Protein AF-A0A3M1MFP0-F1 (afdb_monomer)

Solvent-accessible surface area (backbone atoms only — not comparable to full-atom values): 31721 Å² total; per-residue (Å²): 135,90,78,58,79,60,69,48,62,57,47,51,53,49,60,39,34,62,72,69,79,32,60,93,75,89,87,76,85,90,77,83,87,74,86,78,64,82,69,81,85,57,96,66,46,50,53,62,48,47,56,68,78,40,72,88,61,47,42,73,69,56,41,53,52,51,51,52,44,45,75,65,43,36,33,45,31,77,51,54,83,51,100,42,18,66,47,34,34,69,74,69,36,51,34,41,33,42,38,25,54,67,69,60,69,45,90,48,41,34,31,18,67,45,41,66,48,60,90,80,46,62,83,76,49,75,60,49,66,61,48,54,49,52,50,51,51,49,36,44,75,66,58,18,29,41,45,36,31,76,90,44,63,42,25,66,63,52,50,59,52,39,74,71,43,98,37,52,53,33,40,38,44,51,39,53,72,87,48,54,61,54,60,51,60,69,42,45,65,58,49,54,52,52,47,35,65,72,31,52,85,82,40,64,70,78,59,40,60,54,25,52,35,40,32,48,19,55,55,71,70,77,74,78,73,68,84,76,76,94,78,74,95,64,87,74,66,94,84,60,81,72,72,65,88,79,38,56,51,44,62,42,45,48,60,52,70,28,59,30,37,42,38,57,28,38,51,85,88,30,59,61,37,44,40,49,51,57,51,53,71,37,81,64,51,67,78,60,33,34,32,36,45,43,62,91,68,92,87,62,67,46,36,48,66,72,58,46,55,53,41,42,77,52,39,35,34,83,34,72,60,82,67,70,67,78,75,73,80,76,78,76,82,76,80,76,76,88,77,81,91,64,80,59,66,74,80,28,38,44,72,63,62,75,85,56,59,78,57,66,93,74,45,64,41,28,36,33,60,27,66,46,64,92,72,96,83,68,101,64,50,70,74,51,54,42,59,40,45,77,69,73,44,80,58,101,40,38,24,62,54,49,37,48,51,29,64,75,67,35,34,48,80,39,48,31,92,90,36,66,90,61,46,44,26,38,68,29,20,46,46,36,64,53,53,45,54,72,65,44,46,76,37,72,97,73,74,38,62,78,43,45,65,17,28,37,35,32,30,42,70,65,42,40,76,67,59,37,42,69,50,48,72,33,56,72,68,51,57,70,74,41,56,80,90,51,44,70,36,45,42,72,68,48,95,90,45,75,65,71,76,46,43,44,29,37,25,74,39,58,48,60,54,79,82,48,61,67,88,40,38,34,36,38,26,57,36,64,69,57,12,53,60,50,32,76,78,48,94,42,37,16,24,16,48,72,90,129

Secondary structure (DSSP, 8-state):
--PPPPHHHHHHHHHHHTTTT-----S-GGG-SSSSSS-TTS---HHHHHHHH-TTSS-HHHHHHHHHHHHTTEEEESS-SSTTHHHHHHHH-S--EEEEHHHHH--PPEEEEEESSTTT-TTT-TTHHHHHHHHHHHHHHTT-EEEEETTSTTHHHHHHHHTTTT--EEEEEEPPTTS-HHHHHHHHHHHHHHHHHHHTTTS-HHHHTT-EEEEPPP---SS------S-------TTS---GGGS-HHHHHHHHH-SEEEEEE--TT-HHHHHHHHHHT-TTSPTT-EEEEE-SSSS--SS-HHHHHHHHHTT-EEEE-----S---------------PPPHHHHEEEPPGGGGS-GGG--EEEEE-----S---TTTHHHHHHHHHTT---TT-HHHHHHHHHHHTEEPPB-TTSGGG--EEEEE-S-HHHHHHT--EEGGGTEESS-S-EEEEEHHHHHHTT-EE-EEE-HHHHHHS-TTTGGGEEE--SS--GGGG-EEEEES-EEGGGS-GGGEEEEESSHHHHHHHHTT-SS-EEE----

Structure (mmCIF, N/CA/C/O backbone):
data_AF-A0A3M1MFP0-F1
#
_entry.id   AF-A0A3M1MFP0-F1
#
loop_
_atom_site.group_PDB
_atom_site.id
_atom_site.type_symbol
_atom_site.label_atom_id
_atom_site.label_alt_id
_atom_site.label_comp_id
_atom_site.label_asym_id
_atom_site.label_entity_id
_atom_site.label_seq_id
_atom_site.pdbx_PDB_ins_code
_atom_site.Cartn_x
_atom_site.Cartn_y
_atom_site.Cartn_z
_atom_site.occupancy
_atom_site.B_iso_or_equiv
_atom_site.auth_seq_id
_atom_site.auth_comp_id
_atom_site.auth_asym_id
_atom_site.auth_atom_id
_atom_site.pdbx_PDB_model_num
ATOM 1 N N . MET A 1 1 ? 22.451 -15.301 -41.196 1.00 30.11 1 MET A N 1
ATOM 2 C CA . MET A 1 1 ? 22.685 -13.939 -41.721 1.00 30.11 1 MET A CA 1
ATOM 3 C C . MET A 1 1 ? 22.754 -12.986 -40.537 1.00 30.11 1 MET A C 1
ATOM 5 O O . MET A 1 1 ? 21.738 -12.764 -39.889 1.00 30.11 1 MET A O 1
ATOM 9 N N . ALA A 1 2 ? 23.963 -12.568 -40.154 1.00 26.09 2 ALA A N 1
ATOM 10 C CA . ALA A 1 2 ? 24.192 -11.684 -39.012 1.00 26.09 2 ALA A CA 1
ATOM 11 C C . ALA A 1 2 ? 24.059 -10.236 -39.498 1.00 26.09 2 ALA A C 1
ATOM 13 O O . ALA A 1 2 ? 24.900 -9.769 -40.262 1.00 26.09 2 ALA A O 1
ATOM 14 N N . ASN A 1 3 ? 22.970 -9.568 -39.122 1.00 36.72 3 ASN A N 1
ATOM 15 C CA . ASN A 1 3 ? 22.674 -8.223 -39.601 1.00 36.72 3 ASN A CA 1
ATOM 16 C C . ASN A 1 3 ? 23.303 -7.182 -38.676 1.00 36.72 3 ASN A C 1
ATOM 18 O O . ASN A 1 3 ? 23.044 -7.156 -37.472 1.00 36.72 3 ASN A O 1
ATOM 22 N N . SER A 1 4 ? 24.122 -6.325 -39.278 1.00 43.41 4 SER A N 1
ATOM 23 C CA . SER A 1 4 ? 24.543 -5.037 -38.745 1.00 43.41 4 SER A CA 1
ATOM 24 C C . SER A 1 4 ? 23.324 -4.181 -38.377 1.00 43.41 4 SER A C 1
ATOM 26 O O . SER A 1 4 ? 22.261 -4.282 -38.992 1.00 43.41 4 SER A O 1
ATOM 28 N N . LEU A 1 5 ? 23.475 -3.325 -37.362 1.00 45.94 5 LEU A N 1
ATOM 29 C CA . LEU A 1 5 ? 22.510 -2.256 -37.095 1.00 45.94 5 LEU A CA 1
ATOM 30 C C . LEU A 1 5 ? 22.279 -1.445 -38.385 1.00 45.94 5 LEU A C 1
ATOM 32 O O . LEU A 1 5 ? 23.252 -1.196 -39.104 1.00 45.94 5 LEU A O 1
ATOM 36 N N . PRO A 1 6 ? 21.042 -1.000 -38.679 1.00 49.50 6 PRO A N 1
ATOM 37 C CA . PRO A 1 6 ? 20.797 -0.106 -39.803 1.00 49.50 6 PRO A CA 1
ATOM 38 C C . PRO A 1 6 ? 21.697 1.125 -39.669 1.00 49.50 6 PRO A C 1
ATOM 40 O O . PRO A 1 6 ? 21.734 1.727 -38.596 1.00 49.50 6 PRO A O 1
ATOM 43 N N . LEU A 1 7 ? 22.401 1.500 -40.745 1.00 44.59 7 LEU A N 1
ATOM 44 C CA . LEU A 1 7 ? 23.267 2.690 -40.828 1.00 44.59 7 LEU A CA 1
ATOM 45 C C . LEU A 1 7 ? 22.599 3.919 -40.177 1.00 44.59 7 LEU A C 1
ATOM 47 O O . LEU A 1 7 ? 23.214 4.630 -39.398 1.00 44.59 7 LEU A O 1
ATOM 51 N N . ALA A 1 8 ? 21.288 4.034 -40.379 1.00 46.28 8 ALA A N 1
ATOM 52 C CA . ALA A 1 8 ? 20.353 4.959 -39.755 1.00 46.28 8 ALA A CA 1
ATOM 53 C C . ALA A 1 8 ? 20.450 5.146 -38.232 1.00 46.28 8 ALA A C 1
ATOM 55 O O . ALA A 1 8 ? 20.384 6.272 -37.758 1.00 46.28 8 ALA A O 1
ATOM 56 N N . ALA A 1 9 ? 20.586 4.067 -37.453 1.00 49.72 9 ALA A N 1
ATOM 57 C CA . ALA A 1 9 ? 20.660 4.150 -35.993 1.00 49.72 9 ALA A CA 1
ATOM 58 C C . ALA A 1 9 ? 21.995 4.763 -35.540 1.00 49.72 9 ALA A C 1
ATOM 60 O O . ALA A 1 9 ? 22.044 5.480 -34.541 1.00 49.72 9 ALA A O 1
ATOM 61 N N . TRP A 1 10 ? 23.060 4.532 -36.317 1.00 52.53 10 TRP A N 1
ATOM 62 C CA . TRP A 1 10 ? 24.333 5.234 -36.169 1.00 52.53 10 TRP A CA 1
ATOM 63 C C . TRP A 1 10 ? 24.225 6.687 -36.643 1.00 52.53 10 TRP A C 1
ATOM 65 O O . TRP A 1 10 ? 24.754 7.573 -35.981 1.00 52.53 10 TRP A O 1
ATOM 75 N N . THR A 1 11 ? 23.464 6.958 -37.709 1.00 43.62 11 THR A N 1
ATOM 76 C CA . THR A 1 11 ? 23.168 8.319 -38.185 1.00 43.62 11 THR A CA 1
ATOM 77 C C . THR A 1 11 ? 22.351 9.134 -37.172 1.00 43.62 11 THR A C 1
ATOM 79 O O . THR A 1 11 ? 22.601 10.317 -37.001 1.00 43.62 11 THR A O 1
ATOM 82 N N . THR A 1 12 ? 21.418 8.530 -36.428 1.00 46.41 12 THR A N 1
ATOM 83 C CA . THR A 1 12 ? 20.671 9.228 -35.360 1.00 46.41 12 THR A CA 1
ATOM 84 C C . THR A 1 12 ? 21.566 9.568 -34.166 1.00 46.41 12 THR A C 1
ATOM 86 O O . THR A 1 12 ? 21.418 10.626 -33.564 1.00 46.41 12 THR A O 1
ATOM 89 N N . LEU A 1 13 ? 22.519 8.692 -33.840 1.00 48.06 13 LEU A N 1
ATOM 90 C CA . LEU A 1 13 ? 23.600 8.959 -32.886 1.00 48.06 13 LEU A CA 1
ATOM 91 C C . LEU A 1 13 ? 24.468 10.141 -33.333 1.00 48.06 13 LEU A C 1
ATOM 93 O O . LEU A 1 13 ? 24.797 11.012 -32.533 1.00 48.06 13 LEU A O 1
ATOM 97 N N . TRP A 1 14 ? 24.799 10.153 -34.623 1.00 42.59 14 TRP A N 1
ATOM 98 C CA . TRP A 1 14 ? 25.598 11.168 -35.299 1.00 42.59 14 TRP A CA 1
ATOM 99 C C . TRP A 1 14 ? 24.901 12.538 -35.299 1.00 42.59 14 TRP A C 1
ATOM 101 O O . TRP A 1 14 ? 25.452 13.506 -34.786 1.00 42.59 14 TRP A O 1
ATOM 111 N N . GLU A 1 15 ? 23.648 12.617 -35.754 1.00 40.19 15 GLU A N 1
ATOM 112 C CA . GLU A 1 15 ? 22.865 13.862 -35.788 1.00 40.19 15 GLU A CA 1
ATOM 113 C C . GLU A 1 15 ? 22.496 14.380 -34.391 1.00 40.19 15 GLU A C 1
ATOM 115 O O . GLU A 1 15 ? 22.492 15.593 -34.161 1.00 40.19 15 GLU A O 1
ATOM 120 N N . ALA A 1 16 ? 22.204 13.482 -33.441 1.00 43.88 16 ALA A N 1
ATOM 121 C CA . ALA A 1 16 ? 21.984 13.866 -32.051 1.00 43.88 16 ALA A CA 1
ATOM 122 C C . ALA A 1 16 ? 23.283 14.378 -31.416 1.00 43.88 16 ALA A C 1
ATOM 124 O O . ALA A 1 16 ? 23.239 15.408 -30.754 1.00 43.88 16 ALA A O 1
ATOM 125 N N . GLY A 1 17 ? 24.428 13.731 -31.669 1.00 42.22 17 GLY A N 1
ATOM 126 C CA . GLY A 1 17 ? 25.763 14.168 -31.242 1.00 42.22 17 GLY A CA 1
ATOM 127 C C . GLY A 1 17 ? 26.091 15.599 -31.675 1.00 42.22 17 GLY A C 1
ATOM 128 O O . GLY A 1 17 ? 26.399 16.437 -30.825 1.00 42.22 17 GLY A O 1
ATOM 129 N N . CYS A 1 18 ? 25.876 15.918 -32.959 1.00 37.31 18 CYS A N 1
ATOM 130 C CA . CYS A 1 18 ? 26.153 17.233 -33.553 1.00 37.31 18 CYS A CA 1
ATOM 131 C C . CYS A 1 18 ? 25.431 18.422 -32.880 1.00 37.31 18 CYS A C 1
ATOM 133 O O . CYS A 1 18 ? 25.864 19.560 -33.037 1.00 37.31 18 CYS A O 1
ATOM 135 N N . ARG A 1 19 ? 24.338 18.210 -32.126 1.00 38.25 19 ARG A N 1
ATOM 136 C CA . ARG A 1 19 ? 23.580 19.289 -31.447 1.00 38.25 19 ARG A CA 1
ATOM 137 C C . ARG A 1 19 ? 23.832 19.395 -29.937 1.00 38.25 19 ARG A C 1
ATOM 139 O O . ARG A 1 19 ? 23.285 20.287 -29.294 1.00 38.25 19 ARG A O 1
ATOM 146 N N . ILE A 1 20 ? 24.630 18.504 -29.340 1.00 40.59 20 ILE A N 1
ATOM 147 C CA . ILE A 1 20 ? 24.861 18.454 -27.878 1.00 40.59 20 ILE A CA 1
ATOM 148 C C . ILE A 1 20 ? 26.042 19.370 -27.467 1.00 40.59 20 ILE A C 1
ATOM 150 O O . ILE A 1 20 ? 26.375 19.458 -26.290 1.00 40.59 20 ILE A O 1
ATOM 154 N N . GLY A 1 21 ? 26.685 20.088 -28.400 1.00 37.69 21 GLY A N 1
ATOM 155 C CA . GLY A 1 21 ? 28.018 20.662 -28.149 1.00 37.69 21 GLY A CA 1
ATOM 156 C C . GLY A 1 21 ? 29.066 19.559 -27.946 1.00 37.69 21 GLY A C 1
ATOM 157 O O . GLY A 1 21 ? 30.093 19.765 -27.309 1.00 37.69 21 GLY A O 1
ATOM 158 N N . TRP A 1 22 ? 28.757 18.354 -28.435 1.00 39.56 22 TRP A N 1
ATOM 159 C CA . TRP A 1 22 ? 29.616 17.185 -28.459 1.00 39.56 22 TRP A CA 1
ATOM 160 C C . TRP A 1 22 ? 30.083 17.022 -29.917 1.00 39.56 22 TRP A C 1
ATOM 162 O O . TRP A 1 22 ? 29.453 16.332 -30.706 1.00 39.56 22 TRP A O 1
ATOM 172 N N . TRP A 1 23 ? 31.202 17.690 -30.214 1.00 51.19 23 TRP A N 1
ATOM 173 C CA . TRP A 1 23 ? 32.099 17.567 -31.380 1.00 51.19 23 TRP A CA 1
ATOM 174 C C . TRP A 1 23 ? 31.689 18.215 -32.705 1.00 51.19 23 TRP A C 1
ATOM 176 O O . TRP A 1 23 ? 30.820 17.744 -33.433 1.00 51.19 23 TRP A O 1
ATOM 186 N N . ASP A 1 24 ? 32.445 19.270 -33.028 1.00 36.84 24 ASP A N 1
ATOM 187 C CA . ASP A 1 24 ? 32.778 19.692 -34.386 1.00 36.84 24 ASP A CA 1
ATOM 188 C C . ASP A 1 24 ? 33.734 18.670 -35.014 1.00 36.84 24 ASP A C 1
ATOM 190 O O . ASP A 1 24 ? 34.745 18.322 -34.411 1.00 36.84 24 ASP A O 1
ATOM 194 N N . VAL A 1 25 ? 33.404 18.200 -36.215 1.00 30.06 25 VAL A N 1
ATOM 195 C CA . VAL A 1 25 ? 34.236 18.239 -37.433 1.00 30.06 25 VAL A CA 1
ATOM 196 C C . VAL A 1 25 ? 33.430 17.519 -38.513 1.00 30.06 25 VAL A C 1
ATOM 198 O O . VAL A 1 25 ? 33.307 16.295 -38.558 1.00 30.06 25 VAL A O 1
ATOM 201 N N . ALA A 1 26 ? 32.845 18.324 -39.396 1.00 31.08 26 ALA A N 1
ATOM 202 C CA . ALA A 1 26 ? 32.438 17.882 -40.714 1.00 31.08 26 ALA A CA 1
ATOM 203 C C . ALA A 1 26 ? 33.666 17.332 -41.464 1.00 31.08 26 ALA A C 1
ATOM 205 O O . ALA A 1 26 ? 34.744 17.904 -41.344 1.00 31.08 26 ALA A O 1
ATOM 206 N N . GLN A 1 27 ? 33.451 16.316 -42.309 1.00 33.31 27 GLN A N 1
ATOM 207 C CA . GLN A 1 27 ? 34.385 15.721 -43.290 1.00 33.31 27 GLN A CA 1
ATOM 208 C C . GLN A 1 27 ? 35.050 14.401 -42.850 1.00 33.31 27 GLN A C 1
ATOM 210 O O . GLN A 1 27 ? 36.155 14.365 -42.323 1.00 33.31 27 GLN A O 1
ATOM 215 N N . GLY A 1 28 ? 34.382 13.277 -43.145 1.00 35.25 28 GLY A N 1
ATOM 216 C CA . GLY A 1 28 ? 35.003 11.945 -43.061 1.00 35.25 28 GLY A CA 1
ATOM 217 C C . GLY A 1 28 ? 34.065 10.728 -43.117 1.00 35.25 28 GLY A C 1
ATOM 218 O O . GLY A 1 28 ? 34.530 9.602 -42.950 1.00 35.25 28 GLY A O 1
ATOM 219 N N . ALA A 1 29 ? 32.758 10.913 -43.332 1.00 31.94 29 ALA A N 1
ATOM 220 C CA . ALA A 1 29 ? 31.735 9.891 -43.072 1.00 31.94 29 ALA A CA 1
ATOM 221 C C . ALA A 1 29 ? 31.536 8.800 -44.155 1.00 31.94 29 ALA A C 1
ATOM 223 O O . ALA A 1 29 ? 30.661 7.954 -43.992 1.00 31.94 29 ALA A O 1
ATOM 224 N N . ASP A 1 30 ? 32.364 8.720 -45.200 1.00 33.25 30 ASP A N 1
ATOM 225 C CA . ASP A 1 30 ? 32.160 7.750 -46.299 1.00 33.25 30 ASP A CA 1
ATOM 226 C C . ASP A 1 30 ? 32.811 6.363 -46.087 1.00 33.25 30 ASP A C 1
ATOM 228 O O . ASP A 1 30 ? 32.878 5.556 -47.013 1.00 33.25 30 ASP A O 1
ATOM 232 N N . ARG A 1 31 ? 33.303 6.025 -44.883 1.00 34.75 31 ARG A N 1
ATOM 233 C CA . ARG A 1 31 ? 34.069 4.769 -44.651 1.00 34.75 31 ARG A CA 1
ATOM 234 C C . ARG A 1 31 ? 33.525 3.808 -43.580 1.00 34.75 31 ARG A C 1
ATOM 236 O O . ARG A 1 31 ? 34.274 2.971 -43.083 1.00 34.75 31 ARG A O 1
ATOM 243 N N . TRP A 1 32 ? 32.247 3.892 -43.207 1.00 54.56 32 TRP A N 1
ATOM 244 C CA . TRP A 1 32 ? 31.742 3.255 -41.974 1.00 54.56 32 TRP A CA 1
ATOM 245 C C . TRP A 1 32 ? 30.509 2.331 -42.117 1.00 54.56 32 TRP A C 1
ATOM 247 O O . TRP A 1 32 ? 29.416 2.702 -41.690 1.00 54.56 32 TRP A O 1
ATOM 257 N N . PRO A 1 33 ? 30.649 1.085 -42.624 1.00 38.41 33 PRO A N 1
ATOM 258 C CA . PRO A 1 33 ? 29.665 0.047 -42.252 1.00 38.41 33 PRO A CA 1
ATOM 259 C C . PRO A 1 33 ? 30.207 -1.347 -41.854 1.00 38.41 33 PRO A C 1
ATOM 261 O O . PRO A 1 33 ? 29.412 -2.270 -41.696 1.00 38.41 33 PRO A O 1
ATOM 264 N N . GLY A 1 34 ? 31.519 -1.553 -41.662 1.00 40.19 34 GLY A N 1
ATOM 265 C CA . GLY A 1 34 ? 32.078 -2.918 -41.526 1.00 40.19 34 GLY A CA 1
ATOM 266 C C . GLY A 1 34 ? 32.440 -3.429 -40.118 1.00 40.19 34 GLY A C 1
ATOM 267 O O . GLY A 1 34 ? 32.300 -4.618 -39.839 1.00 40.19 34 GLY A O 1
ATOM 268 N N . ALA A 1 35 ? 32.931 -2.577 -39.213 1.00 41.34 35 ALA A N 1
ATOM 269 C CA . ALA A 1 35 ? 33.803 -3.061 -38.129 1.00 41.34 35 ALA A CA 1
ATOM 270 C C . ALA A 1 35 ? 33.108 -3.485 -36.815 1.00 41.34 35 ALA A C 1
ATOM 272 O O . ALA A 1 35 ? 33.694 -4.222 -36.025 1.00 41.34 35 ALA A O 1
ATOM 273 N N . ILE A 1 36 ? 31.866 -3.060 -36.556 1.00 45.00 36 ILE A N 1
ATOM 274 C CA . ILE A 1 36 ? 31.224 -3.253 -35.235 1.00 45.00 36 ILE A CA 1
ATOM 275 C C . ILE A 1 36 ? 30.327 -4.511 -35.191 1.00 45.00 36 ILE A C 1
ATOM 277 O O . ILE A 1 36 ? 30.054 -5.044 -34.116 1.00 45.00 36 ILE A O 1
ATOM 281 N N . GLY A 1 37 ? 29.921 -5.051 -36.346 1.00 40.50 37 GLY A N 1
ATOM 282 C CA . GLY A 1 37 ? 28.902 -6.108 -36.434 1.00 40.50 37 GLY A CA 1
ATOM 283 C C . GLY A 1 37 ? 29.356 -7.548 -36.152 1.00 40.50 37 GLY A C 1
ATOM 284 O O . GLY A 1 37 ? 28.508 -8.383 -35.857 1.00 40.50 37 GLY A O 1
ATOM 285 N N . GLN A 1 38 ? 30.655 -7.878 -36.224 1.00 39.59 38 GLN A N 1
ATOM 286 C CA . GLN A 1 38 ? 31.099 -9.289 -36.264 1.00 39.59 38 GLN A CA 1
ATOM 287 C C . GLN A 1 38 ? 31.794 -9.829 -34.998 1.00 39.59 38 GLN A C 1
ATOM 289 O O . GLN A 1 38 ? 32.107 -11.014 -34.937 1.00 39.59 38 GLN A O 1
ATOM 294 N N . ARG A 1 39 ? 31.997 -9.024 -33.945 1.00 38.38 39 ARG A N 1
ATOM 295 C CA . ARG A 1 39 ? 32.593 -9.488 -32.668 1.00 38.38 39 ARG A CA 1
ATOM 296 C C . ARG A 1 39 ? 31.753 -9.079 -31.451 1.00 38.38 39 ARG A C 1
ATOM 298 O O . ARG A 1 39 ? 32.204 -8.363 -30.558 1.00 38.38 39 ARG A O 1
ATOM 305 N N . ALA A 1 40 ? 30.501 -9.528 -31.410 1.00 42.41 40 ALA A N 1
ATOM 306 C CA . ALA A 1 40 ? 29.620 -9.371 -30.244 1.00 42.41 40 ALA A CA 1
ATOM 307 C C . ALA A 1 40 ? 29.848 -10.438 -29.144 1.00 42.41 40 ALA A C 1
ATOM 309 O O . ALA A 1 40 ? 29.145 -10.431 -28.143 1.00 42.41 40 ALA A O 1
ATOM 310 N N . GLY A 1 41 ? 30.840 -11.329 -29.297 1.00 42.47 41 GLY A N 1
ATOM 311 C CA . GLY A 1 41 ? 31.148 -12.396 -28.330 1.00 42.47 41 GLY A CA 1
ATOM 312 C C . GLY A 1 41 ? 32.033 -11.995 -27.141 1.00 42.47 41 GLY A C 1
ATOM 313 O O . GLY A 1 41 ? 32.200 -12.786 -26.221 1.00 42.47 41 GLY A O 1
ATOM 314 N N . SER A 1 42 ? 32.607 -10.787 -27.121 1.00 44.91 42 SER A N 1
ATOM 315 C CA . SER A 1 42 ? 33.403 -10.294 -25.987 1.00 44.91 42 SER A CA 1
ATOM 316 C C . SER A 1 42 ? 32.579 -9.298 -25.169 1.00 44.91 42 SER A C 1
ATOM 318 O O . SER A 1 42 ? 32.266 -8.214 -25.669 1.00 44.91 42 SER A O 1
ATOM 320 N N . GLY A 1 43 ? 32.225 -9.671 -23.938 1.00 54.50 43 GLY A N 1
ATOM 321 C CA . GLY A 1 43 ? 31.277 -9.002 -23.031 1.00 54.50 43 GLY A CA 1
ATOM 322 C C . GLY A 1 43 ? 31.628 -7.598 -22.514 1.00 54.50 43 GLY A C 1
ATOM 323 O O . GLY A 1 43 ? 31.410 -7.323 -21.340 1.00 54.50 43 GLY A O 1
ATOM 324 N N . GLY A 1 44 ? 32.151 -6.708 -23.358 1.00 59.16 44 GLY A N 1
ATOM 325 C CA . GLY A 1 44 ? 32.148 -5.261 -23.116 1.00 59.16 44 GLY A CA 1
ATOM 326 C C . GLY A 1 44 ? 31.024 -4.614 -23.923 1.00 59.16 44 GLY A C 1
ATOM 327 O O . GLY A 1 44 ? 30.966 -4.825 -25.144 1.00 59.16 44 GLY A O 1
ATOM 328 N N . GLY A 1 45 ? 30.121 -3.877 -23.277 1.00 67.88 45 GLY A N 1
ATOM 329 C CA . GLY A 1 45 ? 29.005 -3.225 -23.958 1.00 67.88 45 GLY A CA 1
ATOM 330 C C . GLY A 1 45 ? 29.385 -1.890 -24.602 1.00 67.88 45 GLY A C 1
ATOM 331 O O . GLY A 1 45 ? 30.564 -1.541 -24.747 1.00 67.88 45 GLY A O 1
ATOM 332 N N . ILE A 1 46 ? 28.370 -1.202 -25.130 1.00 78.94 46 ILE A N 1
ATOM 333 C CA . ILE A 1 46 ? 28.540 -0.099 -26.081 1.00 78.94 46 ILE A CA 1
ATOM 334 C C . ILE A 1 46 ? 29.288 1.076 -25.456 1.00 78.94 46 ILE A C 1
ATOM 336 O O . ILE A 1 46 ? 30.141 1.652 -26.127 1.00 78.94 46 ILE A O 1
ATOM 340 N N . LEU A 1 47 ? 29.039 1.415 -24.189 1.00 77.44 47 LEU A N 1
ATOM 341 C CA . LEU A 1 47 ? 29.683 2.576 -23.568 1.00 77.44 47 LEU A CA 1
ATOM 342 C C . LEU A 1 47 ? 31.193 2.378 -23.432 1.00 77.44 47 LEU A C 1
ATOM 344 O O . LEU A 1 47 ? 31.971 3.274 -23.753 1.00 77.44 47 LEU A O 1
ATOM 348 N N . GLN A 1 48 ? 31.623 1.179 -23.036 1.00 75.81 48 GLN A N 1
ATOM 349 C CA . GLN A 1 48 ? 33.047 0.852 -22.947 1.00 75.81 48 GLN A CA 1
ATOM 350 C C . GLN A 1 48 ? 33.728 0.875 -24.316 1.00 75.81 48 GLN A C 1
ATOM 352 O O . GLN A 1 48 ? 34.878 1.297 -24.429 1.00 75.81 48 GLN A O 1
ATOM 357 N N . ARG A 1 49 ? 33.029 0.429 -25.367 1.00 78.19 49 ARG A N 1
ATOM 358 C CA . ARG A 1 49 ? 33.552 0.486 -26.737 1.00 78.19 49 ARG A CA 1
ATOM 359 C C . ARG A 1 49 ? 33.629 1.919 -27.245 1.00 78.19 49 ARG A C 1
ATOM 361 O O . ARG A 1 49 ? 34.643 2.264 -27.834 1.00 78.19 49 ARG A O 1
ATOM 368 N N . LEU A 1 50 ? 32.618 2.747 -26.983 1.00 69.19 50 LEU A N 1
ATOM 369 C CA . LEU A 1 50 ? 32.627 4.164 -27.354 1.00 69.19 50 LEU A CA 1
ATOM 370 C C . LEU A 1 50 ? 33.785 4.910 -26.678 1.00 69.19 50 LEU A C 1
ATOM 372 O O . LEU A 1 50 ? 34.541 5.585 -27.368 1.00 69.19 50 LEU A O 1
ATOM 376 N N . LEU A 1 51 ? 33.999 4.702 -25.371 1.00 70.75 51 LEU A N 1
ATOM 377 C CA . LEU A 1 51 ? 35.122 5.302 -24.636 1.00 70.75 51 LEU A CA 1
ATOM 378 C C . LEU A 1 51 ? 36.497 4.876 -25.176 1.00 70.75 51 LEU A C 1
ATOM 380 O O . LEU A 1 51 ? 37.431 5.674 -25.170 1.00 70.75 51 LEU A O 1
ATOM 384 N N . ARG A 1 52 ? 36.640 3.621 -25.626 1.00 73.25 52 ARG A N 1
ATOM 385 C CA . ARG A 1 52 ? 37.913 3.092 -26.148 1.00 73.25 52 ARG A CA 1
ATOM 386 C C . ARG A 1 52 ? 38.185 3.485 -27.592 1.00 73.25 52 ARG A C 1
ATOM 388 O O . ARG A 1 52 ? 39.331 3.736 -27.940 1.00 73.25 52 ARG A O 1
ATOM 395 N N . LEU A 1 53 ? 37.160 3.447 -28.437 1.00 59.53 53 LEU A N 1
ATOM 396 C CA . LEU A 1 53 ? 37.309 3.667 -29.873 1.00 59.53 53 LEU A CA 1
ATOM 397 C C . LEU A 1 53 ? 37.392 5.155 -30.213 1.00 59.53 53 LEU A C 1
ATOM 399 O O . LEU A 1 53 ? 37.981 5.495 -31.233 1.00 59.53 53 LEU A O 1
ATOM 403 N N . PHE A 1 54 ? 36.837 6.026 -29.363 1.00 59.25 54 PHE A N 1
ATOM 404 C CA . PHE A 1 54 ? 36.721 7.452 -29.655 1.00 59.25 54 PHE A CA 1
ATOM 405 C C . PHE A 1 54 ? 37.026 8.335 -28.429 1.00 59.25 54 PHE A C 1
ATOM 407 O O . PHE A 1 54 ? 36.157 9.091 -27.980 1.00 59.25 54 PHE A O 1
ATOM 414 N N . PRO A 1 55 ? 38.253 8.260 -27.873 1.00 58.53 55 PRO A N 1
ATOM 415 C CA . PRO A 1 55 ? 38.638 8.982 -26.653 1.00 58.53 55 PRO A CA 1
ATOM 416 C C . PRO A 1 55 ? 38.503 10.510 -26.777 1.00 58.53 55 PRO A C 1
ATOM 418 O O . PRO A 1 55 ? 38.270 11.181 -25.767 1.00 58.53 55 PRO A O 1
ATOM 421 N N . ASP A 1 56 ? 38.569 11.017 -28.010 1.00 59.25 56 ASP A N 1
ATOM 422 C CA . ASP A 1 56 ? 38.487 12.430 -28.377 1.00 59.25 56 ASP A CA 1
ATOM 423 C C . ASP A 1 56 ? 37.119 12.777 -28.993 1.00 59.25 56 ASP A C 1
ATOM 425 O O . ASP A 1 56 ? 37.039 13.601 -29.886 1.00 59.25 56 ASP A O 1
ATOM 429 N N . THR A 1 57 ? 36.028 12.103 -28.603 1.00 53.44 57 THR A N 1
ATOM 430 C CA . THR A 1 57 ? 34.660 12.403 -29.106 1.00 53.44 57 THR A CA 1
ATOM 431 C C . THR A 1 57 ? 33.622 12.631 -28.007 1.00 53.44 57 THR A C 1
ATOM 433 O O . THR A 1 57 ? 32.424 12.735 -28.270 1.00 53.44 57 THR A O 1
ATOM 436 N N . CYS A 1 58 ? 34.061 12.847 -26.763 1.00 61.88 58 CYS A N 1
ATOM 437 C CA . CYS A 1 58 ? 33.210 13.366 -25.688 1.00 61.88 58 CYS A CA 1
ATOM 438 C C . CYS A 1 58 ? 33.807 14.652 -25.107 1.00 61.88 58 CYS A C 1
ATOM 440 O O . CYS A 1 58 ? 35.011 14.718 -24.878 1.00 61.88 58 CYS A O 1
ATOM 442 N N . THR A 1 59 ? 32.980 15.673 -24.839 1.00 77.25 59 THR A N 1
ATOM 443 C CA . THR A 1 59 ? 33.448 16.816 -24.029 1.00 77.25 59 THR A CA 1
ATOM 444 C C . THR A 1 59 ? 34.033 16.288 -22.712 1.00 77.25 59 THR A C 1
ATOM 446 O O . THR A 1 59 ? 33.557 15.256 -22.230 1.00 77.25 59 THR A O 1
ATOM 449 N N . PRO A 1 60 ? 35.016 16.958 -22.082 1.00 79.38 60 PRO A N 1
ATOM 450 C CA . PRO A 1 60 ? 35.608 16.461 -20.837 1.00 79.38 60 PRO A CA 1
ATOM 451 C C . PRO A 1 60 ? 34.561 16.121 -19.762 1.00 79.38 60 PRO A C 1
ATOM 453 O O . PRO A 1 60 ? 34.626 15.065 -19.139 1.00 79.38 60 PRO A O 1
ATOM 456 N N . SER A 1 61 ? 33.530 16.962 -19.615 1.00 75.06 61 SER A N 1
ATOM 457 C CA . SER A 1 61 ? 32.405 16.720 -18.699 1.00 75.06 61 SER A CA 1
ATOM 458 C C . SER A 1 61 ? 31.564 15.499 -19.103 1.00 75.06 61 SER A C 1
ATOM 460 O O . SER A 1 61 ? 31.272 14.639 -18.272 1.00 75.06 61 SER A O 1
ATOM 462 N N . GLY A 1 62 ? 31.230 15.369 -20.391 1.00 75.25 62 GLY A N 1
ATOM 463 C CA . GLY A 1 62 ? 30.487 14.223 -20.915 1.00 75.25 62 GLY A CA 1
ATOM 464 C C . GLY A 1 62 ? 31.233 12.899 -20.765 1.00 75.25 62 GLY A C 1
ATOM 465 O O . GLY A 1 62 ? 30.640 11.882 -20.406 1.00 75.25 62 GLY A O 1
ATOM 466 N N . ARG A 1 63 ? 32.553 12.919 -20.969 1.00 79.00 63 ARG A N 1
ATOM 467 C CA . ARG A 1 63 ? 33.426 11.762 -20.764 1.00 79.00 63 ARG A CA 1
ATOM 468 C C . ARG A 1 63 ? 33.407 11.307 -19.310 1.00 79.00 63 ARG A C 1
ATOM 470 O O . ARG A 1 63 ? 33.151 10.133 -19.067 1.00 79.00 63 ARG A O 1
ATOM 477 N N . ILE A 1 64 ? 33.577 12.232 -18.362 1.00 81.44 64 ILE A N 1
ATOM 478 C CA . ILE A 1 64 ? 33.503 11.935 -16.924 1.00 81.44 64 ILE A CA 1
ATOM 479 C C . ILE A 1 64 ? 32.149 11.309 -16.570 1.00 81.44 64 ILE A C 1
ATOM 481 O O . ILE A 1 64 ? 32.100 10.324 -15.838 1.00 81.44 64 ILE A O 1
ATOM 485 N N . GLN A 1 65 ? 31.044 11.830 -17.109 1.00 78.56 65 GLN A N 1
ATOM 486 C CA . GLN A 1 65 ? 29.710 11.271 -16.865 1.00 78.56 65 GLN A CA 1
ATOM 487 C C . GLN A 1 65 ? 29.569 9.842 -17.408 1.00 78.56 65 GLN A C 1
ATOM 489 O O . GLN A 1 65 ? 29.073 8.964 -16.703 1.00 78.56 65 GLN A O 1
ATOM 494 N N . VAL A 1 66 ? 30.023 9.579 -18.636 1.00 80.19 66 VAL A N 1
ATOM 495 C CA . VAL A 1 66 ? 29.981 8.230 -19.223 1.00 80.19 66 VAL A CA 1
ATOM 496 C C . VAL A 1 66 ? 30.884 7.267 -18.450 1.00 80.19 66 VAL A C 1
ATOM 498 O O . VAL A 1 66 ? 30.459 6.157 -18.131 1.00 80.19 66 VAL A O 1
ATOM 501 N N . GLU A 1 67 ? 32.094 7.693 -18.086 1.00 83.31 67 GLU A N 1
ATOM 502 C CA . GLU A 1 67 ? 33.013 6.921 -17.247 1.00 83.31 67 GLU A CA 1
ATOM 503 C C . GLU A 1 67 ? 32.387 6.606 -15.881 1.00 83.31 67 GLU A C 1
ATOM 505 O O . GLU A 1 67 ? 32.477 5.469 -15.426 1.00 83.31 67 GLU A O 1
ATOM 510 N N . GLN A 1 68 ? 31.668 7.547 -15.261 1.00 84.19 68 GLN A N 1
ATOM 511 C CA . GLN A 1 68 ? 30.932 7.316 -14.012 1.00 84.19 68 GLN A CA 1
ATOM 512 C C . GLN A 1 68 ? 29.790 6.304 -14.170 1.00 84.19 68 GLN A C 1
ATOM 514 O O . GLN A 1 68 ? 29.593 5.468 -13.284 1.00 84.19 68 GLN A O 1
ATOM 519 N N . ILE A 1 69 ? 29.036 6.356 -15.273 1.00 85.56 69 ILE A N 1
ATOM 520 C CA . ILE A 1 69 ? 27.966 5.391 -15.577 1.00 85.56 69 ILE A CA 1
ATOM 521 C C . ILE A 1 69 ? 28.562 3.985 -15.721 1.00 85.56 69 ILE A C 1
ATOM 523 O O . ILE A 1 69 ? 28.112 3.053 -15.050 1.00 85.56 69 ILE A O 1
ATOM 527 N N . VAL A 1 70 ? 29.622 3.851 -16.521 1.00 88.06 70 VAL A N 1
ATOM 528 C CA . VAL A 1 70 ? 30.332 2.583 -16.747 1.00 88.06 70 VAL A CA 1
ATOM 529 C C . VAL A 1 70 ? 30.961 2.053 -15.460 1.00 88.06 70 VAL A C 1
ATOM 531 O O . VAL A 1 70 ? 30.807 0.876 -15.140 1.00 88.06 70 VAL A O 1
ATOM 534 N N . ALA A 1 71 ? 31.630 2.912 -14.688 1.00 87.62 71 ALA A N 1
ATOM 535 C CA . ALA A 1 71 ? 32.220 2.555 -13.398 1.00 87.62 71 ALA A CA 1
ATOM 536 C C . ALA A 1 71 ? 31.160 2.119 -12.375 1.00 87.62 71 ALA A C 1
ATOM 538 O O . ALA A 1 71 ? 31.450 1.330 -11.480 1.00 87.62 71 ALA A O 1
ATOM 539 N N . SER A 1 72 ? 29.918 2.584 -12.534 1.00 86.81 72 SER A N 1
ATOM 540 C CA . SER A 1 72 ? 28.770 2.147 -11.734 1.00 86.81 72 SER A CA 1
ATOM 541 C C . SER A 1 72 ? 28.158 0.826 -12.221 1.00 86.81 72 SER A C 1
ATOM 543 O O . SER A 1 72 ? 27.088 0.463 -11.743 1.00 86.81 72 SER A O 1
ATOM 545 N N . GLY A 1 73 ? 28.791 0.133 -13.176 1.00 90.81 73 GLY A N 1
ATOM 546 C CA . GLY A 1 73 ? 28.365 -1.174 -13.684 1.00 90.81 73 GLY A CA 1
ATOM 547 C C . GLY A 1 73 ? 27.263 -1.130 -14.744 1.00 90.81 73 GLY A C 1
ATOM 548 O O . GLY A 1 73 ? 26.729 -2.180 -15.100 1.00 90.81 73 GLY A O 1
ATOM 549 N N . TYR A 1 74 ? 26.909 0.053 -15.253 1.00 92.50 74 TYR A N 1
ATOM 550 C CA . TYR A 1 74 ? 25.909 0.204 -16.310 1.00 92.50 74 TYR A CA 1
ATOM 551 C C . TYR A 1 74 ? 26.518 0.132 -17.701 1.00 92.50 74 TYR A C 1
ATOM 553 O O . TYR A 1 74 ? 27.616 0.628 -17.947 1.00 92.50 74 TYR A O 1
ATOM 561 N N . ASP A 1 75 ? 25.743 -0.411 -18.634 1.00 91.19 75 ASP A N 1
ATOM 562 C CA . ASP A 1 75 ? 26.073 -0.375 -20.049 1.00 91.19 75 ASP A CA 1
ATOM 563 C C . ASP A 1 75 ? 24.841 -0.106 -20.915 1.00 91.19 75 ASP A C 1
ATOM 565 O O . ASP A 1 75 ? 23.698 -0.249 -20.469 1.00 91.19 75 ASP A O 1
ATOM 569 N N . LEU A 1 76 ? 25.089 0.298 -22.159 1.00 91.31 76 LEU A N 1
ATOM 570 C CA . LEU A 1 76 ? 24.062 0.498 -23.170 1.00 91.31 76 LEU A CA 1
ATOM 571 C C . LEU A 1 76 ? 23.965 -0.716 -24.086 1.00 91.31 76 LEU A C 1
ATOM 573 O O . LEU A 1 76 ? 24.964 -1.204 -24.622 1.00 91.31 76 LEU A O 1
ATOM 577 N N . TYR A 1 77 ? 22.729 -1.137 -24.321 1.00 90.56 77 TYR A N 1
ATOM 578 C CA . TYR A 1 77 ? 22.395 -2.224 -25.224 1.00 90.56 77 TYR A CA 1
ATOM 579 C C . TYR A 1 77 ? 21.437 -1.724 -26.314 1.00 90.56 77 TYR A C 1
ATOM 581 O O . TYR A 1 77 ? 20.485 -1.005 -26.002 1.00 90.56 77 TYR A O 1
ATOM 589 N N . PRO A 1 78 ? 21.654 -2.091 -27.591 1.00 89.62 78 PRO A N 1
ATOM 590 C CA . PRO A 1 78 ? 20.774 -1.710 -28.698 1.00 89.62 78 PRO A CA 1
ATOM 591 C C . PRO A 1 78 ? 19.553 -2.643 -28.817 1.00 89.62 78 PRO A C 1
ATOM 593 O O . PRO A 1 78 ? 18.612 -2.373 -29.558 1.00 89.62 78 PRO A O 1
ATOM 596 N N . GLU A 1 79 ? 19.593 -3.756 -28.091 1.00 91.06 79 GLU A N 1
ATOM 597 C CA . GLU A 1 79 ? 18.554 -4.764 -27.959 1.00 91.06 79 GLU A CA 1
ATOM 598 C C . GLU A 1 79 ? 18.522 -5.182 -26.488 1.00 91.06 79 GLU A C 1
ATOM 600 O O . GLU A 1 79 ? 19.569 -5.244 -25.842 1.00 91.06 79 GLU A O 1
ATOM 605 N N . PHE A 1 80 ? 17.337 -5.437 -25.934 1.00 93.31 80 PHE A N 1
ATOM 606 C CA . PHE A 1 80 ? 17.252 -5.860 -24.541 1.00 93.31 80 PHE A CA 1
ATOM 607 C C . PHE A 1 80 ? 17.909 -7.243 -24.386 1.00 93.31 80 PHE A C 1
ATOM 609 O O . PHE A 1 80 ? 17.564 -8.143 -25.154 1.00 93.31 80 PHE A O 1
ATOM 616 N N . PRO A 1 81 ? 18.837 -7.438 -23.430 1.00 90.50 81 PRO A N 1
ATOM 617 C CA . PRO A 1 81 ? 19.658 -8.647 -23.331 1.00 90.50 81 PRO A CA 1
ATOM 618 C C . PRO A 1 81 ? 18.883 -9.828 -22.718 1.00 90.50 81 PRO A C 1
ATOM 620 O O . PRO A 1 81 ? 19.231 -10.353 -21.665 1.00 90.50 81 PRO A O 1
ATOM 623 N N . ARG A 1 82 ? 17.807 -10.248 -23.388 1.00 89.25 82 ARG A N 1
ATOM 624 C CA . ARG A 1 82 ? 16.988 -11.430 -23.085 1.00 89.25 82 ARG A CA 1
ATOM 625 C C . ARG A 1 82 ? 16.728 -12.220 -24.375 1.00 89.25 82 ARG A C 1
ATOM 627 O O . ARG A 1 82 ? 16.796 -11.637 -25.458 1.00 89.25 82 ARG A O 1
ATOM 634 N N . PRO A 1 83 ? 16.363 -13.515 -24.299 1.00 89.75 83 PRO A N 1
ATOM 635 C CA . PRO A 1 83 ? 16.137 -14.348 -25.489 1.00 89.75 83 PRO A CA 1
ATOM 636 C C . PRO A 1 83 ? 15.098 -13.790 -26.478 1.00 89.75 83 PRO A C 1
ATOM 638 O O . PRO A 1 83 ? 15.201 -14.013 -27.681 1.00 89.75 83 PRO A O 1
ATOM 641 N N . TRP A 1 84 ? 14.119 -13.025 -25.991 1.00 91.19 84 TRP A N 1
ATOM 642 C CA . TRP A 1 84 ? 13.088 -12.359 -26.798 1.00 91.19 84 TRP A CA 1
ATOM 643 C C . TRP A 1 84 ? 13.357 -10.856 -27.000 1.00 91.19 84 TRP A C 1
ATOM 645 O O . TRP A 1 84 ? 12.425 -10.084 -27.237 1.00 91.19 84 TRP A O 1
ATOM 655 N N . GLY A 1 85 ? 14.620 -10.416 -26.948 1.00 91.50 85 GLY A N 1
ATOM 656 C CA . GLY A 1 85 ? 15.025 -9.028 -27.212 1.00 91.50 85 GLY A CA 1
ATOM 657 C C . GLY A 1 85 ? 14.434 -8.466 -28.512 1.00 91.50 85 GLY A C 1
ATOM 658 O O . GLY A 1 85 ? 13.875 -7.371 -28.524 1.00 91.50 85 GLY A O 1
ATOM 659 N N . ARG A 1 86 ? 14.407 -9.270 -29.582 1.00 91.38 86 ARG A N 1
ATOM 660 C CA . ARG A 1 86 ? 13.791 -8.898 -30.867 1.00 91.38 86 ARG A CA 1
ATOM 661 C C . ARG A 1 86 ? 12.294 -8.642 -30.761 1.00 91.38 86 ARG A C 1
ATOM 663 O O . ARG A 1 86 ? 11.794 -7.714 -31.392 1.00 91.38 86 ARG A O 1
ATOM 670 N N . ALA A 1 87 ? 11.582 -9.446 -29.973 1.00 93.00 87 ALA A N 1
ATOM 671 C CA . ALA A 1 87 ? 10.156 -9.261 -29.712 1.00 93.00 87 ALA A CA 1
ATOM 672 C C . ALA A 1 87 ? 9.915 -7.930 -28.990 1.00 93.00 87 ALA A C 1
ATOM 674 O O . ALA A 1 87 ? 9.039 -7.152 -29.367 1.00 93.00 87 ALA A O 1
ATOM 675 N N . ILE A 1 88 ? 10.768 -7.621 -28.008 1.00 95.31 88 ILE A N 1
ATOM 676 C CA . ILE A 1 88 ? 10.753 -6.344 -27.289 1.00 95.31 88 ILE A CA 1
ATOM 677 C C . ILE A 1 88 ? 10.994 -5.183 -28.253 1.00 95.31 88 ILE A C 1
ATOM 679 O O . ILE A 1 88 ? 10.222 -4.227 -28.238 1.00 95.31 88 ILE A O 1
ATOM 683 N N . SER A 1 89 ? 11.996 -5.264 -29.132 1.00 93.19 89 SER A N 1
ATOM 684 C CA . SER A 1 89 ? 12.259 -4.230 -30.141 1.00 93.19 89 SER A CA 1
ATOM 685 C C . SER A 1 89 ? 11.115 -4.092 -31.146 1.00 93.19 89 SER A C 1
ATOM 687 O O . SER A 1 89 ? 10.793 -2.978 -31.557 1.00 93.19 89 SER A O 1
ATOM 689 N N . ARG A 1 90 ? 10.441 -5.188 -31.521 1.00 93.00 90 ARG A N 1
ATOM 690 C CA . ARG A 1 90 ? 9.232 -5.111 -32.351 1.00 93.00 90 ARG A CA 1
ATOM 691 C C . ARG A 1 90 ? 8.104 -4.392 -31.630 1.00 93.00 90 ARG A C 1
ATOM 693 O O . ARG A 1 90 ? 7.423 -3.616 -32.288 1.00 93.00 90 ARG A O 1
ATOM 700 N N . LEU A 1 91 ? 7.908 -4.605 -30.328 1.00 93.38 91 LEU A N 1
ATOM 701 C CA . LEU A 1 91 ? 6.861 -3.934 -29.549 1.00 93.38 91 LEU A CA 1
ATOM 702 C C . LEU A 1 91 ? 7.173 -2.464 -29.256 1.00 93.38 91 LEU A C 1
ATOM 704 O O . LEU A 1 91 ? 6.322 -1.603 -29.474 1.00 93.38 91 LEU A O 1
ATOM 708 N N . LEU A 1 92 ? 8.377 -2.177 -28.762 1.00 93.75 92 LEU A N 1
ATOM 709 C CA . LEU A 1 92 ? 8.776 -0.850 -28.288 1.00 93.75 92 LEU A CA 1
ATOM 710 C C . LEU A 1 92 ? 9.344 0.049 -29.389 1.00 93.75 92 LEU A C 1
ATOM 712 O O . LEU A 1 92 ? 9.469 1.257 -29.171 1.00 93.75 92 LEU A O 1
ATOM 716 N N . GLY A 1 93 ? 9.677 -0.517 -30.548 1.00 91.94 93 GLY A N 1
ATOM 717 C CA . GLY A 1 93 ? 10.556 0.109 -31.529 1.00 91.94 93 GLY A CA 1
ATOM 718 C C . GLY A 1 93 ? 12.031 -0.105 -31.178 1.00 91.94 93 GLY A C 1
ATOM 719 O O . GLY A 1 93 ? 12.376 -0.599 -30.102 1.00 91.94 93 GLY A O 1
ATOM 720 N N . ILE A 1 94 ? 12.915 0.281 -32.098 1.00 91.19 94 ILE A N 1
ATOM 721 C CA . ILE A 1 94 ? 14.361 0.262 -31.855 1.00 91.19 94 ILE A CA 1
ATOM 722 C C . ILE A 1 94 ? 14.666 1.307 -30.782 1.00 91.19 94 ILE A C 1
ATOM 724 O O . ILE A 1 94 ? 14.329 2.481 -30.933 1.00 91.19 94 ILE A O 1
ATOM 728 N N . ARG A 1 95 ? 15.266 0.868 -29.679 1.00 93.31 95 ARG A N 1
ATOM 729 C CA . ARG A 1 95 ? 15.578 1.696 -28.513 1.00 93.31 95 ARG A CA 1
ATOM 730 C C . ARG A 1 95 ? 16.892 1.248 -27.910 1.00 93.31 95 ARG A C 1
ATOM 732 O O . ARG A 1 95 ? 17.342 0.130 -28.143 1.00 93.31 95 ARG A O 1
ATOM 739 N N . TRP A 1 96 ? 17.472 2.118 -27.107 1.00 93.00 96 TRP A N 1
ATOM 740 C CA . TRP A 1 96 ? 18.584 1.767 -26.249 1.00 93.00 96 TRP A CA 1
ATOM 741 C C . TRP A 1 96 ? 18.115 1.474 -24.840 1.00 93.00 96 TRP A C 1
ATOM 743 O O . TRP A 1 96 ? 17.201 2.118 -24.320 1.00 93.00 96 TRP A O 1
ATOM 753 N N . PHE A 1 97 ? 18.794 0.516 -24.227 1.00 94.69 97 PHE A N 1
ATOM 754 C CA . PHE A 1 97 ? 18.547 0.062 -22.873 1.00 94.69 97 PHE A CA 1
ATOM 755 C C . PHE A 1 97 ? 19.805 0.322 -22.056 1.00 94.69 97 PHE A C 1
ATOM 757 O O . PHE A 1 97 ? 20.857 -0.240 -22.350 1.00 94.69 97 PHE A O 1
ATOM 764 N N . LEU A 1 98 ? 19.699 1.181 -21.046 1.00 95.00 98 LEU A N 1
ATOM 765 C CA . LEU A 1 98 ? 20.722 1.334 -20.023 1.00 95.00 98 LEU A CA 1
ATOM 766 C C . LEU A 1 98 ? 20.428 0.323 -18.917 1.00 95.00 98 LEU A C 1
ATOM 768 O O . LEU A 1 98 ? 19.428 0.455 -18.205 1.00 95.00 98 LEU A O 1
ATOM 772 N N . VAL A 1 99 ? 21.287 -0.686 -18.801 1.00 94.19 99 VAL A N 1
ATOM 773 C CA . VAL A 1 99 ? 21.081 -1.844 -17.923 1.00 94.19 99 VAL A CA 1
ATOM 774 C C . VAL A 1 99 ? 22.339 -2.080 -17.097 1.00 94.19 99 VAL A C 1
ATOM 776 O O . VAL A 1 99 ? 23.452 -1.992 -17.618 1.00 94.19 99 VAL A O 1
ATOM 779 N N . HIS A 1 100 ? 22.177 -2.378 -15.810 1.00 93.62 100 HIS A N 1
ATOM 780 C CA . HIS A 1 100 ? 23.297 -2.783 -14.963 1.00 93.62 100 HIS A CA 1
ATOM 781 C C . HIS A 1 100 ? 23.753 -4.206 -15.329 1.00 93.62 100 HIS A C 1
ATOM 783 O O . HIS A 1 100 ? 22.914 -5.076 -15.559 1.00 93.62 100 HIS A O 1
ATOM 789 N N . ALA A 1 101 ? 25.060 -4.475 -15.344 1.00 88.94 101 ALA A N 1
ATOM 790 C CA . ALA A 1 101 ? 25.617 -5.776 -15.735 1.00 88.94 101 ALA A CA 1
ATOM 791 C C . ALA A 1 101 ? 25.060 -6.952 -14.910 1.00 88.94 101 ALA A C 1
ATOM 793 O O . ALA A 1 101 ? 24.863 -8.044 -15.432 1.00 88.94 101 ALA A O 1
ATOM 794 N N . ASP A 1 102 ? 24.747 -6.733 -13.634 1.00 86.75 102 ASP A N 1
ATOM 795 C CA . ASP A 1 102 ? 24.126 -7.772 -12.801 1.00 86.75 102 ASP A CA 1
ATOM 796 C C . ASP A 1 102 ? 22.719 -8.148 -13.288 1.00 86.75 102 ASP A C 1
ATOM 798 O O . ASP A 1 102 ? 22.359 -9.316 -13.238 1.00 86.75 102 ASP A O 1
ATOM 802 N N . GLN A 1 103 ? 21.936 -7.206 -13.827 1.00 85.69 103 GLN A N 1
ATOM 803 C CA . GLN A 1 103 ? 20.604 -7.513 -14.367 1.00 85.69 103 GLN A CA 1
ATOM 804 C C . GLN A 1 103 ? 20.673 -8.314 -15.675 1.00 85.69 103 GLN A C 1
ATOM 806 O O . GLN A 1 103 ? 19.705 -8.975 -16.039 1.00 85.69 103 GLN A O 1
ATOM 811 N N . THR A 1 104 ? 21.794 -8.242 -16.402 1.00 80.88 104 THR A N 1
ATOM 812 C CA . THR A 1 104 ? 21.988 -8.989 -17.656 1.00 80.88 104 THR A CA 1
ATOM 813 C C . THR A 1 104 ? 22.598 -10.367 -17.428 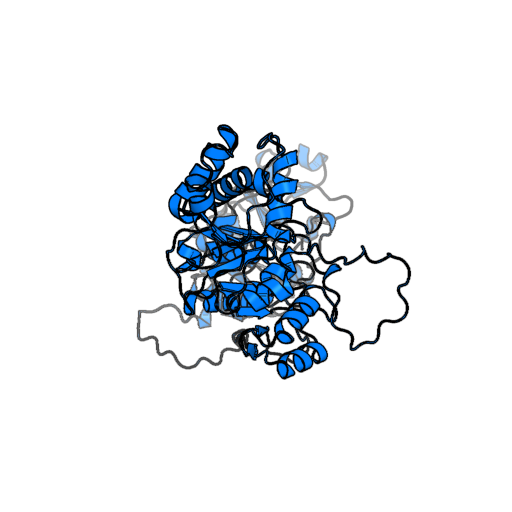1.00 80.88 104 THR A C 1
ATOM 815 O O . THR A 1 104 ? 22.445 -11.249 -18.268 1.00 80.88 104 THR A O 1
ATOM 818 N N . ARG A 1 105 ? 23.283 -10.558 -16.294 1.00 77.25 105 ARG A N 1
ATOM 819 C CA . ARG A 1 105 ? 23.910 -11.826 -15.894 1.00 77.25 105 ARG A CA 1
ATOM 820 C C . ARG A 1 105 ? 22.984 -12.742 -15.107 1.00 77.25 105 ARG A C 1
ATOM 822 O O . ARG A 1 105 ? 23.284 -13.924 -14.991 1.00 77.25 105 ARG A O 1
ATOM 829 N N . THR A 1 106 ? 21.913 -12.215 -14.519 1.00 76.75 106 THR A N 1
ATOM 830 C CA . THR A 1 106 ? 20.996 -13.025 -13.722 1.00 76.75 106 THR A CA 1
ATOM 831 C C . THR A 1 106 ? 20.003 -13.763 -14.614 1.00 76.75 106 THR A C 1
ATOM 833 O O . THR A 1 106 ? 19.262 -13.163 -15.395 1.00 76.75 106 THR A O 1
ATOM 836 N N . ASP A 1 107 ? 19.906 -15.077 -14.417 1.00 84.94 107 ASP A N 1
ATOM 837 C CA . ASP A 1 107 ? 18.804 -15.896 -14.945 1.00 84.94 107 ASP A CA 1
ATOM 838 C C . ASP A 1 107 ? 17.475 -15.624 -14.212 1.00 84.94 107 ASP A C 1
ATOM 840 O O . ASP A 1 107 ? 16.436 -16.197 -14.539 1.00 84.94 107 ASP A O 1
ATOM 844 N N . ALA A 1 108 ? 17.496 -14.733 -13.213 1.00 89.56 108 ALA A N 1
ATOM 845 C CA . ALA A 1 108 ? 16.325 -14.315 -12.463 1.00 89.56 108 ALA A CA 1
ATOM 846 C C . ALA A 1 108 ? 15.295 -13.648 -13.394 1.00 89.56 108 ALA A C 1
ATOM 848 O O . ALA A 1 108 ? 15.631 -12.669 -14.077 1.00 89.56 108 ALA A O 1
ATOM 849 N N . PRO A 1 109 ? 14.035 -14.122 -13.409 1.00 94.06 109 PRO A N 1
ATOM 850 C CA . PRO A 1 109 ? 12.998 -13.531 -14.239 1.00 94.06 109 PRO A CA 1
ATOM 851 C C . PRO A 1 109 ? 12.610 -12.147 -13.710 1.00 94.06 109 PRO A C 1
ATOM 853 O O . PRO A 1 109 ? 12.390 -11.962 -12.515 1.00 94.06 109 PRO A O 1
ATOM 856 N N . LEU A 1 110 ? 12.460 -11.171 -14.599 1.00 95.50 110 LEU A N 1
ATOM 857 C CA . LEU A 1 110 ? 11.795 -9.909 -14.307 1.00 95.50 110 LEU A CA 1
ATOM 858 C C . LEU A 1 110 ? 10.285 -10.123 -14.358 1.00 95.50 110 LEU A C 1
ATOM 860 O O . LEU A 1 110 ? 9.713 -10.438 -15.401 1.00 95.50 110 LEU A O 1
ATOM 864 N N . VAL A 1 111 ? 9.620 -9.927 -13.230 1.00 96.50 111 VAL A N 1
ATOM 865 C CA . VAL A 1 111 ? 8.173 -10.062 -13.111 1.00 96.50 111 VAL A CA 1
ATOM 866 C C . VAL A 1 111 ? 7.554 -8.683 -12.960 1.00 96.50 111 VAL A C 1
ATOM 868 O O . VAL A 1 111 ? 7.912 -7.929 -12.058 1.00 96.50 111 VAL A O 1
ATOM 871 N N . ALA A 1 112 ? 6.604 -8.341 -13.823 1.00 97.06 112 ALA A N 1
ATOM 872 C CA . ALA A 1 112 ? 5.826 -7.114 -13.696 1.00 97.06 112 ALA A CA 1
ATOM 873 C C . ALA A 1 112 ? 4.410 -7.426 -13.216 1.00 97.06 112 ALA A C 1
ATOM 875 O O . ALA A 1 112 ? 3.776 -8.365 -13.696 1.00 97.06 112 ALA A O 1
ATOM 876 N N . VAL A 1 113 ? 3.879 -6.587 -12.326 1.00 95.94 113 VAL A N 1
ATOM 877 C CA . VAL A 1 113 ? 2.461 -6.613 -11.949 1.00 95.94 113 VAL A CA 1
ATOM 878 C C . VAL A 1 113 ? 1.777 -5.408 -12.579 1.00 95.94 113 VAL A C 1
ATOM 880 O O . VAL A 1 113 ? 2.191 -4.270 -12.355 1.00 95.94 113 VAL A O 1
ATOM 883 N N . VAL A 1 114 ? 0.726 -5.637 -13.369 1.00 96.25 114 VAL A N 1
ATOM 884 C CA . VAL A 1 114 ? 0.012 -4.569 -14.083 1.00 96.25 114 VAL A CA 1
ATOM 885 C C . VAL A 1 114 ? -1.463 -4.506 -13.713 1.00 96.25 114 VAL A C 1
ATOM 887 O O . VAL A 1 114 ? -2.143 -5.509 -13.483 1.00 96.25 114 VAL A O 1
ATOM 890 N N . SER A 1 115 ? -1.975 -3.277 -13.660 1.00 94.50 115 SER A N 1
ATOM 891 C CA . SER A 1 115 ? -3.388 -3.005 -13.446 1.00 94.50 115 SER A CA 1
ATOM 892 C C . SER A 1 115 ? -3.794 -1.671 -14.049 1.00 94.50 115 SER A C 1
ATOM 894 O O . SER A 1 115 ? -3.075 -0.675 -13.997 1.00 94.50 115 SER A O 1
ATOM 896 N N . SER A 1 116 ? -5.002 -1.647 -14.592 1.00 90.62 116 SER A N 1
ATOM 897 C CA . SER A 1 116 ? -5.633 -0.448 -15.147 1.00 90.62 116 SER A CA 1
ATOM 898 C C . SER A 1 116 ? -6.453 0.351 -14.129 1.00 90.62 116 SER A C 1
ATOM 900 O O . SER A 1 116 ? -6.926 1.434 -14.471 1.00 90.62 116 SER A O 1
ATOM 902 N N . ASN A 1 117 ? -6.681 -0.174 -12.918 1.00 81.06 117 ASN A N 1
ATOM 903 C CA . ASN A 1 117 ? -7.707 0.377 -12.021 1.00 81.06 117 ASN A CA 1
ATOM 904 C C . ASN A 1 117 ? -7.374 0.361 -10.522 1.00 81.06 117 ASN A C 1
ATOM 906 O O . ASN A 1 117 ? -8.069 0.998 -9.729 1.00 81.06 117 ASN A O 1
ATOM 910 N N . LEU A 1 118 ? -6.320 -0.349 -10.122 1.00 74.50 118 LEU A N 1
ATOM 911 C CA . LEU A 1 118 ? -5.891 -0.392 -8.728 1.00 74.50 118 LEU A CA 1
ATOM 912 C C . LEU A 1 118 ? -5.577 1.024 -8.201 1.00 74.50 118 LEU A C 1
ATOM 914 O O . LEU A 1 118 ? -4.906 1.800 -8.856 1.00 74.50 118 LEU A O 1
ATOM 918 N N . GLY A 1 119 ? -6.104 1.411 -7.041 1.00 55.44 119 GLY A N 1
ATOM 919 C CA . GLY A 1 119 ? -5.842 2.739 -6.459 1.00 55.44 119 GLY A CA 1
ATOM 920 C C . GLY A 1 119 ? -6.749 3.886 -6.927 1.00 55.44 119 GLY A C 1
ATOM 921 O O . GLY A 1 119 ? -6.735 4.937 -6.297 1.00 55.44 119 GLY A O 1
ATOM 922 N N . ARG A 1 120 ? -7.570 3.711 -7.976 1.00 59.62 120 ARG A N 1
ATOM 923 C CA . ARG A 1 120 ? -8.585 4.715 -8.379 1.00 59.62 120 ARG A CA 1
ATOM 924 C C . ARG A 1 120 ? -10.008 4.340 -7.985 1.00 59.62 120 ARG A C 1
ATOM 926 O O . ARG A 1 120 ? -10.834 5.224 -7.799 1.00 59.62 120 ARG A O 1
ATOM 933 N N . ASP A 1 121 ? -10.290 3.047 -7.874 1.00 58.28 121 ASP A N 1
ATOM 934 C CA . ASP A 1 121 ? -11.623 2.534 -7.568 1.00 58.28 121 ASP A CA 1
ATOM 935 C C . ASP A 1 121 ? -11.512 1.318 -6.639 1.00 58.28 121 ASP A C 1
ATOM 937 O O . ASP A 1 121 ? -11.643 0.163 -7.051 1.00 58.28 121 ASP A O 1
ATOM 941 N N . HIS A 1 122 ? -11.194 1.583 -5.366 1.00 60.00 122 HIS A N 1
ATOM 942 C CA . HIS A 1 122 ? -11.039 0.546 -4.340 1.00 60.00 122 HIS A CA 1
ATOM 943 C C . HIS A 1 122 ? -12.307 -0.307 -4.149 1.00 60.00 122 HIS A C 1
ATOM 945 O O . HIS A 1 122 ? -12.207 -1.416 -3.629 1.00 60.00 122 HIS A O 1
ATOM 951 N N . GLY A 1 123 ? -13.476 0.177 -4.590 1.00 58.84 123 GLY A N 1
ATOM 952 C CA . GLY A 1 123 ? -14.744 -0.541 -4.488 1.00 58.84 123 GLY A CA 1
ATOM 953 C C . GLY A 1 123 ? -14.875 -1.719 -5.456 1.00 58.84 123 GLY A C 1
ATOM 954 O O . GLY A 1 123 ? -15.560 -2.683 -5.134 1.00 58.84 123 GLY A O 1
ATOM 955 N N . ARG A 1 124 ? -14.204 -1.691 -6.618 1.00 65.81 124 ARG A N 1
ATOM 956 C CA . ARG A 1 124 ? -14.350 -2.750 -7.640 1.00 65.81 124 ARG A CA 1
ATOM 957 C C . ARG A 1 124 ? -13.503 -3.994 -7.399 1.00 65.81 124 ARG A C 1
ATOM 959 O O . ARG A 1 124 ? -13.836 -5.053 -7.921 1.00 65.81 124 ARG A O 1
ATOM 966 N N . LEU A 1 125 ? -12.406 -3.863 -6.655 1.00 72.50 125 LEU A N 1
ATOM 967 C CA . LEU A 1 125 ? -11.516 -4.978 -6.335 1.00 72.50 125 LEU A CA 1
ATOM 968 C C . LEU A 1 125 ? -11.050 -4.888 -4.876 1.00 72.50 125 LEU A C 1
ATOM 970 O O . LEU A 1 125 ? -9.868 -4.656 -4.637 1.00 72.50 125 LEU A O 1
ATOM 974 N N . PRO A 1 126 ? -11.943 -5.029 -3.882 1.00 72.75 126 PRO A N 1
ATOM 975 C CA . PRO A 1 126 ? -11.593 -4.863 -2.466 1.00 72.75 126 PRO A CA 1
ATOM 976 C C . PRO A 1 126 ? -10.457 -5.794 -2.005 1.00 72.75 126 PRO A C 1
ATOM 978 O O . PRO A 1 126 ? -9.700 -5.451 -1.101 1.00 72.75 126 PRO A O 1
ATOM 981 N N . GLN A 1 127 ? -10.288 -6.943 -2.661 1.00 76.75 127 GLN A N 1
ATOM 982 C CA . GLN A 1 127 ? -9.237 -7.923 -2.395 1.00 76.75 127 GLN A CA 1
ATOM 983 C C . GLN A 1 127 ? -7.879 -7.605 -3.043 1.00 76.75 127 GLN A C 1
ATOM 985 O O . GLN A 1 127 ? -6.945 -8.394 -2.905 1.00 76.75 127 GLN A O 1
ATOM 990 N N . TRP A 1 128 ? -7.735 -6.475 -3.741 1.00 81.56 128 TRP A N 1
ATOM 991 C CA . TRP A 1 128 ? -6.502 -6.122 -4.449 1.00 81.56 128 TRP A CA 1
ATOM 992 C C . TRP A 1 128 ? -5.214 -6.202 -3.606 1.00 81.56 128 TRP A C 1
ATOM 994 O O . TRP A 1 128 ? -4.201 -6.600 -4.185 1.00 81.56 128 TRP A O 1
ATOM 1004 N N . PRO A 1 129 ? -5.196 -5.899 -2.285 1.00 82.25 129 PRO A N 1
ATOM 1005 C CA . PRO A 1 129 ? -3.973 -6.019 -1.494 1.00 82.25 129 PRO A CA 1
ATOM 1006 C C . PRO A 1 129 ? -3.517 -7.472 -1.360 1.00 82.25 129 PRO A C 1
ATOM 1008 O O . PRO A 1 129 ? -2.334 -7.748 -1.512 1.00 82.25 129 PRO A O 1
ATOM 1011 N N . VAL A 1 130 ? -4.456 -8.402 -1.149 1.00 81.38 130 VAL A N 1
ATOM 1012 C CA . VAL A 1 130 ? -4.175 -9.847 -1.057 1.00 81.38 130 VAL A CA 1
ATOM 1013 C C . VAL A 1 130 ? -3.650 -10.368 -2.391 1.00 81.38 130 VAL A C 1
ATOM 1015 O O . VAL A 1 130 ? -2.728 -11.178 -2.432 1.00 81.38 130 VAL A O 1
ATOM 1018 N N . VAL A 1 131 ? -4.212 -9.877 -3.497 1.00 86.44 131 VAL A N 1
ATOM 1019 C CA . VAL A 1 131 ? -3.747 -10.245 -4.837 1.00 86.44 131 VAL A CA 1
ATOM 1020 C C . VAL A 1 131 ? -2.334 -9.729 -5.076 1.00 86.44 131 VAL A C 1
ATOM 1022 O O . VAL A 1 131 ? -1.471 -10.497 -5.481 1.00 86.44 131 VAL A O 1
ATOM 1025 N N . LEU A 1 132 ? -2.064 -8.454 -4.783 1.00 89.19 132 LEU A N 1
ATOM 1026 C CA . LEU A 1 132 ? -0.727 -7.885 -4.945 1.00 89.19 132 LEU A CA 1
ATOM 1027 C C . LEU A 1 132 ? 0.288 -8.577 -4.023 1.00 89.19 132 LEU A C 1
ATOM 1029 O O . LEU A 1 132 ? 1.412 -8.830 -4.435 1.00 89.19 132 LEU A O 1
ATOM 1033 N N . GLU A 1 133 ? -0.109 -8.955 -2.808 1.00 86.38 133 GLU A N 1
ATOM 1034 C CA . GLU A 1 133 ? 0.746 -9.703 -1.881 1.00 86.38 133 GLU A CA 1
ATOM 1035 C C . GLU A 1 133 ? 1.079 -11.084 -2.440 1.00 86.38 133 GLU A C 1
ATOM 1037 O O . GLU A 1 133 ? 2.242 -11.484 -2.458 1.00 86.38 133 GLU A O 1
ATOM 1042 N N . SER A 1 134 ? 0.075 -11.794 -2.957 1.00 87.62 134 SER A N 1
ATOM 1043 C CA . SER A 1 134 ? 0.288 -13.074 -3.624 1.00 87.62 134 SER A CA 1
ATOM 1044 C C . SER A 1 134 ? 1.197 -12.934 -4.843 1.00 87.62 134 SER A C 1
ATOM 1046 O O . SER A 1 134 ? 2.021 -13.817 -5.063 1.00 87.62 134 SER A O 1
ATOM 1048 N N . ALA A 1 135 ? 1.079 -11.843 -5.611 1.00 91.12 135 ALA A N 1
ATOM 1049 C CA . ALA A 1 135 ? 1.976 -11.564 -6.729 1.00 91.12 135 ALA A CA 1
ATOM 1050 C C . ALA A 1 135 ? 3.421 -11.427 -6.240 1.00 91.12 135 ALA A C 1
ATOM 1052 O O . ALA A 1 135 ? 4.302 -12.091 -6.770 1.00 91.12 135 ALA A O 1
ATOM 1053 N N . LEU A 1 136 ? 3.671 -10.622 -5.205 1.00 89.50 136 LEU A N 1
ATOM 1054 C CA . LEU A 1 136 ? 5.026 -10.412 -4.685 1.00 89.50 136 LEU A CA 1
ATOM 1055 C C . LEU A 1 136 ? 5.626 -11.669 -4.062 1.00 89.50 136 LEU A C 1
ATOM 1057 O O . LEU A 1 136 ? 6.797 -11.960 -4.288 1.00 89.50 136 LEU A O 1
ATOM 1061 N N . ARG A 1 137 ? 4.824 -12.452 -3.333 1.00 85.62 137 ARG A N 1
ATOM 1062 C CA . ARG A 1 137 ? 5.252 -13.767 -2.839 1.00 85.62 137 ARG A CA 1
ATOM 1063 C C . ARG A 1 137 ? 5.630 -14.690 -3.987 1.00 85.62 137 ARG A C 1
ATOM 1065 O O . ARG A 1 137 ? 6.626 -15.394 -3.873 1.00 85.62 137 ARG A O 1
ATOM 1072 N N . GLN A 1 138 ? 4.870 -14.661 -5.082 1.00 87.00 138 GLN A N 1
ATOM 1073 C CA . GLN A 1 138 ? 5.198 -15.426 -6.277 1.00 87.00 138 GLN A CA 1
ATOM 1074 C C . GLN A 1 138 ? 6.528 -14.957 -6.885 1.00 87.00 138 GLN A C 1
ATOM 1076 O O . GLN A 1 138 ? 7.408 -15.794 -7.071 1.00 87.00 138 GLN A O 1
ATOM 1081 N N . VAL A 1 139 ? 6.724 -13.644 -7.090 1.00 90.50 139 VAL A N 1
ATOM 1082 C CA . VAL A 1 139 ? 8.004 -13.082 -7.575 1.00 90.50 139 VAL A CA 1
ATOM 1083 C C . VAL A 1 139 ? 9.170 -13.555 -6.709 1.00 90.50 139 VAL A C 1
ATOM 1085 O O . VAL A 1 139 ? 10.157 -14.071 -7.225 1.00 90.50 139 VAL A O 1
ATOM 1088 N N . HIS A 1 140 ? 9.031 -13.437 -5.388 1.00 87.38 140 HIS A N 1
ATOM 1089 C CA . HIS A 1 140 ? 10.057 -13.850 -4.439 1.00 87.38 140 HIS A CA 1
ATOM 1090 C C . HIS A 1 140 ? 10.324 -15.363 -4.483 1.00 87.38 140 HIS A C 1
ATOM 1092 O O . HIS A 1 140 ? 11.478 -15.778 -4.534 1.00 87.38 140 HIS A O 1
ATOM 1098 N N . SER A 1 141 ? 9.276 -16.195 -4.514 1.00 84.38 141 SER A N 1
ATOM 1099 C CA . SER A 1 141 ? 9.412 -17.661 -4.558 1.00 84.38 141 SER A CA 1
ATOM 1100 C C . SER A 1 141 ? 10.087 -18.172 -5.830 1.00 84.38 141 SER A C 1
ATOM 1102 O O . SER A 1 141 ? 10.714 -19.226 -5.817 1.00 84.38 141 SER A O 1
ATOM 1104 N N . GLU A 1 142 ? 9.979 -17.412 -6.919 1.00 86.50 142 GLU A N 1
ATOM 1105 C CA . GLU A 1 142 ? 10.605 -17.714 -8.206 1.00 86.50 142 GLU A CA 1
ATOM 1106 C C . GLU A 1 142 ? 12.039 -17.167 -8.300 1.00 86.50 142 GLU A C 1
ATOM 1108 O O . GLU A 1 142 ? 12.682 -17.317 -9.337 1.00 86.50 142 GLU A O 1
ATOM 1113 N N . GLY A 1 143 ? 12.542 -16.508 -7.246 1.00 88.62 143 GLY A N 1
ATOM 1114 C CA . GLY A 1 143 ? 13.834 -15.819 -7.269 1.00 88.62 143 GLY A CA 1
ATOM 1115 C C . GLY A 1 143 ? 13.879 -14.669 -8.280 1.00 88.62 143 GLY A C 1
ATOM 1116 O O . GLY A 1 143 ? 14.957 -14.298 -8.740 1.00 88.62 143 GLY A O 1
ATOM 1117 N N . GLY A 1 144 ? 12.716 -14.139 -8.668 1.00 89.69 144 GLY A N 1
ATOM 1118 C CA . GLY A 1 144 ? 12.584 -13.095 -9.673 1.00 89.69 144 GLY A CA 1
ATOM 1119 C C . GLY A 1 144 ? 12.820 -11.687 -9.132 1.00 89.69 144 GLY A C 1
ATOM 1120 O O . GLY A 1 144 ? 12.759 -11.428 -7.929 1.00 89.69 144 GLY A O 1
ATOM 1121 N N . GLY A 1 145 ? 13.056 -10.754 -10.053 1.00 93.50 145 GLY A N 1
ATOM 1122 C CA . GLY A 1 145 ? 13.080 -9.320 -9.783 1.00 93.50 145 GLY A CA 1
ATOM 1123 C C . GLY A 1 145 ? 11.742 -8.667 -10.126 1.00 93.50 145 GLY A C 1
ATOM 1124 O O . GLY A 1 145 ? 11.208 -8.869 -11.212 1.00 93.50 145 GLY A O 1
ATOM 1125 N N . LEU A 1 146 ? 11.193 -7.850 -9.235 1.00 95.94 146 LEU A N 1
ATOM 1126 C CA . LEU A 1 146 ? 9.980 -7.079 -9.475 1.00 95.94 146 LEU A CA 1
ATOM 1127 C C . LEU A 1 146 ? 10.277 -5.863 -10.363 1.00 95.94 146 LEU A C 1
ATOM 1129 O O . LEU A 1 146 ? 10.970 -4.941 -9.944 1.00 95.94 146 LEU A O 1
ATOM 1133 N N . LEU A 1 147 ? 9.715 -5.814 -11.568 1.00 97.25 147 LEU A N 1
ATOM 1134 C CA . LEU A 1 147 ? 9.839 -4.675 -12.479 1.00 97.25 147 LEU A CA 1
ATOM 1135 C C . LEU A 1 147 ? 8.759 -3.620 -12.185 1.00 97.25 147 LEU A C 1
ATOM 1137 O O . LEU A 1 147 ? 7.570 -3.861 -12.402 1.00 97.25 147 LEU A O 1
ATOM 1141 N N . LEU A 1 148 ? 9.167 -2.424 -11.752 1.00 96.31 148 LEU A N 1
ATOM 1142 C CA . LEU A 1 148 ? 8.272 -1.314 -11.409 1.00 96.31 148 LEU A CA 1
ATOM 1143 C C . LEU A 1 148 ? 8.541 -0.083 -12.270 1.00 96.31 148 LEU A C 1
ATOM 1145 O O . LEU A 1 148 ? 9.613 0.503 -12.198 1.00 96.31 148 LEU A O 1
ATOM 1149 N N . ALA A 1 149 ? 7.549 0.388 -13.026 1.00 95.88 149 ALA A N 1
ATOM 1150 C CA . ALA A 1 149 ? 7.678 1.636 -13.781 1.00 95.88 149 ALA A CA 1
ATOM 1151 C C . ALA A 1 149 ? 6.982 2.800 -13.084 1.00 95.88 149 ALA A C 1
ATOM 1153 O O . ALA A 1 149 ? 5.775 2.752 -12.824 1.00 95.88 149 ALA A O 1
ATOM 1154 N N . LYS A 1 150 ? 7.728 3.876 -12.821 1.00 91.00 150 LYS A N 1
ATOM 1155 C CA . LYS A 1 150 ? 7.192 5.079 -12.172 1.00 91.00 150 LYS A CA 1
ATOM 1156 C C . LYS A 1 150 ? 6.039 5.676 -12.983 1.00 91.00 150 LYS A C 1
ATOM 1158 O O . LYS A 1 150 ? 6.097 5.775 -14.208 1.00 91.00 150 LYS A O 1
ATOM 1163 N N . GLY A 1 151 ? 4.973 6.079 -12.291 1.00 89.44 151 GLY A N 1
ATOM 1164 C CA . GLY A 1 151 ? 3.773 6.648 -12.916 1.00 89.44 151 GLY A CA 1
ATOM 1165 C C . GLY A 1 151 ? 2.810 5.617 -13.517 1.00 89.44 151 GLY A C 1
ATOM 1166 O O . GLY A 1 151 ? 1.814 6.008 -14.137 1.00 89.44 151 GLY A O 1
ATOM 1167 N N . THR A 1 152 ? 3.081 4.320 -13.346 1.00 92.56 152 THR A N 1
ATOM 1168 C CA . THR A 1 152 ? 2.064 3.276 -13.518 1.00 92.56 152 THR A CA 1
ATOM 1169 C C . THR A 1 152 ? 1.185 3.185 -12.275 1.00 92.56 152 THR A C 1
ATOM 1171 O O . THR A 1 152 ? 1.589 3.530 -11.166 1.00 92.56 152 THR A O 1
ATOM 1174 N N . THR A 1 153 ? -0.032 2.688 -12.467 1.00 89.75 153 THR A N 1
ATOM 1175 C CA . THR A 1 153 ? -1.054 2.523 -11.428 1.00 89.75 153 THR A CA 1
ATOM 1176 C C . THR A 1 153 ? -0.579 1.716 -10.211 1.00 89.75 153 THR A C 1
ATOM 1178 O O . THR A 1 153 ? -1.036 1.954 -9.098 1.00 89.75 153 THR A O 1
ATOM 1181 N N . LEU A 1 154 ? 0.324 0.754 -10.422 1.00 90.44 154 LEU A N 1
ATOM 1182 C CA . LEU A 1 154 ? 0.806 -0.157 -9.384 1.00 90.44 154 LEU A CA 1
ATOM 1183 C C . LEU A 1 154 ? 2.161 0.221 -8.791 1.00 90.44 154 LEU A C 1
ATOM 1185 O O . LEU A 1 154 ? 2.568 -0.432 -7.838 1.00 90.44 154 LEU A O 1
ATOM 1189 N N . HIS A 1 155 ? 2.841 1.250 -9.305 1.00 91.94 155 HIS A N 1
ATOM 1190 C CA . HIS A 1 155 ? 4.196 1.585 -8.864 1.00 91.94 155 HIS A CA 1
ATOM 1191 C C . HIS A 1 155 ? 4.281 1.799 -7.354 1.00 91.94 155 HIS A C 1
ATOM 1193 O O . HIS A 1 155 ? 4.968 1.051 -6.673 1.00 91.94 155 HIS A O 1
ATOM 1199 N N . ASP A 1 156 ? 3.564 2.792 -6.830 1.00 86.75 156 ASP A N 1
ATOM 1200 C CA . ASP A 1 156 ? 3.659 3.173 -5.421 1.00 86.75 156 ASP A CA 1
ATOM 1201 C C . ASP A 1 156 ? 3.191 2.062 -4.464 1.00 86.75 156 ASP A C 1
ATOM 1203 O O . ASP A 1 156 ? 3.926 1.777 -3.517 1.00 86.75 156 ASP A O 1
ATOM 1207 N N . PRO A 1 157 ? 2.041 1.380 -4.683 1.00 86.12 157 PRO A N 1
ATOM 1208 C CA . PRO A 1 157 ? 1.649 0.285 -3.802 1.00 86.12 157 PRO A CA 1
ATOM 1209 C C . PRO A 1 157 ? 2.599 -0.909 -3.905 1.00 86.12 157 PRO A C 1
ATOM 1211 O O . PRO A 1 157 ? 3.018 -1.411 -2.874 1.00 86.12 157 PRO A O 1
ATOM 1214 N N . ALA A 1 158 ? 2.991 -1.353 -5.102 1.00 89.62 158 ALA A N 1
ATOM 1215 C CA . ALA A 1 158 ? 3.904 -2.489 -5.233 1.00 89.62 158 ALA A CA 1
ATOM 1216 C C . ALA A 1 158 ? 5.304 -2.171 -4.687 1.00 89.62 158 ALA A C 1
ATOM 1218 O O . ALA A 1 158 ? 5.911 -3.032 -4.061 1.00 89.62 158 ALA A O 1
ATOM 1219 N N . TRP A 1 159 ? 5.789 -0.937 -4.862 1.00 88.81 159 TRP A N 1
ATOM 1220 C CA . TRP A 1 159 ? 7.062 -0.482 -4.302 1.00 88.81 159 TRP A CA 1
ATOM 1221 C C . TRP A 1 159 ? 7.029 -0.457 -2.781 1.00 88.81 159 TRP A C 1
ATOM 1223 O O . TRP A 1 159 ? 7.907 -1.037 -2.151 1.00 88.81 159 TRP A O 1
ATOM 1233 N N . ALA A 1 160 ? 6.002 0.160 -2.188 1.00 83.06 160 ALA A N 1
ATOM 1234 C CA . ALA A 1 160 ? 5.827 0.132 -0.741 1.00 83.06 160 ALA A CA 1
ATOM 1235 C C . ALA A 1 160 ? 5.812 -1.314 -0.245 1.00 83.06 160 ALA A C 1
ATOM 1237 O O . ALA A 1 160 ? 6.497 -1.646 0.709 1.00 83.06 160 ALA A O 1
ATOM 1238 N N . MET A 1 161 ? 5.111 -2.198 -0.949 1.00 80.69 161 MET A N 1
ATOM 1239 C CA . MET A 1 161 ? 5.009 -3.589 -0.553 1.00 80.69 161 MET A CA 1
ATOM 1240 C C . MET A 1 161 ? 6.324 -4.375 -0.660 1.00 80.69 161 MET A C 1
ATOM 1242 O O . MET A 1 161 ? 6.658 -5.164 0.226 1.00 80.69 161 MET A O 1
ATOM 1246 N N . ALA A 1 162 ? 7.092 -4.127 -1.718 1.00 84.06 162 ALA A N 1
ATOM 1247 C CA . ALA A 1 162 ? 8.402 -4.725 -1.944 1.00 84.06 162 ALA A CA 1
ATOM 1248 C C . ALA A 1 162 ? 9.483 -4.208 -0.983 1.00 84.06 162 ALA A C 1
ATOM 1250 O O . ALA A 1 162 ? 10.542 -4.812 -0.891 1.00 84.06 162 ALA A O 1
ATOM 1251 N N . GLN A 1 163 ? 9.242 -3.126 -0.234 1.00 80.69 163 GLN A N 1
ATOM 1252 C CA . GLN A 1 163 ? 10.167 -2.730 0.834 1.00 80.69 163 GLN A CA 1
ATOM 1253 C C . GLN A 1 163 ? 10.095 -3.655 2.052 1.00 80.69 163 GLN A C 1
ATOM 1255 O O . GLN A 1 163 ? 11.018 -3.680 2.861 1.00 80.69 163 GLN A O 1
ATOM 1260 N N . PHE A 1 164 ? 9.002 -4.403 2.191 1.00 71.38 164 PHE A N 1
ATOM 1261 C CA . PHE A 1 164 ? 8.724 -5.211 3.376 1.00 71.38 164 PHE A CA 1
ATOM 1262 C C . PHE A 1 164 ? 8.953 -6.702 3.164 1.00 71.38 164 PHE A C 1
ATOM 1264 O O . PHE A 1 164 ? 9.224 -7.431 4.114 1.00 71.38 164 PHE A O 1
ATOM 1271 N N . ALA A 1 165 ? 8.883 -7.154 1.916 1.00 71.50 165 ALA A N 1
ATOM 1272 C CA . ALA A 1 165 ? 9.385 -8.455 1.507 1.00 71.50 165 ALA A CA 1
ATOM 1273 C C . ALA A 1 165 ? 10.690 -8.225 0.739 1.00 71.50 165 ALA A C 1
ATOM 1275 O O . ALA A 1 165 ? 10.646 -7.426 -0.188 1.00 71.50 165 ALA A O 1
ATOM 1276 N N . PRO A 1 166 ? 11.814 -8.900 1.047 1.00 73.81 166 PRO A N 1
ATOM 1277 C CA . PRO A 1 166 ? 13.098 -8.717 0.361 1.00 73.81 166 PRO A CA 1
ATOM 1278 C C . PRO A 1 166 ? 13.032 -9.232 -1.089 1.00 73.81 166 PRO A C 1
ATOM 1280 O O . PRO A 1 166 ? 13.586 -10.270 -1.443 1.00 73.81 166 PRO A O 1
ATOM 1283 N N . THR A 1 167 ? 12.285 -8.526 -1.931 1.00 84.06 167 THR A N 1
ATOM 1284 C CA . THR A 1 167 ? 12.069 -8.833 -3.339 1.00 84.06 167 THR A CA 1
ATOM 1285 C C . THR A 1 167 ? 12.952 -7.877 -4.128 1.00 84.06 167 THR A C 1
ATOM 1287 O O . THR A 1 167 ? 12.714 -6.664 -4.073 1.00 84.06 167 THR A O 1
ATOM 1290 N N . PRO A 1 168 ? 13.976 -8.376 -4.846 1.00 90.31 168 PRO A N 1
ATOM 1291 C CA . PRO A 1 168 ? 14.790 -7.536 -5.713 1.00 90.31 168 PRO A CA 1
ATOM 1292 C C . PRO A 1 168 ? 13.872 -6.727 -6.623 1.00 90.31 168 PRO A C 1
ATOM 1294 O O . PRO A 1 168 ? 12.964 -7.286 -7.228 1.00 90.31 168 PRO A O 1
ATOM 1297 N N . THR A 1 169 ? 14.050 -5.413 -6.683 1.00 92.94 169 THR A N 1
ATOM 1298 C CA . THR A 1 169 ? 13.169 -4.539 -7.462 1.00 92.94 169 THR A CA 1
ATOM 1299 C C . THR A 1 169 ? 13.985 -3.828 -8.522 1.00 92.94 169 THR A C 1
ATOM 1301 O O . THR A 1 169 ? 15.029 -3.274 -8.211 1.00 92.94 169 THR A O 1
ATOM 1304 N N . VAL A 1 170 ? 13.500 -3.813 -9.761 1.00 95.12 170 VAL A N 1
ATOM 1305 C CA . VAL A 1 170 ? 14.077 -3.063 -10.878 1.00 95.12 170 VAL A CA 1
ATOM 1306 C C . VAL A 1 170 ? 13.129 -1.925 -11.244 1.00 95.12 170 VAL A C 1
ATOM 1308 O O . VAL A 1 170 ? 11.996 -2.142 -11.671 1.00 95.12 170 VAL A O 1
ATOM 1311 N N . HIS A 1 171 ? 13.592 -0.693 -11.087 1.00 95.44 171 HIS A N 1
ATOM 1312 C CA . HIS A 1 171 ? 12.865 0.519 -11.421 1.00 95.44 171 HIS A CA 1
ATOM 1313 C C . HIS A 1 171 ? 13.059 0.871 -12.888 1.00 95.44 171 HIS A C 1
ATOM 1315 O O . HIS A 1 171 ? 14.153 1.214 -13.333 1.00 95.44 171 HIS A O 1
ATOM 1321 N N . LEU A 1 172 ? 11.962 0.828 -13.630 1.00 96.75 172 LEU A N 1
ATOM 1322 C CA . LEU A 1 172 ? 11.907 1.173 -15.033 1.00 96.75 172 LEU A CA 1
ATOM 1323 C C . LEU A 1 172 ? 11.639 2.671 -15.227 1.00 96.75 172 LEU A C 1
ATOM 1325 O O . LEU A 1 172 ? 10.597 3.199 -14.823 1.00 96.75 172 LEU A O 1
ATOM 1329 N N . TYR A 1 173 ? 12.551 3.328 -15.938 1.00 96.06 173 TYR A N 1
ATOM 1330 C CA . TYR A 1 173 ? 12.360 4.648 -16.518 1.00 96.06 173 TYR A CA 1
ATOM 1331 C C . TYR A 1 173 ? 12.275 4.553 -18.042 1.00 96.06 173 TYR A C 1
ATOM 1333 O O . TYR A 1 173 ? 13.267 4.300 -18.720 1.00 96.06 173 TYR A O 1
ATOM 1341 N N . ALA A 1 174 ? 11.089 4.780 -18.596 1.00 95.31 174 ALA A N 1
ATOM 1342 C CA . ALA A 1 174 ? 10.895 4.847 -20.040 1.00 95.31 174 ALA A CA 1
ATOM 1343 C C . ALA A 1 174 ? 10.755 6.310 -20.465 1.00 95.31 174 ALA A C 1
ATOM 1345 O O . ALA A 1 174 ? 9.829 6.989 -20.014 1.00 95.31 174 ALA A O 1
ATOM 1346 N N . ALA A 1 175 ? 11.650 6.778 -21.335 1.00 93.00 175 ALA A N 1
ATOM 1347 C CA . ALA A 1 175 ? 11.547 8.115 -21.900 1.00 93.00 175 ALA A CA 1
ATOM 1348 C C . ALA A 1 175 ? 10.265 8.279 -22.732 1.00 93.00 175 ALA A C 1
ATOM 1350 O O . ALA A 1 175 ? 9.749 7.316 -23.324 1.00 93.00 175 ALA A O 1
ATOM 1351 N N . ASP A 1 176 ? 9.761 9.511 -22.791 1.00 88.06 176 ASP A N 1
ATOM 1352 C CA . ASP A 1 176 ? 8.637 9.838 -23.661 1.00 88.06 176 ASP A CA 1
ATOM 1353 C C . ASP A 1 176 ? 9.028 9.592 -25.126 1.00 88.06 176 ASP A C 1
ATOM 1355 O O . ASP A 1 176 ? 10.174 9.795 -25.527 1.00 88.06 176 ASP A O 1
ATOM 1359 N N . ALA A 1 177 ? 8.072 9.133 -25.932 1.00 83.25 177 ALA A N 1
ATOM 1360 C CA . ALA A 1 177 ? 8.279 8.943 -27.360 1.00 83.25 177 ALA A CA 1
ATOM 1361 C C . ALA A 1 177 ? 8.595 10.264 -28.081 1.00 83.25 177 ALA A C 1
ATOM 1363 O O . ALA A 1 177 ? 9.258 10.238 -29.112 1.00 83.25 177 ALA A O 1
ATOM 1364 N N . ALA A 1 178 ? 8.151 11.399 -27.529 1.00 81.75 178 ALA A N 1
ATOM 1365 C CA . ALA A 1 178 ? 8.431 12.730 -28.063 1.00 81.75 178 ALA A CA 1
ATOM 1366 C C . ALA A 1 178 ? 9.820 13.283 -27.686 1.00 81.75 178 ALA A C 1
ATOM 1368 O O . ALA A 1 178 ? 10.249 14.288 -28.251 1.00 81.75 178 ALA A O 1
ATOM 1369 N N . SER A 1 179 ? 10.519 12.678 -26.721 1.00 85.44 179 SER A N 1
ATOM 1370 C CA . SER A 1 179 ? 11.833 13.162 -26.291 1.00 85.44 179 SER A CA 1
ATOM 1371 C C . SER A 1 179 ? 12.910 12.844 -27.331 1.00 85.44 179 SER A C 1
ATOM 1373 O O . SER A 1 179 ? 12.878 11.799 -27.977 1.00 85.44 179 SER A O 1
ATOM 1375 N N . GLN A 1 180 ? 13.910 13.717 -27.463 1.00 86.75 180 GLN A N 1
ATOM 1376 C CA . GLN A 1 180 ? 15.083 13.426 -28.285 1.00 86.75 180 GLN A CA 1
ATOM 1377 C C . GLN A 1 180 ? 16.055 12.520 -27.523 1.00 86.75 180 GLN A C 1
ATOM 1379 O O . GLN A 1 180 ? 16.200 12.623 -26.302 1.00 86.75 180 GLN A O 1
ATOM 1384 N N . ILE A 1 181 ? 16.770 11.648 -28.240 1.00 84.25 181 ILE A N 1
ATOM 1385 C CA . ILE A 1 181 ? 17.761 10.754 -27.621 1.00 84.25 181 ILE A CA 1
ATOM 1386 C C . ILE A 1 181 ? 18.879 11.533 -26.911 1.00 84.25 181 ILE A C 1
ATOM 1388 O O . ILE A 1 181 ? 19.321 11.122 -25.841 1.00 84.25 181 ILE A O 1
ATOM 1392 N N . GLY A 1 182 ? 19.275 12.694 -27.448 1.00 79.75 182 GLY A N 1
ATOM 1393 C CA . GLY A 1 182 ? 20.268 13.574 -26.826 1.00 79.75 182 GLY A CA 1
ATOM 1394 C C . GLY A 1 182 ? 19.816 14.133 -25.473 1.00 79.75 182 GLY A C 1
ATOM 1395 O O . GLY A 1 182 ? 20.601 14.152 -24.528 1.00 79.75 182 GLY A O 1
ATOM 1396 N N . ASP A 1 183 ? 18.542 14.521 -25.340 1.00 83.75 183 ASP A N 1
ATOM 1397 C CA . ASP A 1 183 ? 17.976 14.961 -24.055 1.00 83.75 183 ASP A CA 1
ATOM 1398 C C . ASP A 1 183 ? 17.947 13.827 -23.039 1.00 83.75 183 ASP A C 1
ATOM 1400 O O . ASP A 1 183 ? 18.308 14.019 -21.879 1.00 83.75 183 ASP A O 1
ATOM 1404 N N . TRP A 1 184 ? 17.553 12.634 -23.483 1.00 86.94 184 TRP A N 1
ATOM 1405 C CA . TRP A 1 184 ? 17.532 11.456 -22.628 1.00 86.94 184 TRP A CA 1
ATOM 1406 C C . TRP A 1 184 ? 18.928 11.118 -22.091 1.00 86.94 184 TRP A C 1
ATOM 1408 O O . TRP A 1 184 ? 19.069 10.916 -20.887 1.00 86.94 184 TRP A O 1
ATOM 1418 N N . LEU A 1 185 ? 19.961 11.134 -22.944 1.00 84.12 185 LEU A N 1
ATOM 1419 C CA . LEU A 1 185 ? 21.350 10.907 -22.528 1.00 84.12 185 LEU A CA 1
ATOM 1420 C C . LEU A 1 185 ? 21.818 11.947 -21.501 1.00 84.12 185 LEU A C 1
ATOM 1422 O O . LEU A 1 185 ? 22.408 11.573 -20.488 1.00 84.12 185 LEU A O 1
ATOM 1426 N N . ARG A 1 186 ? 21.499 13.232 -21.712 1.00 81.06 186 ARG A N 1
ATOM 1427 C CA . ARG A 1 186 ? 21.822 14.315 -20.763 1.00 81.06 186 ARG A CA 1
ATOM 1428 C C . ARG A 1 186 ? 21.156 14.138 -19.397 1.00 81.06 186 ARG A C 1
ATOM 1430 O O . ARG A 1 186 ? 21.716 14.567 -18.397 1.00 81.06 186 ARG A O 1
ATOM 1437 N N . GLN A 1 187 ? 19.988 13.502 -19.344 1.00 87.75 187 GLN A N 1
ATOM 1438 C CA . GLN A 1 187 ? 19.252 13.261 -18.100 1.00 87.75 187 GLN A CA 1
ATOM 1439 C C . GLN A 1 187 ? 19.753 12.039 -17.316 1.00 87.75 187 GLN A C 1
ATOM 1441 O O . GLN A 1 187 ? 19.408 11.901 -16.142 1.00 87.75 187 GLN A O 1
ATOM 1446 N N . LEU A 1 188 ? 20.544 11.140 -17.918 1.00 87.62 188 LEU A N 1
ATOM 1447 C CA . LEU A 1 188 ? 20.962 9.893 -17.263 1.00 87.62 188 LEU A CA 1
ATOM 1448 C C . LEU A 1 188 ? 21.750 10.101 -15.956 1.00 87.62 188 LEU A C 1
ATOM 1450 O O . LEU A 1 188 ? 21.428 9.407 -14.986 1.00 87.62 188 LEU A O 1
ATOM 1454 N N . PRO A 1 189 ? 22.730 11.025 -15.863 1.00 86.75 189 PRO A N 1
ATOM 1455 C CA . PRO A 1 189 ? 23.452 11.262 -14.612 1.00 86.75 189 PRO A CA 1
ATOM 1456 C C . PRO A 1 189 ? 22.527 11.724 -13.481 1.00 86.75 189 PRO A C 1
ATOM 1458 O O . PRO A 1 189 ? 22.565 11.167 -12.381 1.00 86.75 189 PRO A O 1
ATOM 1461 N N . ASP A 1 190 ? 21.642 12.682 -13.768 1.00 88.12 190 ASP A N 1
ATOM 1462 C CA . ASP A 1 190 ? 20.668 13.197 -12.802 1.00 88.12 190 ASP A CA 1
ATOM 1463 C C . ASP A 1 190 ? 19.692 12.112 -12.368 1.00 88.12 190 ASP A C 1
ATOM 1465 O O . ASP A 1 190 ? 19.362 11.990 -11.190 1.00 88.12 190 ASP A O 1
ATOM 1469 N N . LEU A 1 191 ? 19.254 11.283 -13.309 1.00 89.25 191 LEU A N 1
ATOM 1470 C CA . LEU A 1 191 ? 18.349 10.182 -13.046 1.00 89.25 191 LEU A CA 1
ATOM 1471 C C . LEU A 1 191 ? 18.994 9.117 -12.151 1.00 89.25 191 LEU A C 1
ATOM 1473 O O . LEU A 1 191 ? 18.370 8.673 -11.186 1.00 89.25 191 LEU A O 1
ATOM 1477 N N . LEU A 1 192 ? 20.251 8.747 -12.409 1.00 88.81 192 LEU A N 1
ATOM 1478 C CA . LEU A 1 192 ? 21.020 7.846 -11.546 1.00 88.81 192 LEU A CA 1
ATOM 1479 C C . LEU A 1 192 ? 21.224 8.447 -10.152 1.00 88.81 192 LEU A C 1
ATOM 1481 O O . LEU A 1 192 ? 21.092 7.744 -9.148 1.00 88.81 192 LEU A O 1
ATOM 1485 N N . HIS A 1 193 ? 21.504 9.748 -10.072 1.00 87.69 193 HIS A N 1
ATOM 1486 C CA . HIS A 1 193 ? 21.646 10.457 -8.805 1.00 87.69 193 HIS A CA 1
ATOM 1487 C C . HIS A 1 193 ? 20.326 10.496 -8.015 1.00 87.69 193 HIS A C 1
ATOM 1489 O O . HIS A 1 193 ? 20.300 10.175 -6.825 1.00 87.69 193 HIS A O 1
ATOM 1495 N N . GLN A 1 194 ? 19.210 10.823 -8.669 1.00 88.25 194 GLN A N 1
ATOM 1496 C CA . GLN A 1 194 ? 17.875 10.803 -8.068 1.00 88.25 194 GLN A CA 1
ATOM 1497 C C . GLN A 1 194 ? 17.495 9.399 -7.596 1.00 88.25 194 GLN A C 1
ATOM 1499 O O . GLN A 1 194 ? 16.971 9.248 -6.493 1.00 88.25 194 GLN A O 1
ATOM 1504 N N . HIS A 1 195 ? 17.793 8.371 -8.395 1.00 88.12 195 HIS A N 1
ATOM 1505 C CA . HIS A 1 195 ? 17.562 6.981 -8.022 1.00 88.12 195 HIS A CA 1
ATOM 1506 C C . HIS A 1 195 ? 18.349 6.614 -6.756 1.00 88.12 195 HIS A C 1
ATOM 1508 O O . HIS A 1 195 ? 17.751 6.175 -5.777 1.00 88.12 195 HIS A O 1
ATOM 1514 N N . ARG A 1 196 ? 19.652 6.924 -6.696 1.00 86.06 196 ARG A N 1
ATOM 1515 C CA . ARG A 1 196 ? 20.475 6.728 -5.485 1.00 86.06 196 ARG A CA 1
ATOM 1516 C C . ARG A 1 196 ? 19.860 7.383 -4.253 1.00 86.06 196 ARG A C 1
ATOM 1518 O O . ARG A 1 196 ? 19.746 6.738 -3.216 1.00 86.06 196 ARG A O 1
ATOM 1525 N N . ARG A 1 197 ? 19.425 8.641 -4.373 1.00 85.12 197 ARG A N 1
ATOM 1526 C CA . ARG A 1 197 ? 18.813 9.388 -3.264 1.00 85.12 197 ARG A CA 1
ATOM 1527 C C . ARG A 1 197 ? 17.487 8.797 -2.792 1.00 85.12 197 ARG A C 1
ATOM 1529 O O . ARG A 1 197 ? 17.192 8.876 -1.605 1.00 85.12 197 ARG A O 1
ATOM 1536 N N . MET A 1 198 ? 16.684 8.224 -3.690 1.00 80.44 198 MET A N 1
ATOM 1537 C CA . MET A 1 198 ? 15.422 7.578 -3.310 1.00 80.44 198 MET A CA 1
ATOM 1538 C C . MET A 1 198 ? 15.644 6.296 -2.495 1.00 80.44 198 MET A C 1
ATOM 1540 O O . MET A 1 198 ? 14.806 5.968 -1.659 1.00 80.44 198 MET A O 1
ATOM 1544 N N . HIS A 1 199 ? 16.761 5.595 -2.705 1.00 77.75 199 HIS A N 1
ATOM 1545 C CA . HIS A 1 199 ? 17.026 4.292 -2.086 1.00 77.75 199 HIS A CA 1
ATOM 1546 C C . HIS A 1 199 ? 18.062 4.327 -0.949 1.00 77.75 199 HIS A C 1
ATOM 1548 O O . HIS A 1 199 ? 18.127 3.379 -0.168 1.00 77.75 199 HIS A O 1
ATOM 1554 N N . SER A 1 200 ? 18.818 5.419 -0.786 1.00 73.62 200 SER A N 1
ATOM 1555 C CA . SER A 1 200 ? 19.873 5.545 0.235 1.00 73.62 200 SER A CA 1
ATOM 1556 C C . SER A 1 200 ? 19.376 5.538 1.683 1.00 73.62 200 SER A C 1
ATOM 1558 O O . SER A 1 200 ? 20.184 5.412 2.593 1.00 73.62 200 SER A O 1
ATOM 1560 N N . VAL A 1 201 ? 18.073 5.716 1.916 1.00 67.56 201 VAL A N 1
ATOM 1561 C CA . VAL A 1 201 ? 17.499 5.716 3.274 1.00 67.56 201 VAL A CA 1
ATOM 1562 C C . VAL A 1 201 ? 17.338 4.291 3.815 1.00 67.56 201 VAL A C 1
ATOM 1564 O O . VAL A 1 201 ? 17.430 4.093 5.020 1.00 67.56 201 VAL A O 1
ATOM 1567 N N . ASN A 1 202 ? 17.152 3.299 2.935 1.00 58.25 202 ASN A N 1
ATOM 1568 C CA . ASN A 1 202 ? 16.738 1.952 3.338 1.00 58.25 202 ASN A CA 1
ATOM 1569 C C . ASN A 1 202 ? 17.657 0.818 2.827 1.00 58.25 202 ASN A C 1
ATOM 1571 O O . ASN A 1 202 ? 17.526 -0.302 3.308 1.00 58.25 202 ASN A O 1
ATOM 1575 N N . TRP A 1 203 ? 18.576 1.073 1.882 1.00 56.91 203 TRP A N 1
ATOM 1576 C CA . TRP A 1 203 ? 19.496 0.060 1.331 1.00 56.91 203 TRP A CA 1
ATOM 1577 C C . TRP A 1 203 ? 20.963 0.507 1.387 1.00 56.91 203 TRP A C 1
ATOM 1579 O O . TRP A 1 203 ? 21.238 1.703 1.244 1.00 56.91 203 TRP A O 1
ATOM 1589 N N . PRO A 1 204 ? 21.924 -0.435 1.506 1.00 63.78 204 PRO A N 1
ATOM 1590 C CA . PRO A 1 204 ? 23.334 -0.147 1.276 1.00 63.78 204 PRO A CA 1
ATOM 1591 C C . PRO A 1 204 ? 23.519 0.524 -0.090 1.00 63.78 204 PRO A C 1
ATOM 1593 O O . PRO A 1 204 ? 22.978 0.077 -1.105 1.00 63.78 204 PRO A O 1
ATOM 1596 N N . THR A 1 205 ? 24.309 1.596 -0.133 1.00 61.62 205 THR A N 1
ATOM 1597 C CA . THR A 1 205 ? 24.442 2.499 -1.289 1.00 61.62 205 THR A CA 1
ATOM 1598 C C . THR A 1 205 ? 24.803 1.783 -2.597 1.00 61.62 205 THR A C 1
ATOM 1600 O O . THR A 1 205 ? 24.437 2.255 -3.671 1.00 61.62 205 THR A O 1
ATOM 1603 N N . ALA A 1 206 ? 25.496 0.643 -2.509 1.00 66.06 206 ALA A N 1
ATOM 1604 C CA . ALA A 1 206 ? 25.950 -0.149 -3.651 1.00 66.06 206 ALA A CA 1
ATOM 1605 C C . ALA A 1 206 ? 24.878 -1.073 -4.266 1.00 66.06 206 ALA A C 1
ATOM 1607 O O . ALA A 1 206 ? 25.031 -1.472 -5.419 1.00 66.06 206 ALA A O 1
ATOM 1608 N N . GLU A 1 207 ? 23.815 -1.432 -3.535 1.00 69.50 207 GLU A N 1
ATOM 1609 C CA . GLU A 1 207 ? 22.689 -2.227 -4.064 1.00 69.50 207 GLU A CA 1
ATOM 1610 C C . GLU A 1 207 ? 21.624 -1.330 -4.692 1.00 69.50 207 GLU A C 1
ATOM 1612 O O . GLU A 1 207 ? 21.097 -1.634 -5.760 1.00 69.50 207 GLU A O 1
ATOM 1617 N N . ALA A 1 208 ? 21.382 -0.169 -4.076 1.00 70.12 208 ALA A N 1
ATOM 1618 C CA . ALA A 1 208 ? 20.487 0.866 -4.584 1.00 70.12 208 ALA A CA 1
ATOM 1619 C C . ALA A 1 208 ? 20.798 1.255 -6.037 1.00 70.12 208 ALA A C 1
ATOM 1621 O O . ALA A 1 208 ? 19.899 1.539 -6.822 1.00 70.12 208 ALA A O 1
ATOM 1622 N N . THR A 1 209 ? 22.075 1.251 -6.420 1.00 71.94 209 THR A N 1
ATOM 1623 C CA . THR A 1 209 ? 22.497 1.583 -7.779 1.00 71.94 209 THR A CA 1
ATOM 1624 C C . THR A 1 209 ? 22.310 0.473 -8.781 1.00 71.94 209 THR A C 1
ATOM 1626 O O . THR A 1 209 ? 22.496 0.766 -9.945 1.00 71.94 209 THR A O 1
ATOM 1629 N N . ARG A 1 210 ? 21.992 -0.767 -8.413 1.00 87.06 210 ARG A N 1
ATOM 1630 C CA . ARG A 1 210 ? 21.923 -1.893 -9.368 1.00 87.06 210 ARG A CA 1
ATOM 1631 C C . ARG A 1 210 ? 20.534 -2.101 -9.946 1.00 87.06 210 ARG A C 1
ATOM 1633 O O . ARG A 1 210 ? 20.352 -2.939 -10.820 1.00 87.06 210 ARG A O 1
ATOM 1640 N N . ASN A 1 211 ? 19.572 -1.330 -9.460 1.00 90.88 211 ASN A N 1
ATOM 1641 C CA . ASN A 1 211 ? 18.146 -1.580 -9.588 1.00 90.88 211 ASN A CA 1
ATOM 1642 C C . ASN A 1 211 ? 17.454 -0.608 -10.546 1.00 90.88 211 ASN A C 1
ATOM 1644 O O . ASN A 1 211 ? 16.235 -0.497 -10.517 1.00 90.88 211 ASN A O 1
ATOM 1648 N N . LEU A 1 212 ? 18.192 0.094 -11.406 1.00 94.56 212 LEU A N 1
ATOM 1649 C CA . LEU A 1 212 ? 17.607 0.944 -12.438 1.00 94.56 212 LEU A CA 1
ATOM 1650 C C . LEU A 1 212 ? 17.651 0.243 -13.798 1.00 94.56 212 LEU A C 1
ATOM 1652 O O . LEU A 1 212 ? 18.644 -0.383 -14.159 1.00 94.56 212 LEU A O 1
ATOM 1656 N N . LEU A 1 213 ? 16.584 0.410 -14.571 1.00 96.19 213 LEU A N 1
ATOM 1657 C CA . LEU A 1 213 ? 16.517 0.116 -15.995 1.00 96.19 213 LEU A CA 1
ATOM 1658 C C . LEU A 1 213 ? 15.988 1.360 -16.708 1.00 96.19 213 LEU A C 1
ATOM 1660 O O . LEU A 1 213 ? 14.862 1.782 -16.447 1.00 96.19 213 LEU A O 1
ATOM 1664 N N . ALA A 1 214 ? 16.771 1.956 -17.606 1.00 96.00 214 ALA A N 1
ATOM 1665 C CA . ALA A 1 214 ? 16.318 3.110 -18.383 1.00 96.00 214 ALA A CA 1
ATOM 1666 C C . ALA A 1 214 ? 16.225 2.777 -19.874 1.00 96.00 214 ALA A C 1
ATOM 1668 O O . ALA A 1 214 ? 17.098 2.111 -20.425 1.00 96.00 214 ALA A O 1
ATOM 1669 N N . ILE A 1 215 ? 15.175 3.264 -20.532 1.00 95.94 215 ILE A N 1
ATOM 1670 C CA . ILE A 1 215 ? 14.952 3.073 -21.966 1.00 95.94 215 ILE A CA 1
ATOM 1671 C C . ILE A 1 215 ? 14.900 4.427 -22.658 1.00 95.94 215 ILE A C 1
ATOM 1673 O O . ILE A 1 215 ? 14.166 5.323 -22.225 1.00 95.94 215 ILE A O 1
ATOM 1677 N N . SER A 1 216 ? 15.636 4.541 -23.760 1.00 94.69 216 SER A N 1
ATOM 1678 C CA . SER A 1 216 ? 15.617 5.719 -24.619 1.00 94.69 216 SER A CA 1
ATOM 1679 C C . SER A 1 216 ? 14.257 5.919 -25.298 1.00 94.69 216 SER A C 1
ATOM 1681 O O . SER A 1 216 ? 13.441 4.990 -25.377 1.00 94.69 216 SER A O 1
ATOM 1683 N N . PRO A 1 217 ? 14.010 7.105 -25.875 1.00 92.88 217 PRO A N 1
ATOM 1684 C CA . PRO A 1 217 ? 12.966 7.293 -26.880 1.00 92.88 217 PRO A CA 1
ATOM 1685 C C . PRO A 1 217 ? 13.163 6.338 -28.074 1.00 92.88 217 PRO A C 1
ATOM 1687 O O . PRO A 1 217 ? 14.266 5.796 -28.236 1.00 92.88 217 PRO A O 1
ATOM 1690 N N . PRO A 1 218 ? 12.132 6.106 -28.912 1.00 90.56 218 PRO A N 1
ATOM 1691 C CA . PRO A 1 218 ? 12.305 5.394 -30.173 1.00 90.56 218 PRO A CA 1
ATOM 1692 C C . PRO A 1 218 ? 13.395 6.060 -31.011 1.00 90.56 218 PRO A C 1
ATOM 1694 O O . PRO A 1 218 ? 13.354 7.264 -31.254 1.00 90.56 218 PRO A O 1
ATOM 1697 N N . ILE A 1 219 ? 14.350 5.270 -31.481 1.00 88.81 219 ILE A N 1
ATOM 1698 C CA . ILE A 1 219 ? 15.305 5.708 -32.493 1.00 88.81 219 ILE A CA 1
ATOM 1699 C C . ILE A 1 219 ? 14.530 5.677 -33.798 1.00 88.81 219 ILE A C 1
ATOM 1701 O O . ILE A 1 219 ? 14.098 4.604 -34.229 1.00 88.81 219 ILE A O 1
ATOM 1705 N N . ALA A 1 220 ? 14.259 6.859 -34.356 1.00 72.88 220 ALA A N 1
ATOM 1706 C CA . ALA A 1 220 ? 13.486 6.994 -35.578 1.00 72.88 220 ALA A CA 1
ATOM 1707 C C . ALA A 1 220 ? 14.027 6.013 -36.623 1.00 72.88 220 ALA A C 1
ATOM 1709 O O . ALA A 1 220 ? 15.196 6.054 -37.004 1.00 72.88 220 ALA A O 1
ATOM 1710 N N . SER A 1 221 ? 13.168 5.097 -37.065 1.00 56.28 221 SER A N 1
ATOM 1711 C CA . SER A 1 221 ? 13.440 4.344 -38.274 1.00 56.28 221 SER A CA 1
ATOM 1712 C C . SER A 1 221 ? 13.489 5.379 -39.392 1.00 56.28 221 SER A C 1
ATOM 1714 O O . SER A 1 221 ? 12.467 5.971 -39.727 1.00 56.28 221 SER A O 1
ATOM 1716 N N . THR A 1 222 ? 14.666 5.632 -39.956 1.00 44.50 222 THR A N 1
ATOM 1717 C CA . THR A 1 222 ? 14.839 6.528 -41.114 1.00 44.50 222 THR A CA 1
ATOM 1718 C C . THR A 1 222 ? 14.070 6.061 -42.356 1.00 44.50 222 THR A C 1
ATOM 1720 O O . THR A 1 222 ? 14.101 6.725 -43.387 1.00 44.50 222 THR A O 1
ATOM 1723 N N . ALA A 1 223 ? 13.343 4.944 -42.288 1.00 42.44 223 ALA A N 1
ATOM 1724 C CA . ALA A 1 223 ? 12.476 4.484 -43.355 1.00 42.44 223 ALA A CA 1
ATOM 1725 C C . ALA A 1 223 ? 11.121 5.212 -43.310 1.00 42.44 223 ALA A C 1
ATOM 1727 O O . ALA A 1 223 ? 10.122 4.631 -42.903 1.00 42.44 223 ALA A O 1
ATOM 1728 N N . GLY A 1 224 ? 11.097 6.487 -43.715 1.00 45.81 224 GLY A N 1
ATOM 1729 C CA . GLY A 1 224 ? 9.979 7.131 -44.429 1.00 45.81 224 GLY A CA 1
ATOM 1730 C C . GLY A 1 224 ? 8.548 7.036 -43.873 1.00 45.81 224 GLY A C 1
ATOM 1731 O O . GLY A 1 224 ? 7.607 7.327 -44.609 1.00 45.81 224 GLY A O 1
ATOM 1732 N N . ALA A 1 225 ? 8.334 6.640 -42.618 1.00 46.09 225 ALA A N 1
ATOM 1733 C CA . ALA A 1 225 ? 7.004 6.586 -42.027 1.00 46.09 225 ALA A CA 1
ATOM 1734 C C . ALA A 1 225 ? 6.556 8.016 -41.713 1.00 46.09 225 ALA A C 1
ATOM 1736 O O . ALA A 1 225 ? 6.872 8.572 -40.662 1.00 46.09 225 ALA A O 1
ATOM 1737 N N . HIS A 1 226 ? 5.868 8.626 -42.680 1.00 43.91 226 HIS A N 1
ATOM 1738 C CA . HIS A 1 226 ? 5.264 9.944 -42.553 1.00 43.91 226 HIS A CA 1
ATOM 1739 C C . HIS A 1 226 ? 4.524 10.080 -41.212 1.00 43.91 226 HIS A C 1
ATOM 1741 O O . HIS A 1 226 ? 3.804 9.154 -40.823 1.00 43.91 226 HIS A O 1
ATOM 1747 N N . PRO A 1 227 ? 4.641 11.227 -40.515 1.00 45.78 227 PRO A N 1
ATOM 1748 C CA . PRO A 1 227 ? 3.804 11.506 -39.358 1.00 45.78 227 PRO A CA 1
ATOM 1749 C C . PRO A 1 227 ? 2.341 11.409 -39.797 1.00 45.78 227 PRO A C 1
ATOM 1751 O O . PRO A 1 227 ? 1.868 12.205 -40.607 1.00 45.78 227 PRO A O 1
ATOM 1754 N N . HIS A 1 228 ? 1.652 10.369 -39.322 1.00 47.78 228 HIS A N 1
ATOM 1755 C CA . HIS A 1 228 ? 0.270 10.094 -39.682 1.00 47.78 228 HIS A CA 1
ATOM 1756 C C . HIS A 1 228 ? -0.588 11.331 -39.409 1.00 47.78 228 HIS A C 1
ATOM 1758 O O . HIS A 1 228 ? -0.716 11.784 -38.270 1.00 47.78 228 HIS A O 1
ATOM 1764 N N . ALA A 1 229 ? -1.175 11.856 -40.484 1.00 42.53 229 ALA A N 1
ATOM 1765 C CA . ALA A 1 229 ? -2.143 12.935 -40.460 1.00 42.53 229 ALA A CA 1
ATOM 1766 C C . ALA A 1 229 ? -3.243 12.636 -39.429 1.00 42.53 229 ALA A C 1
ATOM 1768 O O . ALA A 1 229 ? -3.931 11.617 -39.491 1.00 42.53 229 ALA A O 1
ATOM 1769 N N . THR A 1 230 ? -3.434 13.556 -38.491 1.00 47.75 230 THR A N 1
ATOM 1770 C CA . THR A 1 230 ? -4.389 13.503 -37.374 1.00 47.75 230 THR A CA 1
ATOM 1771 C C . THR A 1 230 ? -5.864 13.639 -37.797 1.00 47.75 230 THR A C 1
ATOM 1773 O O . THR A 1 230 ? -6.722 13.943 -36.971 1.00 47.75 230 THR A O 1
ATOM 1776 N N . GLY A 1 231 ? -6.209 13.382 -39.062 1.00 48.22 231 GLY A N 1
ATOM 1777 C CA . GLY A 1 231 ? -7.501 13.747 -39.651 1.00 48.22 231 GLY A CA 1
ATOM 1778 C C . GLY A 1 231 ? -8.263 12.599 -40.312 1.00 48.22 231 GLY A C 1
ATOM 1779 O O . GLY A 1 231 ? -8.366 12.581 -41.529 1.00 48.22 231 GLY A O 1
ATOM 1780 N N . ASN A 1 232 ? -8.798 11.650 -39.530 1.00 48.09 232 ASN A N 1
ATOM 1781 C CA . ASN A 1 232 ? -10.127 11.023 -39.718 1.00 48.09 232 ASN A CA 1
ATOM 1782 C C . ASN A 1 232 ? -10.267 9.756 -38.855 1.00 48.09 232 ASN A C 1
ATOM 1784 O O . ASN A 1 232 ? -9.888 8.656 -39.256 1.00 48.09 232 ASN A O 1
ATOM 1788 N N . ARG A 1 233 ? -10.914 9.876 -37.688 1.00 54.97 233 ARG A N 1
ATOM 1789 C CA . ARG A 1 233 ? -11.439 8.727 -36.925 1.00 54.97 233 ARG A CA 1
ATOM 1790 C C . ARG A 1 233 ? -12.701 8.166 -37.608 1.00 54.97 233 ARG A C 1
ATOM 1792 O O . ARG A 1 233 ? -13.789 8.213 -37.042 1.00 54.97 233 ARG A O 1
ATOM 1799 N N . ARG A 1 234 ? -12.596 7.648 -38.836 1.00 52.84 234 ARG A N 1
ATOM 1800 C CA . ARG A 1 234 ? -13.659 6.796 -39.407 1.00 52.84 234 ARG A CA 1
ATOM 1801 C C . ARG A 1 234 ? -13.570 5.397 -38.787 1.00 52.84 234 ARG A C 1
ATOM 1803 O O . ARG A 1 234 ? -12.474 4.921 -38.511 1.00 52.84 234 ARG A O 1
ATOM 1810 N N . ARG A 1 235 ? -14.740 4.794 -38.527 1.00 53.09 235 ARG A N 1
ATOM 1811 C CA . ARG A 1 235 ? -14.976 3.479 -37.888 1.00 53.09 235 ARG A CA 1
ATOM 1812 C C . ARG A 1 235 ? -13.840 2.477 -38.163 1.00 53.09 235 ARG A C 1
ATOM 1814 O O . ARG A 1 235 ? -13.801 1.872 -39.229 1.00 53.09 235 ARG A O 1
ATOM 1821 N N . ARG A 1 236 ? -12.925 2.300 -37.200 1.00 52.91 236 ARG A N 1
ATOM 1822 C CA . ARG A 1 236 ? -11.929 1.219 -37.236 1.00 52.91 236 ARG A CA 1
ATOM 1823 C C . ARG A 1 236 ? -12.648 -0.113 -37.036 1.00 52.91 236 ARG A C 1
ATOM 1825 O O . ARG A 1 236 ? -13.508 -0.227 -36.162 1.00 52.91 236 ARG A O 1
ATOM 1832 N N . ASN A 1 237 ? -12.295 -1.088 -37.866 1.00 61.75 237 ASN A N 1
ATOM 1833 C CA . ASN A 1 237 ? -12.791 -2.451 -37.765 1.00 61.75 237 ASN A CA 1
ATOM 1834 C C . ASN A 1 237 ? -12.333 -3.056 -36.426 1.00 61.75 237 ASN A C 1
ATOM 1836 O O . ASN A 1 237 ? -11.202 -2.812 -36.006 1.00 61.75 237 ASN A O 1
ATOM 1840 N N . LYS A 1 238 ? -13.201 -3.810 -35.742 1.00 59.81 238 LYS A N 1
ATOM 1841 C CA . LYS A 1 238 ? -12.949 -4.305 -34.373 1.00 59.81 238 LYS A CA 1
ATOM 1842 C C . LYS A 1 238 ? -11.737 -5.250 -34.283 1.00 59.81 238 LYS A C 1
ATOM 1844 O O . LYS A 1 238 ? -11.179 -5.396 -33.201 1.00 59.81 238 LYS A O 1
ATOM 1849 N N . ASP A 1 239 ? -11.299 -5.789 -35.420 1.00 64.19 239 ASP A N 1
ATOM 1850 C CA . ASP A 1 239 ? -10.231 -6.789 -35.521 1.00 64.19 239 ASP A CA 1
ATOM 1851 C C . ASP A 1 239 ? -8.862 -6.211 -35.934 1.00 64.19 239 ASP A C 1
ATOM 1853 O O . ASP A 1 239 ? -7.900 -6.956 -36.107 1.00 64.19 239 ASP A O 1
ATOM 1857 N N . SER A 1 240 ? -8.726 -4.889 -36.116 1.00 71.06 240 SER A N 1
ATOM 1858 C CA . SER A 1 240 ? -7.420 -4.298 -36.445 1.00 71.06 240 SER A CA 1
ATOM 1859 C C . SER A 1 240 ? -6.485 -4.305 -35.231 1.00 71.06 240 SER A C 1
ATOM 1861 O O . SER A 1 240 ? -6.891 -3.867 -34.152 1.00 71.06 240 SER A O 1
ATOM 1863 N N . VAL A 1 241 ? -5.228 -4.722 -35.433 1.00 69.06 241 VAL A N 1
ATOM 1864 C CA . VAL A 1 241 ? -4.156 -4.710 -34.420 1.00 69.06 241 VAL A CA 1
ATOM 1865 C C . VAL A 1 241 ? -4.141 -3.369 -33.661 1.00 69.06 241 VAL A C 1
ATOM 1867 O O . VAL A 1 241 ? -4.189 -2.313 -34.303 1.00 69.06 241 VAL A O 1
ATOM 1870 N N . PRO A 1 242 ? -4.082 -3.370 -32.312 1.00 72.88 242 PRO A N 1
ATOM 1871 C CA . PRO A 1 242 ? -4.125 -2.147 -31.522 1.00 72.88 242 PRO A CA 1
ATOM 1872 C C . PRO A 1 242 ? -3.015 -1.174 -31.918 1.00 72.88 242 PRO A C 1
ATOM 1874 O O . PRO A 1 242 ? -1.841 -1.530 -31.975 1.00 72.88 242 PRO A O 1
ATOM 1877 N N . ASP A 1 243 ? -3.384 0.086 -32.132 1.00 82.12 243 ASP A N 1
ATOM 1878 C CA . ASP A 1 243 ? -2.418 1.134 -32.454 1.00 82.12 243 ASP A CA 1
ATOM 1879 C C . ASP A 1 243 ? -1.483 1.379 -31.262 1.00 82.12 243 ASP A C 1
ATOM 1881 O O . ASP A 1 243 ? -1.935 1.579 -30.131 1.00 82.12 243 ASP A O 1
ATOM 1885 N N . ARG A 1 244 ? -0.174 1.332 -31.492 1.00 86.62 244 ARG A N 1
ATOM 1886 C CA . ARG A 1 244 ? 0.828 1.486 -30.430 1.00 86.62 244 ARG A CA 1
ATOM 1887 C C . ARG A 1 244 ? 0.924 2.927 -29.942 1.00 86.62 244 ARG A C 1
ATOM 1889 O O . ARG A 1 244 ? 1.271 3.137 -28.784 1.00 86.62 244 ARG A O 1
ATOM 1896 N N . ALA A 1 245 ? 0.582 3.898 -30.792 1.00 84.81 245 ALA A N 1
ATOM 1897 C CA . ALA A 1 245 ? 0.789 5.320 -30.525 1.00 84.81 245 ALA A CA 1
ATOM 1898 C C . ALA A 1 245 ? -0.003 5.845 -29.310 1.00 84.81 245 ALA A C 1
ATOM 1900 O O . ALA A 1 245 ? 0.410 6.811 -28.675 1.00 84.81 245 ALA A O 1
ATOM 1901 N N . ASP A 1 246 ? -1.110 5.191 -28.942 1.00 88.62 246 ASP A N 1
ATOM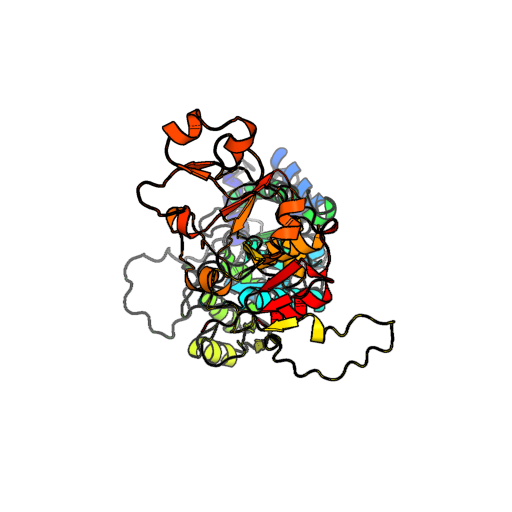 1902 C CA . ASP A 1 246 ? -1.959 5.619 -27.820 1.00 88.62 246 ASP A CA 1
ATOM 1903 C C . ASP A 1 246 ? -1.539 5.045 -26.453 1.00 88.62 246 ASP A C 1
ATOM 1905 O O . ASP A 1 246 ? -2.132 5.391 -25.418 1.00 88.62 246 ASP A O 1
ATOM 1909 N N . ILE A 1 247 ? -0.595 4.099 -26.430 1.00 93.69 247 ILE A N 1
ATOM 1910 C CA . ILE A 1 247 ? -0.165 3.422 -25.206 1.00 93.69 247 ILE A CA 1
ATOM 1911 C C . ILE A 1 247 ? 1.051 4.176 -24.654 1.00 93.69 247 ILE A C 1
ATOM 1913 O O . ILE A 1 247 ? 2.060 4.276 -25.349 1.00 93.69 247 ILE A O 1
ATOM 1917 N N . PRO A 1 248 ? 1.005 4.694 -23.411 1.00 94.56 248 PRO A N 1
ATOM 1918 C CA . PRO A 1 248 ? 2.156 5.353 -22.808 1.00 94.56 248 PRO A CA 1
ATOM 1919 C C . PRO A 1 248 ? 3.393 4.451 -22.850 1.00 94.56 248 PRO A C 1
ATOM 1921 O O . PRO A 1 248 ? 3.307 3.289 -22.445 1.00 94.56 248 PRO A O 1
ATOM 1924 N N . SER A 1 249 ? 4.547 4.997 -23.257 1.00 93.56 249 SER A N 1
ATOM 1925 C CA . SER A 1 249 ? 5.811 4.246 -23.372 1.00 93.56 249 SER A CA 1
ATOM 1926 C C . SER A 1 249 ? 6.123 3.421 -22.123 1.00 93.56 249 SER A C 1
ATOM 1928 O O . SER A 1 249 ? 6.587 2.294 -22.241 1.00 93.56 249 SER A O 1
ATOM 1930 N N . ARG A 1 250 ? 5.815 3.945 -20.928 1.00 95.69 250 ARG A N 1
ATOM 1931 C CA . ARG A 1 250 ? 6.011 3.235 -19.656 1.00 95.69 250 ARG A CA 1
ATOM 1932 C C . ARG A 1 250 ? 5.142 1.986 -19.505 1.00 95.69 250 ARG A C 1
ATOM 1934 O O . ARG A 1 250 ? 5.664 0.958 -19.103 1.00 95.69 250 ARG A O 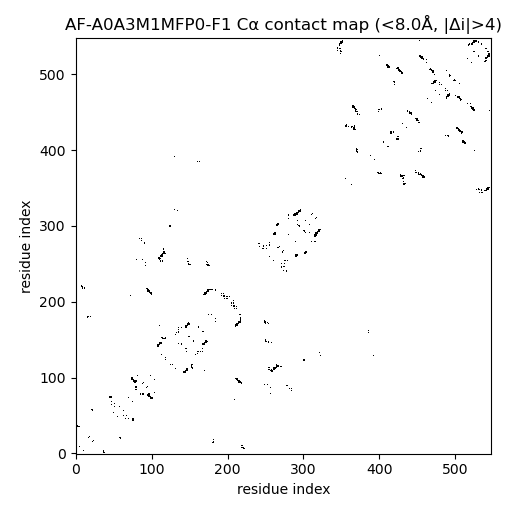1
ATOM 1941 N N . ASP A 1 251 ? 3.858 2.054 -19.858 1.00 96.12 251 ASP A N 1
ATOM 1942 C CA . ASP A 1 251 ? 2.930 0.924 -19.726 1.00 96.12 251 ASP A CA 1
ATOM 1943 C C . ASP A 1 251 ? 3.334 -0.182 -20.708 1.00 96.12 251 ASP A C 1
ATOM 1945 O O . ASP A 1 251 ? 3.417 -1.355 -20.342 1.00 96.12 251 ASP A O 1
ATOM 1949 N N . LEU A 1 252 ? 3.645 0.212 -21.948 1.00 96.56 252 LEU A N 1
ATOM 1950 C CA . LEU A 1 252 ? 4.096 -0.710 -22.983 1.00 96.56 252 LEU A CA 1
ATOM 1951 C C . LEU A 1 252 ? 5.444 -1.346 -22.619 1.00 96.56 252 LEU A C 1
ATOM 1953 O O . LEU A 1 252 ? 5.611 -2.549 -22.783 1.00 96.56 252 LEU A O 1
ATOM 1957 N N . ALA A 1 253 ? 6.385 -0.565 -22.084 1.00 96.94 253 ALA A N 1
ATOM 1958 C CA . ALA A 1 253 ? 7.688 -1.058 -21.656 1.00 96.94 253 ALA A CA 1
ATOM 1959 C C . ALA A 1 253 ? 7.599 -2.005 -20.452 1.00 96.94 253 ALA A C 1
ATOM 1961 O O . ALA A 1 253 ? 8.247 -3.047 -20.474 1.00 96.94 253 ALA A O 1
ATOM 1962 N N . THR A 1 254 ? 6.763 -1.710 -19.448 1.00 97.38 254 THR A N 1
ATOM 1963 C CA . THR A 1 254 ? 6.500 -2.635 -18.331 1.00 97.38 254 THR A CA 1
ATOM 1964 C C . THR A 1 254 ? 5.980 -3.977 -18.831 1.00 97.38 254 THR A C 1
ATOM 1966 O O . THR A 1 254 ? 6.433 -5.020 -18.371 1.00 97.38 254 THR A O 1
ATOM 1969 N N . VAL A 1 255 ? 5.050 -3.954 -19.791 1.00 97.75 255 VAL A N 1
ATOM 1970 C CA . VAL A 1 255 ? 4.486 -5.172 -20.378 1.00 97.75 255 VAL A CA 1
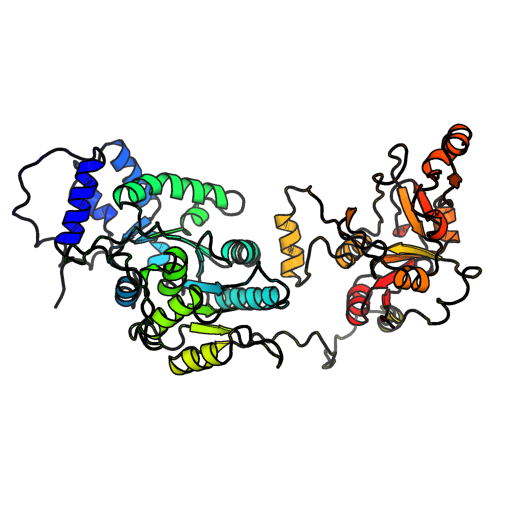ATOM 1971 C C . VAL A 1 255 ? 5.500 -5.903 -21.253 1.00 97.75 255 VAL A C 1
ATOM 1973 O O . VAL A 1 255 ? 5.551 -7.123 -21.193 1.00 97.75 255 VAL A O 1
ATOM 1976 N N . ALA A 1 256 ? 6.303 -5.206 -22.056 1.00 97.06 256 ALA A N 1
ATOM 1977 C CA . ALA A 1 256 ? 7.227 -5.837 -23.000 1.00 97.06 256 ALA A CA 1
ATOM 1978 C C . ALA A 1 256 ? 8.469 -6.431 -22.319 1.00 97.06 256 ALA A C 1
ATOM 1980 O O . ALA A 1 256 ? 8.890 -7.528 -22.670 1.00 97.06 256 ALA A O 1
ATOM 1981 N N . LEU A 1 257 ? 9.056 -5.720 -21.353 1.00 96.81 257 LEU A N 1
ATOM 1982 C CA . LEU A 1 257 ? 10.340 -6.097 -20.754 1.00 96.81 257 LEU A CA 1
ATOM 1983 C C . LEU A 1 257 ? 10.255 -7.238 -19.745 1.00 96.81 257 LEU A C 1
ATOM 1985 O O . LEU A 1 257 ? 11.266 -7.881 -19.483 1.00 96.81 257 LEU A O 1
ATOM 1989 N N . ALA A 1 258 ? 9.081 -7.472 -19.162 1.00 96.81 258 ALA A N 1
ATOM 1990 C CA . ALA A 1 258 ? 8.925 -8.506 -18.155 1.00 96.81 258 ALA A CA 1
ATOM 1991 C C . ALA A 1 258 ? 9.088 -9.908 -18.767 1.00 96.81 258 ALA A C 1
ATOM 1993 O O . ALA A 1 258 ? 8.492 -10.225 -19.796 1.00 96.81 258 ALA A O 1
ATOM 1994 N N . ASP A 1 259 ? 9.844 -10.780 -18.115 1.00 95.62 259 ASP A N 1
ATOM 1995 C CA . ASP A 1 259 ? 9.859 -12.212 -18.401 1.00 95.62 259 ASP A CA 1
ATOM 1996 C C . ASP A 1 259 ? 8.485 -12.827 -18.086 1.00 95.62 259 ASP A C 1
ATOM 1998 O O . ASP A 1 259 ? 7.967 -13.627 -18.867 1.00 95.62 259 ASP A O 1
ATOM 2002 N N . ARG A 1 260 ? 7.840 -12.375 -16.998 1.00 96.06 260 ARG A N 1
ATOM 2003 C CA . ARG A 1 260 ? 6.470 -12.755 -16.617 1.00 96.06 260 ARG A CA 1
ATOM 2004 C C . ARG A 1 260 ? 5.610 -11.545 -16.283 1.00 96.06 260 ARG A C 1
ATOM 2006 O O . ARG A 1 260 ? 6.052 -10.608 -15.624 1.00 96.06 260 ARG A O 1
ATOM 2013 N N . LEU A 1 261 ? 4.350 -11.588 -16.689 1.00 97.56 261 LEU A N 1
ATOM 2014 C CA . LEU A 1 261 ? 3.397 -10.507 -16.483 1.00 97.56 261 LEU A CA 1
ATOM 2015 C C . LEU A 1 261 ? 2.204 -10.984 -15.656 1.00 97.56 261 LEU A C 1
ATOM 2017 O O . LEU A 1 261 ? 1.423 -11.806 -16.123 1.00 97.56 261 LEU A O 1
ATOM 2021 N N . LEU A 1 262 ? 2.030 -10.433 -14.457 1.00 96.75 262 LEU A N 1
ATOM 2022 C CA . LEU A 1 262 ? 0.885 -10.690 -13.586 1.00 96.75 262 LEU A CA 1
ATOM 2023 C C . LEU A 1 262 ? -0.163 -9.584 -13.787 1.00 96.75 262 LEU A C 1
ATOM 2025 O O . LEU A 1 262 ? 0.012 -8.440 -13.360 1.00 96.75 262 LEU A O 1
ATOM 2029 N N . VAL A 1 263 ? -1.264 -9.905 -14.462 1.00 96.00 263 VAL A N 1
ATOM 2030 C CA . VAL A 1 263 ? -2.347 -8.966 -14.769 1.00 96.00 263 VAL A CA 1
ATOM 2031 C C . VAL A 1 263 ? -3.430 -9.070 -13.701 1.00 96.00 263 VAL A C 1
ATOM 2033 O O . VAL A 1 263 ? -4.217 -10.014 -13.682 1.00 96.00 263 VAL A O 1
ATOM 2036 N N . VAL A 1 264 ? -3.500 -8.070 -12.820 1.00 92.56 264 VAL A N 1
ATOM 2037 C CA . VAL A 1 264 ? -4.483 -8.056 -11.722 1.00 92.56 264 VAL A CA 1
ATOM 2038 C C . VAL A 1 264 ? -5.847 -7.549 -12.185 1.00 92.56 264 VAL A C 1
ATOM 2040 O O . VAL A 1 264 ? -6.878 -8.050 -11.749 1.00 92.56 264 VAL A O 1
ATOM 2043 N N . HIS A 1 265 ? -5.867 -6.528 -13.047 1.00 91.88 265 HIS A N 1
ATOM 2044 C CA . HIS A 1 265 ? -7.108 -5.965 -13.581 1.00 91.88 265 HIS A CA 1
ATOM 2045 C C . HIS A 1 265 ? -6.876 -5.233 -14.906 1.00 91.88 265 HIS A C 1
ATOM 2047 O O . HIS A 1 265 ? -6.050 -4.315 -15.002 1.00 91.88 265 HIS A O 1
ATOM 2053 N N . ALA A 1 266 ? -7.710 -5.512 -15.904 1.00 92.62 266 ALA A N 1
ATOM 2054 C CA . ALA A 1 266 ? -7.670 -4.864 -17.210 1.00 92.62 266 ALA A CA 1
ATOM 2055 C C . ALA A 1 266 ? -9.070 -4.442 -17.672 1.00 92.62 266 ALA A C 1
ATOM 2057 O O . ALA A 1 266 ? -9.965 -5.267 -17.824 1.00 92.62 266 ALA A O 1
ATOM 2058 N N . ARG A 1 267 ? -9.262 -3.139 -17.920 1.00 90.44 267 ARG A N 1
ATOM 2059 C CA . ARG A 1 267 ? -10.481 -2.626 -18.562 1.00 90.44 267 ARG A CA 1
ATOM 2060 C C . ARG A 1 267 ? -10.473 -3.002 -20.055 1.00 90.44 267 ARG A C 1
ATOM 2062 O O . ARG A 1 267 ? -9.437 -2.781 -20.687 1.00 90.44 267 ARG A O 1
ATOM 2069 N N . PRO A 1 268 ? -11.590 -3.471 -20.642 1.00 90.94 268 PRO A N 1
ATOM 2070 C CA . PRO A 1 268 ? -11.683 -3.755 -22.074 1.00 90.94 268 PRO A CA 1
ATOM 2071 C C . PRO A 1 268 ? -11.299 -2.536 -22.911 1.00 90.94 268 PRO A C 1
ATOM 2073 O O . PRO A 1 268 ? -11.744 -1.424 -22.624 1.00 90.94 268 PRO A O 1
ATOM 2076 N N . GLY A 1 269 ? -10.428 -2.728 -23.904 1.00 89.81 269 GLY A N 1
ATOM 2077 C CA . GLY A 1 269 ? -9.907 -1.646 -24.751 1.00 89.81 269 GLY A CA 1
ATOM 2078 C C . GLY A 1 269 ? -9.024 -0.615 -24.028 1.00 89.81 269 GLY A C 1
ATOM 2079 O O . GLY A 1 269 ? -8.586 0.360 -24.639 1.00 89.81 269 GLY A O 1
ATOM 2080 N N . GLY A 1 270 ? -8.745 -0.800 -22.733 1.00 92.94 270 GLY A N 1
ATOM 2081 C CA . GLY A 1 270 ? -7.849 0.060 -21.968 1.00 92.94 270 GLY A CA 1
ATOM 2082 C C . GLY A 1 270 ? -6.392 -0.073 -22.418 1.00 92.94 270 GLY A C 1
ATOM 2083 O O . GLY A 1 270 ? -6.010 -1.045 -23.060 1.00 92.94 270 GLY A O 1
ATOM 2084 N N . ARG A 1 271 ? -5.547 0.891 -22.030 1.00 94.44 271 ARG A N 1
ATOM 2085 C CA . ARG A 1 271 ? -4.117 0.935 -22.405 1.00 94.44 271 ARG A CA 1
ATOM 2086 C C . ARG A 1 271 ? -3.352 -0.333 -22.023 1.00 94.44 271 ARG A C 1
ATOM 2088 O O . ARG A 1 271 ? -2.687 -0.909 -22.871 1.00 94.44 271 ARG A O 1
ATOM 2095 N N . ILE A 1 272 ? -3.506 -0.791 -20.777 1.00 95.62 272 ILE A N 1
ATOM 2096 C CA . ILE A 1 272 ? -2.899 -2.048 -20.309 1.00 95.62 272 ILE A CA 1
ATOM 2097 C C . ILE A 1 272 ? -3.437 -3.239 -21.099 1.00 95.62 272 ILE A C 1
ATOM 2099 O O . ILE A 1 272 ? -2.658 -4.104 -21.470 1.00 95.62 272 ILE A O 1
ATOM 2103 N N . ALA A 1 273 ? -4.740 -3.268 -21.396 1.00 95.69 273 ALA A N 1
ATOM 2104 C CA . ALA A 1 273 ? -5.320 -4.385 -22.129 1.00 95.69 273 ALA A CA 1
ATOM 2105 C C . ALA A 1 273 ? -4.735 -4.477 -23.549 1.00 95.69 273 ALA A C 1
ATOM 2107 O O . ALA A 1 273 ? -4.210 -5.514 -23.929 1.00 95.69 273 ALA A O 1
ATOM 2108 N N . ARG A 1 274 ? -4.679 -3.342 -24.258 1.00 95.62 274 ARG A N 1
ATOM 2109 C CA . ARG A 1 274 ? -4.045 -3.231 -25.580 1.00 95.62 274 ARG A CA 1
ATOM 2110 C C . ARG A 1 274 ? -2.556 -3.593 -25.554 1.00 95.62 274 ARG A C 1
ATOM 2112 O O . ARG A 1 274 ? -2.062 -4.196 -26.497 1.00 95.62 274 ARG A O 1
ATOM 2119 N N . ALA A 1 275 ? -1.825 -3.222 -24.499 1.00 96.62 275 ALA A N 1
ATOM 2120 C CA . ALA A 1 275 ? -0.415 -3.590 -24.354 1.00 96.62 275 ALA A CA 1
ATOM 2121 C C . ALA A 1 275 ? -0.238 -5.109 -24.178 1.00 96.62 275 ALA A C 1
ATOM 2123 O O . ALA A 1 275 ? 0.667 -5.692 -24.771 1.00 96.62 275 ALA A O 1
ATOM 2124 N N . VAL A 1 276 ? -1.118 -5.747 -23.398 1.00 97.00 276 VAL A N 1
ATOM 2125 C CA . VAL A 1 276 ? -1.147 -7.207 -23.221 1.00 97.00 276 VAL A CA 1
ATOM 2126 C C . VAL A 1 276 ? -1.517 -7.910 -24.530 1.00 97.00 276 VAL A C 1
ATOM 2128 O O . VAL A 1 276 ? -0.834 -8.864 -24.890 1.00 97.00 276 VAL A O 1
ATOM 2131 N N . ASP A 1 277 ? -2.508 -7.407 -25.277 1.00 95.94 277 ASP A N 1
ATOM 2132 C CA . ASP A 1 277 ? -2.874 -7.927 -26.607 1.00 95.94 277 ASP A CA 1
ATOM 2133 C C . ASP A 1 277 ? -1.659 -7.951 -27.541 1.00 95.94 277 ASP A C 1
ATOM 2135 O O . ASP A 1 277 ? -1.351 -8.975 -28.150 1.00 95.94 277 ASP A O 1
ATOM 2139 N N . LEU A 1 278 ? -0.926 -6.833 -27.614 1.00 95.56 278 LEU A N 1
ATOM 2140 C CA . LEU A 1 278 ? 0.275 -6.723 -28.442 1.00 95.56 278 LEU A CA 1
ATOM 2141 C C . LEU A 1 278 ? 1.347 -7.748 -28.049 1.00 95.56 278 LEU A C 1
ATOM 2143 O O . LEU A 1 278 ? 1.982 -8.315 -28.934 1.00 95.56 278 LEU A O 1
ATOM 2147 N N . ARG A 1 279 ? 1.539 -8.004 -26.747 1.00 96.19 279 ARG A N 1
ATOM 2148 C CA . ARG A 1 279 ? 2.478 -9.027 -26.258 1.00 96.19 279 ARG A CA 1
ATOM 2149 C C . ARG A 1 279 ? 2.024 -10.440 -26.619 1.00 96.19 279 ARG A C 1
ATOM 2151 O O . ARG A 1 279 ? 2.841 -11.226 -27.077 1.00 96.19 279 ARG A O 1
ATOM 2158 N N . LEU A 1 280 ? 0.749 -10.765 -26.416 1.00 95.12 280 LEU A N 1
ATOM 2159 C CA . LEU A 1 280 ? 0.210 -12.101 -26.690 1.00 95.12 280 LEU A CA 1
ATOM 2160 C C . LEU A 1 280 ? 0.168 -12.428 -28.191 1.00 95.12 280 LEU A C 1
ATOM 2162 O O . LEU A 1 280 ? 0.310 -13.584 -28.569 1.00 95.12 280 LEU A O 1
ATOM 2166 N N . CYS A 1 281 ? 0.022 -11.418 -29.053 1.00 93.44 281 CYS A N 1
ATOM 2167 C CA . CYS A 1 281 ? 0.098 -11.590 -30.508 1.00 93.44 281 CYS A CA 1
ATOM 2168 C C . CYS A 1 281 ? 1.536 -11.772 -31.030 1.00 93.44 281 CYS A C 1
ATOM 2170 O O . CYS A 1 281 ? 1.735 -12.075 -32.206 1.00 93.44 281 CYS A O 1
ATOM 2172 N N . GLU A 1 282 ? 2.546 -11.550 -30.192 1.00 93.19 282 GLU A N 1
ATOM 2173 C CA . GLU A 1 282 ? 3.949 -11.609 -30.576 1.00 93.19 282 GLU A CA 1
ATOM 2174 C C . GLU A 1 282 ? 4.528 -12.998 -30.261 1.00 93.19 282 GLU A C 1
ATOM 2176 O O . GLU A 1 282 ? 4.954 -13.283 -29.144 1.00 93.19 282 GLU A O 1
ATOM 2181 N N . ALA A 1 283 ? 4.556 -13.865 -31.280 1.00 89.56 283 ALA A N 1
ATOM 2182 C CA . ALA A 1 283 ? 4.901 -15.288 -31.175 1.00 89.56 283 ALA A CA 1
ATOM 2183 C C . ALA A 1 283 ? 6.308 -15.579 -30.619 1.00 89.56 283 ALA A C 1
ATOM 2185 O O . ALA A 1 283 ? 6.608 -16.711 -30.250 1.00 89.56 283 ALA A O 1
ATOM 2186 N N . SER A 1 284 ? 7.194 -14.580 -30.587 1.00 90.81 284 SER A N 1
ATOM 2187 C CA . SER A 1 284 ? 8.524 -14.718 -29.988 1.00 90.81 284 SER A CA 1
ATOM 2188 C C . SER A 1 284 ? 8.531 -14.606 -28.458 1.00 90.81 284 SER A C 1
ATOM 2190 O O . SER A 1 284 ? 9.552 -14.927 -27.851 1.00 90.81 284 SER A O 1
ATOM 2192 N N . PHE A 1 285 ? 7.436 -14.174 -27.820 1.00 91.38 285 PHE A N 1
ATOM 2193 C CA . PHE A 1 285 ? 7.303 -14.297 -26.369 1.00 91.38 285 PHE A CA 1
ATOM 2194 C C . PHE A 1 285 ? 6.965 -15.737 -25.965 1.00 91.38 285 PHE A C 1
ATOM 2196 O O . PHE A 1 285 ? 6.204 -16.410 -26.661 1.00 91.38 285 PHE A O 1
ATOM 2203 N N . PRO A 1 286 ? 7.465 -16.214 -24.811 1.00 86.31 286 PRO A N 1
ATOM 2204 C CA . PRO A 1 286 ? 7.086 -17.523 -24.301 1.00 86.31 286 PRO A CA 1
ATOM 2205 C C . PRO A 1 286 ? 5.578 -17.615 -24.028 1.00 86.31 286 PRO A C 1
ATOM 2207 O O . PRO A 1 286 ? 4.986 -16.719 -23.408 1.00 86.31 286 PRO A O 1
ATOM 2210 N N . VAL A 1 287 ? 4.975 -18.736 -24.433 1.00 84.75 287 VAL A N 1
ATOM 2211 C CA . VAL A 1 287 ? 3.618 -19.119 -24.014 1.00 84.75 287 VAL A CA 1
ATOM 2212 C C . VAL A 1 287 ? 3.590 -19.238 -22.489 1.00 84.75 287 VAL A C 1
ATOM 2214 O O . VAL A 1 287 ? 4.562 -19.677 -21.876 1.00 84.75 287 VAL A O 1
ATOM 2217 N N . GLY A 1 288 ? 2.497 -18.809 -21.858 1.00 85.38 288 GLY A N 1
ATOM 2218 C CA . GLY A 1 288 ? 2.393 -18.807 -20.399 1.00 85.38 288 GLY A CA 1
ATOM 2219 C C . GLY A 1 288 ? 3.229 -17.734 -19.699 1.00 85.38 288 GLY A C 1
ATOM 2220 O O . GLY A 1 288 ? 3.368 -17.773 -18.484 1.00 85.38 288 GLY A O 1
ATOM 2221 N N . SER A 1 289 ? 3.755 -16.743 -20.426 1.00 92.81 289 SER A N 1
ATOM 2222 C CA . SER A 1 289 ? 4.428 -15.588 -19.811 1.00 92.81 289 SER A CA 1
ATOM 2223 C C . SER A 1 289 ? 3.466 -14.510 -19.288 1.00 92.81 289 SER A C 1
ATOM 2225 O O . SER A 1 289 ? 3.907 -13.534 -18.684 1.00 92.81 289 SER A O 1
ATOM 2227 N N . VAL A 1 290 ? 2.154 -14.667 -19.498 1.00 96.69 290 VAL A N 1
ATOM 2228 C CA . VAL A 1 290 ? 1.109 -13.753 -19.016 1.00 96.69 290 VAL A CA 1
ATOM 2229 C C . VAL A 1 290 ? 0.140 -14.519 -18.125 1.00 96.69 290 VAL A C 1
ATOM 2231 O O . VAL A 1 290 ? -0.478 -15.485 -18.562 1.00 96.69 290 VAL A O 1
ATOM 2234 N N . TYR A 1 291 ? -0.020 -14.053 -16.893 1.00 96.12 291 TYR A N 1
ATOM 2235 C CA . TYR A 1 291 ? -0.877 -14.634 -15.869 1.00 96.12 291 TYR A CA 1
ATOM 2236 C C . TYR A 1 291 ? -2.023 -13.680 -15.550 1.00 96.12 291 TYR A C 1
ATOM 2238 O O . TYR A 1 291 ? -1.804 -12.505 -15.260 1.00 96.12 291 TYR A O 1
ATOM 2246 N N . LEU A 1 292 ? -3.252 -14.177 -15.593 1.00 94.25 292 LEU A N 1
ATOM 2247 C CA . LEU A 1 292 ? -4.466 -13.394 -15.397 1.00 94.25 292 LEU A CA 1
ATOM 2248 C C . LEU A 1 292 ? -5.063 -13.715 -14.040 1.00 94.25 292 LEU A C 1
ATOM 2250 O O . LEU A 1 292 ? -5.436 -14.859 -13.798 1.00 94.25 292 LEU A O 1
ATOM 2254 N N . TYR A 1 293 ? -5.196 -12.721 -13.167 1.00 92.06 293 TYR A N 1
ATOM 2255 C CA . TYR A 1 293 ? -5.849 -12.937 -11.883 1.00 92.06 293 TYR A CA 1
ATOM 2256 C C . TYR A 1 293 ? -7.302 -13.401 -12.073 1.00 92.06 293 TYR A C 1
ATOM 2258 O O . TYR A 1 293 ? -8.116 -12.693 -12.672 1.00 92.06 293 TYR A O 1
ATOM 2266 N N . VAL A 1 294 ? -7.629 -14.574 -11.523 1.00 87.56 294 VAL A N 1
ATOM 2267 C CA . VAL A 1 294 ? -8.987 -15.125 -11.503 1.00 87.56 294 VAL A CA 1
ATOM 2268 C C . VAL A 1 294 ? -9.581 -14.922 -10.106 1.00 87.56 294 VAL A C 1
ATOM 2270 O O . VAL A 1 294 ? -9.127 -15.563 -9.152 1.00 87.56 294 VAL A O 1
ATOM 2273 N N . PRO A 1 295 ? -10.573 -14.028 -9.934 1.00 80.69 295 PRO A N 1
ATOM 2274 C CA . PRO A 1 295 ? -11.212 -13.839 -8.640 1.00 80.69 295 PRO A CA 1
ATOM 2275 C C . PRO A 1 295 ? -11.991 -15.094 -8.229 1.00 80.69 295 PRO A C 1
ATOM 2277 O O . PRO A 1 295 ? -12.733 -15.671 -9.019 1.00 80.69 295 PRO A O 1
ATOM 2280 N N . GLY A 1 296 ? -11.843 -15.508 -6.969 1.00 70.88 296 GLY A N 1
ATOM 2281 C CA . GLY A 1 296 ? -12.683 -16.547 -6.376 1.00 70.88 296 GLY A CA 1
ATOM 2282 C C . GLY A 1 296 ? -14.054 -15.975 -6.011 1.00 70.88 296 GLY A C 1
ATOM 2283 O O . GLY A 1 296 ? -14.211 -15.445 -4.915 1.00 70.88 296 GLY A O 1
ATOM 2284 N N . GLY A 1 297 ? -15.026 -16.030 -6.924 1.00 67.88 297 GLY A N 1
ATOM 2285 C CA . GLY A 1 297 ? -16.407 -15.574 -6.701 1.00 67.88 297 GLY A CA 1
ATOM 2286 C C . GLY A 1 297 ? -17.134 -15.220 -8.005 1.00 67.88 297 GLY A C 1
ATOM 2287 O O . GLY A 1 297 ? -16.486 -14.936 -9.007 1.00 67.88 297 GLY A O 1
ATOM 2288 N N . THR A 1 298 ? -18.471 -15.245 -8.006 1.00 52.22 298 THR A N 1
ATOM 2289 C CA . THR A 1 298 ? -19.303 -15.102 -9.220 1.00 52.22 298 THR A CA 1
ATOM 2290 C C . THR A 1 298 ? -19.530 -13.659 -9.690 1.00 52.22 298 THR A C 1
ATOM 2292 O O . THR A 1 298 ? -19.826 -13.461 -10.863 1.00 52.22 298 THR A O 1
ATOM 2295 N N . ASP A 1 299 ? -19.357 -12.644 -8.832 1.00 51.28 299 ASP A N 1
ATOM 2296 C CA . ASP A 1 299 ? -20.075 -11.371 -9.052 1.00 51.28 299 ASP A CA 1
ATOM 2297 C C . ASP A 1 299 ? -19.228 -10.165 -9.493 1.00 51.28 299 ASP A C 1
ATOM 2299 O O . ASP A 1 299 ? -19.776 -9.102 -9.776 1.00 51.28 299 ASP A O 1
ATOM 2303 N N . SER A 1 300 ? -17.902 -10.277 -9.616 1.00 57.75 300 SER A N 1
ATOM 2304 C CA . SER A 1 300 ? -17.102 -9.183 -10.194 1.00 57.75 300 SER A CA 1
ATOM 2305 C C . SER A 1 300 ? -15.789 -9.697 -10.770 1.00 57.75 300 SER A C 1
ATOM 2307 O O . SER A 1 300 ? -14.801 -9.901 -10.059 1.00 57.75 300 SER A O 1
ATOM 2309 N N . ALA A 1 301 ? -15.777 -9.936 -12.080 1.00 60.59 301 ALA A N 1
ATOM 2310 C CA . ALA A 1 301 ? -14.570 -10.343 -12.780 1.00 60.59 301 ALA A CA 1
ATOM 2311 C C . ALA A 1 301 ? -13.579 -9.164 -12.840 1.00 60.59 301 ALA A C 1
ATOM 2313 O O . ALA A 1 301 ? -13.875 -8.109 -13.402 1.00 60.59 301 ALA A O 1
ATOM 2314 N N . ALA A 1 302 ? -12.380 -9.342 -12.273 1.00 69.81 302 ALA A N 1
ATOM 2315 C CA . ALA A 1 302 ? -11.301 -8.348 -12.308 1.00 69.81 302 ALA A CA 1
ATOM 2316 C C . ALA A 1 302 ? -10.820 -8.048 -13.744 1.00 69.81 302 ALA A C 1
ATOM 2318 O O . ALA A 1 302 ? -10.276 -6.982 -14.039 1.00 69.81 302 ALA A O 1
ATOM 2319 N N . VAL A 1 303 ? -11.053 -8.993 -14.650 1.00 72.94 303 VAL A N 1
ATOM 2320 C CA . VAL A 1 303 ? -10.929 -8.855 -16.097 1.00 72.94 303 VAL A CA 1
ATOM 2321 C C . VAL A 1 303 ? -12.260 -9.325 -16.680 1.00 72.94 303 VAL A C 1
ATOM 2323 O O . VAL A 1 303 ? -12.671 -10.437 -16.357 1.00 72.94 303 VAL A O 1
ATOM 2326 N N . PRO A 1 304 ? -12.962 -8.529 -17.506 1.00 79.44 304 PRO A N 1
ATOM 2327 C CA . PRO A 1 304 ? -14.224 -8.978 -18.086 1.00 79.44 304 PRO A CA 1
ATOM 2328 C C . PRO A 1 304 ? -14.049 -10.273 -18.874 1.00 79.44 304 PRO A C 1
ATOM 2330 O O . PRO A 1 304 ? -13.049 -10.426 -19.574 1.00 79.44 304 PRO A O 1
ATOM 2333 N N . THR A 1 305 ? -15.030 -11.173 -18.790 1.00 81.75 305 THR A N 1
ATOM 2334 C CA . THR A 1 305 ? -14.964 -12.530 -19.360 1.00 81.75 305 THR A CA 1
ATOM 2335 C C . THR A 1 305 ? -14.532 -12.534 -20.826 1.00 81.75 305 THR A C 1
ATOM 2337 O O . THR A 1 305 ? -13.700 -13.335 -21.218 1.00 81.75 305 THR A O 1
ATOM 2340 N N . SER A 1 306 ? -14.988 -11.563 -21.623 1.00 81.12 306 SER A N 1
ATOM 2341 C CA . SER A 1 306 ? -14.591 -11.434 -23.031 1.00 81.12 306 SER A CA 1
ATOM 2342 C C . SER A 1 306 ? -13.101 -11.141 -23.244 1.00 81.12 306 SER A C 1
ATOM 2344 O O . SER A 1 306 ? -12.513 -11.649 -24.194 1.00 81.12 306 SER A O 1
ATOM 2346 N N . VAL A 1 307 ? -12.482 -10.335 -22.376 1.00 85.56 307 VAL A N 1
ATOM 2347 C CA . VAL A 1 307 ? -11.035 -10.059 -22.409 1.00 85.56 307 VAL A CA 1
ATOM 2348 C C . VAL A 1 307 ? -10.264 -11.273 -21.897 1.00 85.56 307 VAL A C 1
ATOM 2350 O O . VAL A 1 307 ? -9.255 -11.650 -22.485 1.00 85.56 307 VAL A O 1
ATOM 2353 N N . PHE A 1 308 ? -10.767 -11.912 -20.839 1.00 87.75 308 PHE A N 1
ATOM 2354 C CA . PHE A 1 308 ? -10.173 -13.123 -20.282 1.00 87.75 308 PHE A CA 1
ATOM 2355 C C . PHE A 1 308 ? -10.134 -14.261 -21.311 1.00 87.75 308 PHE A C 1
ATOM 2357 O O . PHE A 1 308 ? -9.059 -14.784 -21.589 1.00 87.75 308 PHE A O 1
ATOM 2364 N N . ASP A 1 309 ? -11.269 -14.587 -21.933 1.00 84.50 309 ASP A N 1
ATOM 2365 C CA . ASP A 1 309 ? -11.378 -15.652 -22.936 1.00 84.50 309 ASP A CA 1
ATOM 2366 C C . ASP A 1 309 ? -10.486 -15.381 -24.148 1.00 84.50 309 ASP A C 1
ATOM 2368 O O . ASP A 1 309 ? -9.847 -16.292 -24.676 1.00 84.50 309 ASP A O 1
ATOM 2372 N N . HIS A 1 310 ? -10.426 -14.120 -24.589 1.00 90.56 310 HIS A N 1
ATOM 2373 C CA . HIS A 1 310 ? -9.548 -13.712 -25.678 1.00 90.56 310 HIS A CA 1
ATOM 2374 C C . HIS A 1 310 ? -8.079 -13.983 -25.335 1.00 90.56 310 HIS A C 1
ATOM 2376 O O . HIS A 1 310 ? -7.393 -14.660 -26.100 1.00 90.56 310 HIS A O 1
ATOM 2382 N N . TRP A 1 311 ? -7.604 -13.527 -24.175 1.00 92.81 311 TRP A N 1
ATOM 2383 C CA . TRP A 1 311 ? -6.215 -13.723 -23.751 1.00 92.81 311 TRP A CA 1
ATOM 2384 C C . TRP A 1 311 ? -5.870 -15.174 -23.462 1.00 92.81 311 TRP A C 1
ATOM 2386 O O . TRP A 1 311 ? -4.785 -15.626 -23.824 1.00 92.81 311 TRP A O 1
ATOM 2396 N N . TYR A 1 312 ? -6.796 -15.919 -22.867 1.00 87.88 312 TYR A N 1
ATOM 2397 C CA . TYR A 1 312 ? -6.626 -17.342 -22.606 1.00 87.88 312 TYR A CA 1
ATOM 2398 C C . TYR A 1 312 ? -6.407 -18.124 -23.912 1.00 87.88 312 TYR A C 1
ATOM 2400 O O . TYR A 1 312 ? -5.472 -18.916 -24.009 1.00 87.88 312 TYR A O 1
ATOM 2408 N N . ARG A 1 313 ? -7.176 -17.822 -24.972 1.00 87.00 313 ARG A N 1
ATOM 2409 C CA . ARG A 1 313 ? -6.974 -18.412 -26.314 1.00 87.00 313 ARG A CA 1
ATOM 2410 C C . ARG A 1 313 ? -5.636 -18.040 -26.961 1.00 87.00 313 ARG A C 1
ATOM 2412 O O . ARG A 1 313 ? -5.168 -18.782 -27.815 1.00 87.00 313 ARG A O 1
ATOM 2419 N N . HIS A 1 314 ? -5.026 -16.926 -26.555 1.00 87.25 314 HIS A N 1
ATOM 2420 C CA . HIS A 1 314 ? -3.705 -16.491 -27.023 1.00 87.25 314 HIS A CA 1
ATOM 2421 C C . HIS A 1 314 ? -2.569 -16.908 -26.069 1.00 87.25 314 HIS A C 1
ATOM 2423 O O . HIS A 1 314 ? -1.463 -16.381 -26.152 1.00 87.25 314 HIS A O 1
ATOM 2429 N N . GLY A 1 315 ? -2.815 -17.866 -25.166 1.00 88.81 315 GLY A N 1
ATOM 2430 C CA . GLY A 1 315 ? -1.774 -18.484 -24.342 1.00 88.81 315 GLY A CA 1
ATOM 2431 C C . GLY A 1 315 ? -1.517 -17.812 -22.991 1.00 88.81 315 GLY A C 1
ATOM 2432 O O . GLY A 1 315 ? -0.505 -18.114 -22.352 1.00 88.81 315 GLY A O 1
ATOM 2433 N N . ALA A 1 316 ? -2.404 -16.919 -22.539 1.00 92.31 316 ALA A N 1
ATOM 2434 C CA . ALA A 1 316 ? -2.390 -16.443 -21.159 1.00 92.31 316 ALA A CA 1
ATOM 2435 C C . ALA A 1 316 ? -2.904 -17.524 -20.191 1.00 92.31 316 ALA A C 1
ATOM 2437 O O . ALA A 1 316 ? -3.774 -18.325 -20.528 1.00 92.31 316 ALA A O 1
ATOM 2438 N N . VAL A 1 317 ? -2.391 -17.526 -18.962 1.00 92.06 317 VAL A N 1
ATOM 2439 C CA . VAL A 1 317 ? -2.675 -18.546 -17.944 1.00 92.06 317 VAL A CA 1
ATOM 2440 C C . VAL A 1 317 ? -3.515 -17.948 -16.822 1.00 92.06 317 VAL A C 1
ATOM 2442 O O . VAL A 1 317 ? -3.224 -16.864 -16.324 1.00 92.06 317 VAL A O 1
ATOM 2445 N N . GLY A 1 318 ? -4.557 -18.656 -16.390 1.00 88.56 318 GLY A N 1
ATOM 2446 C CA . GLY A 1 318 ? -5.321 -18.273 -15.204 1.00 88.56 318 GLY A CA 1
ATOM 2447 C C . GLY A 1 318 ? -4.469 -18.392 -13.939 1.00 88.56 318 GLY A C 1
ATOM 2448 O O . GLY A 1 318 ? -3.887 -19.437 -13.663 1.00 88.56 318 GLY A O 1
ATOM 2449 N N . TRP A 1 319 ? -4.411 -17.323 -13.156 1.00 92.00 319 TRP A N 1
ATOM 2450 C CA . TRP A 1 319 ? -3.722 -17.258 -11.878 1.00 92.00 319 TRP A CA 1
ATOM 2451 C C . TRP A 1 319 ? -4.733 -17.113 -10.749 1.00 92.00 319 TRP A C 1
ATOM 2453 O O . TRP A 1 319 ? -5.331 -16.057 -10.524 1.00 92.00 319 TRP A O 1
ATOM 2463 N N . TYR A 1 320 ? -4.926 -18.215 -10.036 1.00 85.81 320 TYR A N 1
ATOM 2464 C CA . TYR A 1 320 ? -5.784 -18.266 -8.869 1.00 85.81 320 TYR A CA 1
ATOM 2465 C C . TYR A 1 320 ? -4.974 -17.841 -7.658 1.00 85.81 320 TYR A C 1
ATOM 2467 O O . TYR A 1 320 ? -4.088 -18.565 -7.206 1.00 85.81 320 TYR A O 1
ATOM 2475 N N . VAL A 1 321 ? -5.308 -16.681 -7.102 1.00 81.94 321 VAL A N 1
ATOM 2476 C CA . VAL A 1 321 ? -4.903 -16.385 -5.732 1.00 81.94 321 VAL A CA 1
ATOM 2477 C C . VAL A 1 321 ? -5.916 -17.093 -4.854 1.00 81.94 321 VAL A C 1
ATOM 2479 O O . VAL A 1 321 ? -7.092 -16.709 -4.905 1.00 81.94 321 VAL A O 1
ATOM 2482 N N . PRO A 1 322 ? -5.520 -18.113 -4.070 1.00 68.88 322 PRO A N 1
ATOM 2483 C CA . PRO A 1 322 ? -6.370 -18.607 -3.011 1.00 68.88 322 PRO A CA 1
ATOM 2484 C C . PRO A 1 322 ? -6.515 -17.444 -2.041 1.00 68.88 322 PRO A C 1
ATOM 2486 O O . PRO A 1 322 ? -5.702 -17.250 -1.143 1.00 68.88 322 PRO A O 1
ATOM 2489 N N . VAL A 1 323 ? -7.539 -16.620 -2.256 1.00 59.28 323 VAL A N 1
ATOM 2490 C CA . VAL A 1 323 ? -8.047 -15.758 -1.208 1.00 59.28 323 VAL A CA 1
ATOM 2491 C C . VAL A 1 323 ? -8.465 -16.781 -0.168 1.00 59.28 323 VAL A C 1
ATOM 2493 O O . VAL A 1 323 ? -9.368 -17.569 -0.473 1.00 59.28 323 VAL A O 1
ATOM 2496 N N . PRO A 1 324 ? -7.774 -16.894 0.985 1.00 50.12 324 PRO A N 1
ATOM 2497 C CA . PRO A 1 324 ? -8.270 -17.772 2.022 1.00 50.12 324 PRO A CA 1
ATOM 2498 C C . PRO A 1 324 ? -9.730 -17.360 2.180 1.00 50.12 324 PRO A C 1
ATOM 2500 O O . PRO A 1 324 ? -9.964 -16.156 2.349 1.00 50.12 324 PRO A O 1
ATOM 2503 N N . PRO A 1 325 ? -10.705 -18.280 2.007 1.00 44.66 325 PRO A N 1
ATOM 2504 C CA . PRO A 1 325 ? -12.094 -17.936 2.255 1.00 44.66 325 PRO A CA 1
ATOM 2505 C C . PRO A 1 325 ? -12.033 -17.290 3.618 1.00 44.66 325 PRO A C 1
ATOM 2507 O O . PRO A 1 325 ? -11.477 -17.920 4.520 1.00 44.66 325 PRO A O 1
ATOM 2510 N N . TRP A 1 326 ? -12.390 -16.009 3.729 1.00 42.53 326 TRP A N 1
ATOM 2511 C CA . TRP A 1 326 ? -12.354 -15.287 4.994 1.00 42.53 326 TRP A CA 1
ATOM 2512 C C . TRP A 1 326 ? -12.875 -16.252 6.036 1.00 42.53 326 TRP A C 1
ATOM 2514 O O . TRP A 1 326 ? -14.032 -16.631 5.905 1.00 42.53 326 TRP A O 1
ATOM 2524 N N . ARG A 1 327 ? -11.994 -16.794 6.894 1.00 40.62 327 ARG A N 1
ATOM 2525 C CA . ARG A 1 327 ? -12.183 -18.123 7.497 1.00 40.62 327 ARG A CA 1
ATOM 2526 C C . ARG A 1 327 ? -13.628 -18.297 7.964 1.00 40.62 327 ARG A C 1
ATOM 2528 O O . ARG A 1 327 ? -13.950 -17.899 9.077 1.00 40.62 327 ARG A O 1
ATOM 2535 N N . ALA A 1 328 ? -14.472 -18.944 7.159 1.00 34.50 328 ALA A N 1
ATOM 2536 C CA . ALA A 1 328 ? -15.552 -19.740 7.697 1.00 34.50 328 ALA A CA 1
ATOM 2537 C C . ALA A 1 328 ? -14.794 -20.878 8.382 1.00 34.50 328 ALA A C 1
ATOM 2539 O O . ALA A 1 328 ? -14.100 -21.637 7.697 1.00 34.50 328 ALA A O 1
ATOM 2540 N N . PRO A 1 329 ? -14.747 -20.926 9.720 1.00 37.84 329 PRO A N 1
ATOM 2541 C CA . PRO A 1 329 ? -13.812 -21.789 10.407 1.00 37.84 329 PRO A CA 1
ATOM 2542 C C . PRO A 1 329 ? -14.287 -23.232 10.259 1.00 37.84 329 PRO A C 1
ATOM 2544 O O . PRO A 1 329 ? -15.015 -23.747 11.100 1.00 37.84 329 PRO A O 1
ATOM 2547 N N . ARG A 1 330 ? -13.814 -23.934 9.230 1.00 34.94 330 ARG A N 1
ATOM 2548 C CA . ARG A 1 330 ? -13.552 -25.362 9.373 1.00 34.94 330 ARG A CA 1
ATOM 2549 C C . ARG A 1 330 ? -12.191 -25.492 10.036 1.00 34.94 330 ARG A C 1
ATOM 2551 O O . ARG A 1 330 ? -11.148 -25.526 9.393 1.00 34.94 330 ARG A O 1
ATOM 2558 N N . LEU A 1 331 ? -12.244 -25.495 11.366 1.00 41.59 331 LEU A N 1
ATOM 2559 C CA . LEU A 1 331 ? -11.203 -25.980 12.262 1.00 41.59 331 LEU A CA 1
ATOM 2560 C C . LEU A 1 331 ? -10.833 -27.418 11.869 1.00 41.59 331 LEU A C 1
ATOM 2562 O O . LEU A 1 331 ? -11.342 -28.387 12.430 1.00 41.59 331 LEU A O 1
ATOM 2566 N N . ALA A 1 332 ? -9.924 -27.569 10.911 1.00 36.78 332 ALA A N 1
ATOM 2567 C CA . ALA A 1 332 ? -9.134 -28.780 10.806 1.00 36.78 332 ALA A CA 1
ATOM 2568 C C . ALA A 1 332 ? -8.149 -28.769 11.981 1.00 36.78 332 ALA A C 1
ATOM 2570 O O . ALA A 1 332 ? -7.152 -28.055 11.978 1.00 36.78 332 ALA A O 1
ATOM 2571 N N . ARG A 1 333 ? -8.548 -29.489 13.032 1.00 37.16 333 ARG A N 1
ATOM 2572 C CA . ARG A 1 333 ? -7.766 -30.095 14.119 1.00 37.16 333 ARG A CA 1
ATOM 2573 C C . ARG A 1 333 ? -6.233 -29.955 14.009 1.00 37.16 333 ARG A C 1
ATOM 2575 O O . ARG A 1 333 ? -5.536 -30.950 13.842 1.00 37.16 333 ARG A O 1
ATOM 2582 N N . CYS A 1 334 ? -5.682 -28.768 14.243 1.00 31.17 334 CYS A N 1
ATOM 2583 C CA . CYS A 1 334 ? -4.319 -28.673 14.754 1.00 31.17 334 CYS A CA 1
ATOM 2584 C C . CYS A 1 334 ? -4.390 -28.934 16.257 1.00 31.17 334 CYS A C 1
ATOM 2586 O O . CYS A 1 334 ? -4.738 -28.054 17.043 1.00 31.17 334 CYS A O 1
ATOM 2588 N N . ARG A 1 335 ? -4.102 -30.184 16.638 1.00 39.25 335 ARG A N 1
ATOM 2589 C CA . ARG A 1 335 ? -3.772 -30.575 18.010 1.00 39.25 335 ARG A CA 1
ATOM 2590 C C . ARG A 1 335 ? -2.494 -29.838 18.421 1.00 39.25 335 ARG A C 1
ATOM 2592 O O . ARG A 1 335 ? -1.402 -30.380 18.293 1.00 39.25 335 ARG A O 1
ATOM 2599 N N . LEU A 1 336 ? -2.621 -28.603 18.898 1.00 39.34 336 LEU A N 1
ATOM 2600 C CA . LEU A 1 336 ? -1.569 -27.993 19.701 1.00 39.34 336 LEU A CA 1
ATOM 2601 C C . LEU A 1 336 ? -1.637 -28.646 21.081 1.00 39.34 336 LEU A C 1
ATOM 2603 O O . LEU A 1 336 ? -2.587 -28.453 21.837 1.00 39.34 336 LEU A O 1
ATOM 2607 N N . ARG A 1 337 ? -0.655 -29.516 21.324 1.00 39.06 337 ARG A N 1
ATOM 2608 C CA . ARG A 1 337 ? -0.371 -30.122 22.620 1.00 39.06 337 ARG A CA 1
ATOM 2609 C C . ARG A 1 337 ? -0.080 -29.017 23.640 1.00 39.06 337 ARG A C 1
ATOM 2611 O O . ARG A 1 337 ? 0.729 -28.142 23.368 1.00 39.06 337 ARG A O 1
ATOM 2618 N N . ASN A 1 338 ? -0.761 -29.127 24.778 1.00 45.50 338 ASN A N 1
ATOM 2619 C CA . ASN A 1 338 ? -0.375 -28.717 26.128 1.00 45.50 338 ASN A CA 1
ATOM 2620 C C . ASN A 1 338 ? 0.662 -27.597 26.273 1.00 45.50 338 ASN A C 1
ATOM 2622 O O . ASN A 1 338 ? 1.851 -27.881 26.300 1.00 45.50 338 ASN A O 1
ATOM 2626 N N . GLU A 1 339 ? 0.178 -26.397 26.591 1.00 37.72 339 GLU A N 1
ATOM 2627 C CA . GLU A 1 339 ? 0.793 -25.541 27.611 1.00 37.72 339 GLU A CA 1
ATOM 2628 C C . GLU A 1 339 ? -0.318 -24.935 28.485 1.00 37.72 339 GLU A C 1
ATOM 2630 O O . GLU A 1 339 ? -1.445 -24.718 28.037 1.00 37.72 339 GLU A O 1
ATOM 2635 N N . ALA A 1 340 ? -0.005 -24.778 29.767 1.00 42.03 340 ALA A N 1
ATOM 2636 C CA . ALA A 1 340 ? -0.922 -24.707 30.895 1.00 42.03 340 ALA A CA 1
ATOM 2637 C C . ALA A 1 340 ? -2.018 -23.620 30.821 1.00 42.03 340 ALA A C 1
ATOM 2639 O O . ALA A 1 340 ? -1.788 -22.493 30.391 1.00 42.03 340 ALA A O 1
ATOM 2640 N N . VAL A 1 341 ? -3.210 -24.012 31.293 1.00 42.59 341 VAL A N 1
ATOM 2641 C CA . VAL A 1 341 ? -4.357 -23.215 31.776 1.00 42.59 341 VAL A CA 1
ATOM 2642 C C . VAL A 1 341 ? -4.378 -21.751 31.313 1.00 42.59 341 VAL A C 1
ATOM 2644 O O . VAL A 1 341 ? -4.199 -20.819 32.093 1.00 42.59 341 VAL A O 1
ATOM 2647 N N . ARG A 1 342 ? -4.684 -21.528 30.032 1.00 48.25 342 ARG A N 1
ATOM 2648 C CA . ARG A 1 342 ? -5.361 -20.289 29.633 1.00 48.25 342 ARG A CA 1
ATOM 2649 C C . ARG A 1 342 ? -6.862 -20.505 29.849 1.00 48.25 342 ARG A C 1
ATOM 2651 O O . ARG A 1 342 ? -7.349 -21.555 29.420 1.00 48.25 342 ARG A O 1
ATOM 2658 N N . PRO A 1 343 ? -7.605 -19.571 30.479 1.00 50.22 343 PRO A N 1
ATOM 2659 C CA . PRO A 1 343 ? -9.064 -19.637 30.479 1.00 50.22 343 PRO A CA 1
ATOM 2660 C C . PRO A 1 343 ? -9.528 -19.871 29.042 1.00 50.22 343 PRO A C 1
ATOM 2662 O O . PRO A 1 343 ? -9.015 -19.237 28.114 1.00 50.22 343 PRO A O 1
ATOM 2665 N N . ALA A 1 344 ? -10.393 -20.871 28.848 1.00 56.03 344 ALA A N 1
ATOM 2666 C CA . ALA A 1 344 ? -10.766 -21.345 27.523 1.00 56.03 344 ALA A CA 1
ATOM 2667 C C . ALA A 1 344 ? -11.162 -20.138 26.666 1.00 56.03 344 ALA A C 1
ATOM 2669 O O . ALA A 1 344 ? -12.083 -19.415 27.026 1.00 56.03 344 ALA A O 1
ATOM 2670 N N . VAL A 1 345 ? -10.477 -19.910 25.541 1.00 55.22 345 VAL A N 1
ATOM 2671 C CA . VAL A 1 345 ? -10.685 -18.744 24.652 1.00 55.22 345 VAL A CA 1
ATOM 2672 C C . VAL A 1 345 ? -12.173 -18.546 24.294 1.00 55.22 345 VAL A C 1
ATOM 2674 O O . VAL A 1 345 ? -12.624 -17.427 24.065 1.00 55.22 345 VAL A O 1
ATOM 2677 N N . HIS A 1 346 ? -12.960 -19.626 24.339 1.00 52.50 346 HIS A N 1
ATOM 2678 C CA . HIS A 1 346 ? -14.419 -19.637 24.208 1.00 52.50 346 HIS A CA 1
ATOM 2679 C C . HIS A 1 346 ? -15.181 -18.795 25.251 1.00 52.50 346 HIS A C 1
ATOM 2681 O O . HIS A 1 346 ? -16.247 -18.290 24.923 1.00 52.50 346 HIS A O 1
ATOM 2687 N N . GLN A 1 347 ? -14.669 -18.628 26.473 1.00 59.47 347 GLN A N 1
ATOM 2688 C CA . GLN A 1 347 ? -15.279 -17.788 27.515 1.00 59.47 347 GLN A CA 1
ATOM 2689 C C . GLN A 1 347 ? -14.999 -16.295 27.300 1.00 59.47 347 GLN A C 1
ATOM 2691 O O . GLN A 1 347 ? -15.732 -15.451 27.807 1.00 59.47 347 GLN A O 1
ATOM 2696 N N . ILE A 1 348 ? -13.948 -15.964 26.542 1.00 66.50 348 ILE A N 1
ATOM 2697 C CA . ILE A 1 348 ? -13.499 -14.583 26.341 1.00 66.50 348 ILE A CA 1
ATOM 2698 C C . ILE A 1 348 ? -14.271 -13.926 25.192 1.00 66.50 348 ILE A C 1
ATOM 2700 O O . ILE A 1 348 ? -14.554 -12.738 25.271 1.00 66.50 348 ILE A O 1
ATOM 2704 N N . ALA A 1 349 ? -14.666 -14.669 24.153 1.00 77.44 349 ALA A N 1
ATOM 2705 C CA . ALA A 1 349 ? -15.424 -14.122 23.028 1.00 77.44 349 ALA A CA 1
ATOM 2706 C C . ALA A 1 349 ? -16.938 -14.392 23.156 1.00 77.44 349 ALA A C 1
ATOM 2708 O O . ALA A 1 349 ? -17.363 -15.538 23.002 1.00 77.44 349 ALA A O 1
ATOM 2709 N N . ALA A 1 350 ? -17.767 -13.351 23.321 1.00 82.50 350 ALA A N 1
ATOM 2710 C CA . ALA A 1 350 ? -19.234 -13.478 23.417 1.00 82.50 350 ALA A CA 1
ATOM 2711 C C . ALA A 1 350 ? -20.008 -12.479 22.529 1.00 82.50 350 ALA A C 1
ATOM 2713 O O . ALA A 1 350 ? -19.523 -11.402 22.198 1.00 82.50 350 ALA A O 1
ATOM 2714 N N . ARG A 1 351 ? -21.247 -12.811 22.142 1.00 84.25 351 ARG A N 1
ATOM 2715 C CA . ARG A 1 351 ? -22.146 -11.850 21.473 1.00 84.25 351 ARG A CA 1
ATOM 2716 C C . ARG A 1 351 ? -22.586 -10.793 22.488 1.00 84.25 351 ARG A C 1
ATOM 2718 O O . ARG A 1 351 ? -22.822 -11.133 23.646 1.00 84.25 351 ARG A O 1
ATOM 2725 N N . ILE A 1 352 ? -22.745 -9.537 22.064 1.00 82.00 352 ILE A N 1
ATOM 2726 C CA . ILE A 1 352 ? -23.341 -8.499 22.922 1.00 82.00 352 ILE A CA 1
ATOM 2727 C C . ILE A 1 352 ? -24.766 -8.932 23.331 1.00 82.00 352 ILE A C 1
ATOM 2729 O O . ILE A 1 352 ? -25.607 -9.107 22.434 1.00 82.00 352 ILE A O 1
ATOM 2733 N N . PRO A 1 353 ? -25.060 -9.073 24.642 1.00 83.62 353 PRO A N 1
ATOM 2734 C CA . PRO A 1 353 ? -26.375 -9.491 25.125 1.00 83.62 353 PRO A CA 1
ATOM 2735 C C . PRO A 1 353 ? -27.501 -8.591 24.609 1.00 83.62 353 PRO A C 1
ATOM 2737 O O . PRO A 1 353 ? -27.322 -7.383 24.448 1.00 83.62 353 PRO A O 1
ATOM 2740 N N . GLU A 1 354 ? -28.672 -9.168 24.346 1.00 78.62 354 GLU A N 1
ATOM 2741 C CA . GLU A 1 354 ? -29.859 -8.403 23.933 1.00 78.62 354 GLU A CA 1
ATOM 2742 C C . GLU A 1 354 ? -30.386 -7.526 25.067 1.00 78.62 354 GLU A C 1
ATOM 2744 O O . GLU A 1 354 ? -30.680 -6.360 24.831 1.00 78.62 354 GLU A O 1
ATOM 2749 N N . ALA A 1 355 ? -30.335 -8.013 26.311 1.00 77.31 355 ALA A N 1
ATOM 2750 C CA . ALA A 1 355 ? -30.716 -7.263 27.511 1.00 77.31 355 ALA A CA 1
ATOM 2751 C C . ALA A 1 355 ? -29.931 -5.950 27.722 1.00 77.31 355 ALA A C 1
ATOM 2753 O O . ALA A 1 355 ? -30.334 -5.105 28.510 1.00 77.31 355 AL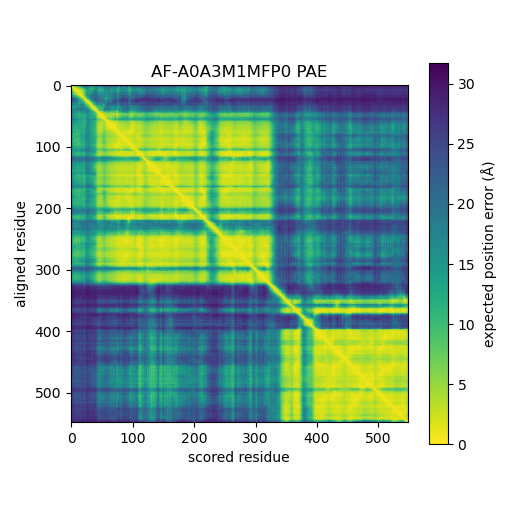A A O 1
ATOM 2754 N N . TRP A 1 356 ? -28.819 -5.737 27.009 1.00 79.00 356 TRP A N 1
ATOM 2755 C CA . TRP A 1 356 ? -28.062 -4.478 27.048 1.00 79.00 356 TRP A CA 1
ATOM 2756 C C . TRP A 1 356 ? -28.692 -3.356 26.200 1.00 79.00 356 TRP A C 1
ATOM 2758 O O . TRP A 1 356 ? -28.050 -2.329 25.973 1.00 79.00 356 TRP A O 1
ATOM 2768 N N . SER A 1 357 ? -29.901 -3.557 25.666 1.00 61.50 357 SER A N 1
ATOM 2769 C CA . SER A 1 357 ? -30.561 -2.610 24.762 1.00 61.50 357 SER A CA 1
ATOM 2770 C C . SER A 1 357 ? -31.580 -1.673 25.411 1.00 61.50 357 SER A C 1
ATOM 2772 O O . SER A 1 357 ? -31.758 -0.584 24.869 1.00 61.50 357 SER A O 1
ATOM 2774 N N . GLU A 1 358 ? -32.214 -2.027 26.534 1.00 61.66 358 GLU A N 1
ATOM 2775 C CA . GLU A 1 358 ? -33.531 -1.428 26.832 1.00 61.66 358 GLU A CA 1
ATOM 2776 C C . GLU A 1 358 ? -33.578 -0.418 27.990 1.00 61.66 358 GLU A C 1
ATOM 2778 O O . GLU A 1 358 ? -34.354 0.530 27.912 1.00 61.66 358 GLU A O 1
ATOM 2783 N N . GLU A 1 359 ? -32.717 -0.505 29.010 1.00 66.75 359 GLU A N 1
ATOM 2784 C CA . GLU A 1 359 ? -32.840 0.359 30.200 1.00 66.75 359 GLU A CA 1
ATOM 2785 C C . GLU A 1 359 ? -31.554 1.148 30.490 1.00 66.75 359 GLU A C 1
ATOM 2787 O O . GLU A 1 359 ? -30.554 0.607 30.966 1.00 66.75 359 GLU A O 1
ATOM 2792 N N . ALA A 1 360 ? -31.577 2.459 30.220 1.00 62.41 360 ALA A N 1
ATOM 2793 C CA . ALA A 1 360 ? -30.453 3.360 30.504 1.00 62.41 360 ALA A CA 1
ATOM 2794 C C . ALA A 1 360 ? -30.124 3.434 32.007 1.00 62.41 360 ALA A C 1
ATOM 2796 O O . ALA A 1 360 ? -28.954 3.551 32.375 1.00 62.41 360 ALA A O 1
ATOM 2797 N N . ASP A 1 361 ? -31.138 3.289 32.861 1.00 66.56 361 ASP A N 1
ATOM 2798 C CA . ASP A 1 361 ? -31.008 3.416 34.315 1.00 66.56 361 ASP A CA 1
ATOM 2799 C C . ASP A 1 361 ? -30.212 2.266 34.952 1.00 66.56 361 ASP A C 1
ATOM 2801 O O . ASP A 1 361 ? -29.727 2.397 36.072 1.00 66.56 361 ASP A O 1
ATOM 2805 N N . ARG A 1 362 ? -30.007 1.160 34.220 1.00 76.94 362 ARG A N 1
ATOM 2806 C CA . ARG A 1 362 ? -29.227 -0.009 34.663 1.00 76.94 362 ARG A CA 1
ATOM 2807 C C . ARG A 1 362 ? -27.880 -0.161 33.945 1.00 76.94 362 ARG A C 1
ATOM 2809 O O . ARG A 1 362 ? -27.205 -1.180 34.087 1.00 76.94 362 ARG A O 1
ATOM 2816 N N . TRP A 1 363 ? -27.472 0.820 33.134 1.00 90.00 363 TRP A N 1
ATOM 2817 C CA . TRP A 1 363 ? -26.220 0.745 32.379 1.00 90.00 363 TRP A CA 1
ATOM 2818 C C . TRP A 1 363 ? -25.010 1.161 33.227 1.00 90.00 363 TRP A C 1
ATOM 2820 O O . TRP A 1 363 ? -24.554 2.305 33.198 1.00 90.00 363 TRP A O 1
ATOM 2830 N N . ASP A 1 364 ? -24.431 0.201 33.946 1.00 94.44 364 ASP A N 1
ATOM 2831 C CA . ASP A 1 364 ? -23.280 0.410 34.845 1.00 94.44 364 ASP A CA 1
ATOM 2832 C C . ASP A 1 364 ? -21.925 0.592 34.136 1.00 94.44 364 ASP A C 1
ATOM 2834 O O . ASP A 1 364 ? -20.863 0.523 34.759 1.00 94.44 364 ASP A O 1
ATOM 2838 N N . TRP A 1 365 ? -21.928 0.824 32.825 1.00 96.44 365 TRP A N 1
ATOM 2839 C CA . TRP A 1 365 ? -20.725 0.900 32.002 1.00 96.44 365 TRP A CA 1
ATOM 2840 C C . TRP A 1 365 ? -20.574 2.278 31.357 1.00 96.44 365 TRP A C 1
ATOM 2842 O O . TRP A 1 365 ? -21.535 3.017 31.166 1.00 96.44 365 TRP A O 1
ATOM 2852 N N . LEU A 1 366 ? -19.344 2.626 30.999 1.00 97.75 366 LEU A N 1
ATOM 2853 C CA . LEU A 1 366 ? -19.008 3.800 30.206 1.00 97.75 366 LEU A CA 1
ATOM 2854 C C . LEU A 1 366 ? -18.267 3.351 28.944 1.00 97.75 366 LEU A C 1
ATOM 2856 O O . LEU A 1 366 ? -17.307 2.582 29.015 1.00 97.75 366 LEU A O 1
ATOM 2860 N N . THR A 1 367 ? -18.718 3.828 27.787 1.00 97.31 367 THR A N 1
ATOM 2861 C CA . THR A 1 367 ? -18.267 3.377 26.466 1.00 97.31 367 THR A CA 1
ATOM 2862 C C . THR A 1 367 ? -17.234 4.322 25.869 1.00 97.31 367 THR A C 1
ATOM 2864 O O . THR A 1 367 ? -17.473 5.522 25.776 1.00 97.31 367 THR A O 1
ATOM 2867 N N . HIS A 1 368 ? -16.118 3.777 25.386 1.00 97.50 368 HIS A N 1
ATOM 2868 C CA . HIS A 1 368 ? -15.138 4.480 24.563 1.00 97.50 368 HIS A CA 1
ATOM 2869 C C . HIS A 1 368 ? -15.025 3.803 23.192 1.00 97.50 368 HIS A C 1
ATOM 2871 O O . HIS A 1 368 ? -14.404 2.745 23.059 1.00 97.50 368 HIS A O 1
ATOM 2877 N N . CYS A 1 369 ? -15.616 4.416 22.164 1.00 95.81 369 CYS A N 1
ATOM 2878 C CA . CYS A 1 369 ? -15.426 3.993 20.777 1.00 95.81 369 CYS A CA 1
ATOM 2879 C C . CYS A 1 369 ? -14.071 4.478 20.262 1.00 95.81 369 CYS A C 1
ATOM 2881 O O . CYS A 1 369 ? -13.745 5.666 20.358 1.00 95.81 369 CYS A O 1
ATOM 2883 N N . THR A 1 370 ? -13.305 3.583 19.646 1.00 93.06 370 THR A N 1
ATOM 2884 C CA . THR A 1 370 ? -12.104 3.985 18.921 1.00 93.06 370 THR A CA 1
ATOM 2885 C C . THR A 1 370 ? -12.485 4.734 17.653 1.00 93.06 370 THR A C 1
ATOM 2887 O O . THR A 1 370 ? -13.559 4.553 17.086 1.00 93.06 370 THR A O 1
ATOM 2890 N N . ARG A 1 371 ? -11.610 5.631 17.195 1.00 84.62 371 ARG A N 1
ATOM 2891 C CA . ARG A 1 371 ? -11.865 6.459 16.012 1.00 84.62 371 ARG A CA 1
ATOM 2892 C C . ARG A 1 371 ? -10.723 6.318 15.021 1.00 84.62 371 ARG A C 1
ATOM 2894 O O . ARG A 1 371 ? -9.557 6.430 15.390 1.00 84.62 371 ARG A O 1
ATOM 2901 N N . GLY A 1 372 ? -11.073 6.133 13.753 1.00 67.25 372 GLY A N 1
ATOM 2902 C CA . GLY A 1 372 ? -10.140 6.301 12.646 1.00 67.25 372 GLY A CA 1
ATOM 2903 C C . GLY A 1 372 ? -9.744 7.768 12.480 1.00 67.25 372 GLY A C 1
ATOM 2904 O O . GLY A 1 372 ? -10.607 8.646 12.500 1.00 67.25 372 GLY A O 1
ATOM 2905 N N . SER A 1 373 ? -8.452 8.061 12.324 1.00 53.66 373 SER A N 1
ATOM 2906 C CA . SER A 1 373 ? -7.964 9.431 12.106 1.00 53.66 373 SER A CA 1
ATOM 2907 C C . SER A 1 373 ? -7.593 9.648 10.639 1.00 53.66 373 SER A C 1
ATOM 2909 O O . SER A 1 373 ? -6.485 9.324 10.233 1.00 53.66 373 SER A O 1
ATOM 2911 N N . LEU A 1 374 ? -8.480 10.230 9.828 1.00 46.81 374 LEU A N 1
ATOM 2912 C CA . LEU A 1 374 ? -8.102 10.807 8.529 1.00 46.81 374 LEU A CA 1
ATOM 2913 C C . LEU A 1 374 ? -7.521 12.218 8.768 1.00 46.81 374 LEU A C 1
ATOM 2915 O O . LEU A 1 374 ? -8.262 13.193 8.783 1.00 46.81 374 LEU A O 1
ATOM 2919 N N . GLY A 1 375 ? -6.210 12.351 9.017 1.00 35.88 375 GLY A N 1
ATOM 2920 C CA . GLY A 1 375 ? -5.565 13.666 9.189 1.00 35.88 375 GLY A CA 1
ATOM 2921 C C . GLY A 1 375 ? -4.030 13.642 9.171 1.00 35.88 375 GLY A C 1
ATOM 2922 O O . GLY A 1 375 ? -3.423 12.624 9.487 1.00 35.88 375 GLY A O 1
ATOM 2923 N N . ALA A 1 376 ? -3.416 14.761 8.765 1.00 34.53 376 ALA A N 1
ATOM 2924 C CA . ALA A 1 376 ? -1.987 14.921 8.477 1.00 34.53 376 ALA A CA 1
ATOM 2925 C C . ALA A 1 376 ? -1.114 15.075 9.738 1.00 34.53 376 ALA A C 1
ATOM 2927 O O . ALA A 1 376 ? -1.131 16.138 10.349 1.00 34.53 376 ALA A O 1
ATOM 2928 N N . ALA A 1 377 ? -0.353 14.040 10.111 1.00 34.47 377 ALA A N 1
ATOM 2929 C CA . ALA A 1 377 ? 0.924 14.130 10.840 1.00 34.47 377 ALA A CA 1
ATOM 2930 C C . ALA A 1 377 ? 1.451 12.720 11.158 1.00 34.47 377 ALA A C 1
ATOM 2932 O O . ALA A 1 377 ? 0.828 12.020 11.945 1.00 34.47 377 ALA A O 1
ATOM 2933 N N . HIS A 1 378 ? 2.559 12.316 10.529 1.00 37.00 378 HIS A N 1
ATOM 2934 C CA . HIS A 1 378 ? 3.731 11.636 11.114 1.00 37.00 378 HIS A CA 1
ATOM 2935 C C . HIS A 1 378 ? 4.639 11.176 9.961 1.00 37.00 378 HIS A C 1
ATOM 2937 O O . HIS A 1 378 ? 4.229 10.400 9.104 1.00 37.00 378 HIS A O 1
ATOM 2943 N N . ARG A 1 379 ? 5.869 11.704 9.911 1.00 35.56 379 ARG A N 1
ATOM 2944 C CA . ARG A 1 379 ? 6.854 11.468 8.836 1.00 35.56 379 ARG A CA 1
ATOM 2945 C C . ARG A 1 379 ? 7.539 10.088 8.894 1.00 35.56 379 ARG A C 1
ATOM 2947 O O . ARG A 1 379 ? 8.400 9.835 8.069 1.00 35.56 379 ARG A O 1
ATOM 2954 N N . ASP A 1 380 ? 7.101 9.208 9.795 1.00 42.19 380 ASP A N 1
ATOM 2955 C CA . ASP A 1 380 ? 7.637 7.849 10.001 1.00 42.19 380 ASP A CA 1
ATOM 2956 C C . ASP A 1 380 ? 6.578 6.736 9.835 1.00 42.19 380 ASP A C 1
ATOM 2958 O O . ASP A 1 380 ? 6.796 5.577 10.179 1.00 42.19 380 ASP A O 1
ATOM 2962 N N . ALA A 1 381 ? 5.405 7.072 9.285 1.00 35.84 381 ALA A N 1
ATOM 2963 C CA . ALA A 1 381 ? 4.300 6.132 9.086 1.00 35.84 381 ALA A CA 1
ATOM 2964 C C . ALA A 1 381 ? 4.657 4.966 8.143 1.00 35.84 381 ALA A C 1
ATOM 2966 O O . ALA A 1 381 ? 4.147 3.866 8.301 1.00 35.84 381 ALA A O 1
ATOM 2967 N N . THR A 1 382 ? 5.589 5.149 7.205 1.00 38.22 382 THR A N 1
ATOM 2968 C CA . THR A 1 382 ? 5.928 4.134 6.194 1.00 38.22 382 THR A CA 1
ATOM 2969 C C . THR A 1 382 ? 6.418 2.817 6.806 1.00 38.22 382 THR A C 1
ATOM 2971 O O . THR A 1 382 ? 6.011 1.760 6.336 1.00 38.22 382 THR A O 1
ATOM 2974 N N . ALA A 1 383 ? 7.214 2.861 7.883 1.00 38.09 383 ALA A N 1
ATOM 2975 C CA . ALA A 1 383 ? 7.767 1.680 8.559 1.00 38.09 383 ALA A CA 1
ATOM 2976 C C . ALA A 1 383 ? 6.795 1.009 9.555 1.00 38.09 383 ALA A C 1
ATOM 2978 O O . ALA A 1 383 ? 7.044 -0.107 10.007 1.00 38.09 383 ALA A O 1
ATOM 2979 N N . LEU A 1 384 ? 5.677 1.657 9.895 1.00 38.62 384 LEU A N 1
ATOM 2980 C CA . LEU A 1 384 ? 4.610 1.080 10.722 1.00 38.62 384 LEU A CA 1
ATOM 2981 C C . LEU A 1 384 ? 3.486 0.509 9.837 1.00 38.62 384 LEU A C 1
ATOM 2983 O O . LEU A 1 384 ? 3.012 -0.607 10.071 1.00 38.62 384 LEU A O 1
ATOM 2987 N N . LEU A 1 385 ? 3.140 1.237 8.766 1.00 40.78 385 LEU A N 1
ATOM 2988 C CA . LEU A 1 385 ? 2.248 0.835 7.675 1.00 40.78 385 LEU A CA 1
ATOM 2989 C C . LEU A 1 385 ? 2.690 -0.513 7.089 1.00 40.78 385 LEU A C 1
ATOM 2991 O O . LEU A 1 385 ? 1.885 -1.428 6.963 1.00 40.78 385 LEU A O 1
ATOM 2995 N N . ALA A 1 386 ? 3.993 -0.637 6.853 1.00 43.34 386 ALA A N 1
ATOM 2996 C CA . ALA A 1 386 ? 4.772 -1.847 6.631 1.00 43.34 386 ALA A CA 1
ATOM 2997 C C . ALA A 1 386 ? 4.353 -3.103 7.397 1.00 43.34 386 ALA A C 1
ATOM 2999 O O . ALA A 1 386 ? 3.978 -4.123 6.825 1.00 43.34 386 ALA A O 1
ATOM 3000 N N . ASN A 1 387 ? 4.462 -3.013 8.723 1.00 43.06 387 ASN A N 1
ATOM 3001 C CA . ASN A 1 387 ? 4.428 -4.120 9.658 1.00 43.06 387 ASN A CA 1
ATOM 3002 C C . ASN A 1 387 ? 2.984 -4.566 9.885 1.00 43.06 387 ASN A C 1
ATOM 3004 O O . ASN A 1 387 ? 2.707 -5.753 10.043 1.00 43.06 387 ASN A O 1
ATOM 3008 N N . HIS A 1 388 ? 2.038 -3.626 9.837 1.00 44.31 388 HIS A N 1
ATOM 3009 C CA . HIS A 1 388 ? 0.614 -3.937 9.881 1.00 44.31 388 HIS A CA 1
ATOM 3010 C C . HIS A 1 388 ? 0.115 -4.541 8.565 1.00 44.31 388 HIS A C 1
ATOM 3012 O O . HIS A 1 388 ? -0.695 -5.469 8.589 1.00 44.31 388 HIS A O 1
ATOM 3018 N N . TRP A 1 389 ? 0.647 -4.080 7.435 1.00 46.53 389 TRP A N 1
ATOM 3019 C CA . TRP A 1 389 ? 0.300 -4.574 6.113 1.00 46.53 389 TRP A CA 1
ATOM 3020 C C . TRP A 1 389 ? 0.908 -5.967 5.813 1.00 46.53 389 TRP A C 1
ATOM 3022 O O . TRP A 1 389 ? 0.168 -6.846 5.374 1.00 46.53 389 TRP A O 1
ATOM 3032 N N . LEU A 1 390 ? 2.166 -6.241 6.202 1.00 44.09 390 LEU A N 1
ATOM 3033 C CA . LEU A 1 390 ? 2.770 -7.593 6.216 1.00 44.09 390 LEU A CA 1
ATOM 3034 C C . LEU A 1 390 ? 2.009 -8.596 7.103 1.00 44.09 390 LEU A C 1
ATOM 3036 O O . LEU A 1 390 ? 2.020 -9.798 6.846 1.00 44.09 390 LEU A O 1
ATOM 3040 N N . ALA A 1 391 ? 1.338 -8.118 8.154 1.00 46.41 391 ALA A N 1
ATOM 3041 C CA . ALA A 1 391 ? 0.497 -8.938 9.025 1.00 46.41 391 ALA A CA 1
ATOM 3042 C C . ALA A 1 391 ? -0.938 -9.139 8.484 1.00 46.41 391 ALA A C 1
ATOM 3044 O O . ALA A 1 391 ? -1.792 -9.665 9.205 1.00 46.41 391 ALA A O 1
ATOM 3045 N N . GLY A 1 392 ? -1.232 -8.695 7.254 1.00 34.22 392 GLY A N 1
ATOM 3046 C CA . GLY A 1 392 ? -2.558 -8.780 6.635 1.00 34.22 392 GLY A CA 1
ATOM 3047 C C . GLY A 1 392 ? -3.603 -7.845 7.254 1.00 34.22 392 GLY A C 1
ATOM 3048 O O . GLY A 1 392 ? -4.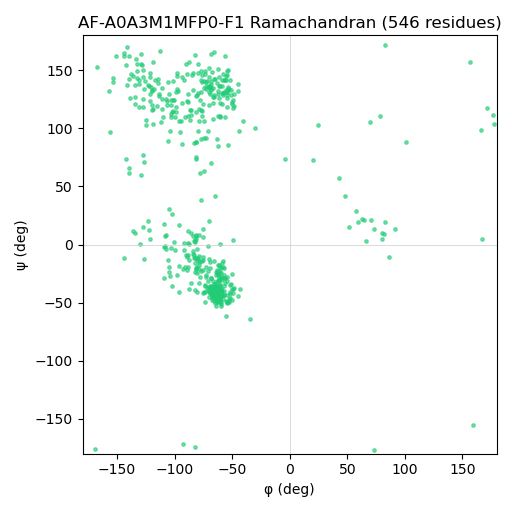802 -8.101 7.139 1.00 34.22 392 GLY A O 1
ATOM 3049 N N . ARG A 1 393 ? -3.186 -6.774 7.947 1.00 39.00 393 ARG A N 1
ATOM 3050 C CA . ARG A 1 393 ? -4.094 -5.818 8.597 1.00 39.00 393 ARG A CA 1
ATOM 3051 C C . ARG A 1 393 ? -4.218 -4.553 7.748 1.00 39.00 393 ARG A C 1
ATOM 3053 O O . ARG A 1 393 ? -3.258 -3.813 7.560 1.00 39.00 393 ARG A O 1
ATOM 3060 N N . ALA A 1 394 ? -5.415 -4.296 7.228 1.00 38.72 394 ALA A N 1
ATOM 3061 C CA . ALA A 1 394 ? -5.683 -3.094 6.451 1.00 38.72 394 ALA A CA 1
ATOM 3062 C C . ALA A 1 394 ? -5.783 -1.834 7.334 1.00 38.72 394 ALA A C 1
ATOM 3064 O O . ALA A 1 394 ? -6.454 -1.837 8.365 1.00 38.72 394 ALA A O 1
ATOM 3065 N N . LEU A 1 395 ? -5.214 -0.747 6.797 1.00 50.56 395 LEU A N 1
ATOM 3066 C CA . LEU A 1 395 ? -5.539 0.666 7.028 1.00 50.56 395 LEU A CA 1
ATOM 3067 C C . LEU A 1 395 ? -5.192 1.226 8.411 1.00 50.56 395 LEU A C 1
ATOM 3069 O O . LEU A 1 395 ? -5.976 1.099 9.344 1.00 50.56 395 LEU A O 1
ATOM 3073 N N . GLU A 1 396 ? -4.123 2.031 8.473 1.00 45.25 396 GLU A N 1
ATOM 3074 C CA . GLU A 1 396 ? -3.673 2.908 9.584 1.00 45.25 396 GLU A CA 1
ATOM 3075 C C . GLU A 1 396 ? -4.738 3.840 10.203 1.00 45.25 396 GLU A C 1
ATOM 3077 O O . GLU A 1 396 ? -4.464 4.679 11.056 1.00 45.25 396 GLU A O 1
ATOM 3082 N N . ARG A 1 397 ? -5.984 3.739 9.760 1.00 63.12 397 ARG A N 1
ATOM 3083 C CA . ARG A 1 397 ? -7.099 4.584 10.168 1.00 63.12 397 ARG A CA 1
ATOM 3084 C C . ARG A 1 397 ? -8.353 3.761 10.433 1.00 63.12 397 ARG A C 1
ATOM 3086 O O . ARG A 1 397 ? -9.426 4.335 10.565 1.00 63.12 397 ARG A O 1
ATOM 3093 N N . HIS A 1 398 ? -8.237 2.435 10.507 1.00 71.56 398 HIS A N 1
ATOM 3094 C CA . HIS A 1 398 ? -9.343 1.579 10.892 1.00 71.56 398 HIS A CA 1
ATOM 3095 C C . HIS A 1 398 ? -9.494 1.598 12.425 1.00 71.56 398 HIS A C 1
ATOM 3097 O O . HIS A 1 398 ? -8.509 1.387 13.139 1.00 71.56 398 HIS A O 1
ATOM 3103 N N . PRO A 1 399 ? -10.700 1.819 12.968 1.00 81.94 399 PRO A N 1
ATOM 3104 C CA . PRO A 1 399 ? -10.917 1.872 14.416 1.00 81.94 399 PRO A CA 1
ATOM 3105 C C . PRO A 1 399 ? -10.477 0.594 15.155 1.00 81.94 399 PRO A C 1
ATOM 3107 O O . PRO A 1 399 ? -10.034 0.672 16.302 1.00 81.94 399 PRO A O 1
ATOM 3110 N N . LEU A 1 400 ? -10.509 -0.573 14.496 1.00 83.06 400 LEU A N 1
ATOM 3111 C CA . LEU A 1 400 ? -9.952 -1.820 15.046 1.00 83.06 400 LEU A CA 1
ATOM 3112 C C . LEU A 1 400 ? -8.442 -1.724 15.326 1.00 83.06 400 LEU A C 1
ATOM 3114 O O . LEU A 1 400 ? -7.976 -2.293 16.306 1.00 83.06 400 LEU A O 1
ATOM 3118 N N . LEU A 1 401 ? -7.666 -1.001 14.510 1.00 78.56 401 LEU A N 1
ATOM 3119 C CA . LEU A 1 401 ? -6.227 -0.838 14.755 1.00 78.56 401 LEU A CA 1
ATOM 3120 C C . LEU A 1 401 ? -5.955 0.065 15.954 1.00 78.56 401 LEU A C 1
ATOM 3122 O O . LEU A 1 401 ? -5.083 -0.239 16.762 1.00 78.56 401 LEU A O 1
ATOM 3126 N N . ALA A 1 402 ? -6.738 1.133 16.119 1.00 87.44 402 ALA A N 1
ATOM 3127 C CA . ALA A 1 402 ? -6.680 1.940 17.334 1.00 87.44 402 ALA A CA 1
ATOM 3128 C C . ALA A 1 402 ? -7.012 1.090 18.574 1.00 87.44 402 ALA A C 1
ATOM 3130 O O . ALA A 1 402 ? -6.346 1.218 19.599 1.00 87.44 402 ALA A O 1
ATOM 3131 N N . LEU A 1 403 ? -7.971 0.162 18.463 1.00 92.69 403 LEU A N 1
ATOM 3132 C CA . LEU A 1 403 ? -8.275 -0.786 19.535 1.00 92.69 403 LEU A CA 1
ATOM 3133 C C . LEU A 1 403 ? -7.101 -1.736 19.808 1.00 92.69 403 LEU A C 1
ATOM 3135 O O . LEU A 1 403 ? -6.759 -1.943 20.969 1.00 92.69 403 LEU A O 1
ATOM 3139 N N . HIS A 1 404 ? -6.442 -2.257 18.769 1.00 86.12 404 HIS A N 1
ATOM 3140 C CA . HIS A 1 404 ? -5.217 -3.048 18.922 1.00 86.12 404 HIS A CA 1
ATOM 3141 C C . HIS A 1 404 ? -4.120 -2.269 19.651 1.00 86.12 404 HIS A C 1
ATOM 3143 O O . HIS A 1 404 ? -3.562 -2.789 20.611 1.00 86.12 404 HIS A O 1
ATOM 3149 N N . SER A 1 405 ? -3.866 -1.017 19.265 1.00 87.38 405 SER A N 1
ATOM 3150 C CA . SER A 1 405 ? -2.874 -0.168 19.933 1.00 87.38 405 SER A CA 1
ATOM 3151 C C . SER A 1 405 ? -3.216 0.059 21.408 1.00 87.38 405 SER A C 1
ATOM 3153 O O . SER A 1 405 ? -2.322 0.015 22.249 1.00 87.38 405 SER A O 1
ATOM 3155 N N . ILE A 1 406 ? -4.494 0.278 21.741 1.00 93.31 406 ILE A N 1
ATOM 3156 C CA . ILE A 1 406 ? -4.949 0.389 23.136 1.00 93.31 406 ILE A CA 1
ATOM 3157 C C . ILE A 1 406 ? -4.692 -0.919 23.890 1.00 93.31 406 ILE A C 1
ATOM 3159 O O . ILE A 1 406 ? -4.245 -0.884 25.034 1.00 93.31 406 ILE A O 1
ATOM 3163 N N . CYS A 1 407 ? -4.945 -2.067 23.259 1.00 92.06 407 CYS A N 1
ATOM 3164 C CA . CYS A 1 407 ? -4.726 -3.383 23.855 1.00 92.06 407 CYS A CA 1
ATOM 3165 C C . CYS A 1 407 ? -3.241 -3.679 24.097 1.00 92.06 407 CYS A C 1
ATOM 3167 O O . CYS A 1 407 ? -2.884 -4.177 25.163 1.00 92.06 407 CYS A O 1
ATOM 3169 N N . GLU A 1 408 ? -2.379 -3.350 23.135 1.00 86.56 408 GLU A N 1
ATOM 3170 C CA . GLU A 1 408 ? -0.927 -3.540 23.223 1.00 86.56 408 GLU A CA 1
ATOM 3171 C C . GLU A 1 408 ? -0.309 -2.623 24.282 1.00 86.56 408 GLU A C 1
ATOM 3173 O O . GLU A 1 408 ? 0.432 -3.081 25.150 1.00 86.56 408 GLU A O 1
ATOM 3178 N N . GLN A 1 409 ? -0.669 -1.338 24.267 1.00 89.69 409 GLN A N 1
ATOM 3179 C CA . GLN A 1 409 ? -0.173 -0.360 25.240 1.00 89.69 409 GLN A CA 1
ATOM 3180 C C . GLN A 1 409 ? -0.852 -0.481 26.607 1.00 89.69 409 GLN A C 1
ATOM 3182 O O . GLN A 1 409 ? -0.386 0.119 27.576 1.00 89.69 409 GLN A O 1
ATOM 3187 N N . LYS A 1 410 ? -1.973 -1.210 26.678 1.00 96.00 410 LYS A N 1
ATOM 3188 C CA . LYS A 1 410 ? -2.892 -1.268 27.823 1.00 96.00 410 LYS A CA 1
ATOM 3189 C C . LYS A 1 410 ? -3.240 0.128 28.343 1.00 96.00 410 LYS A C 1
ATOM 3191 O O . LYS A 1 410 ? -3.264 0.360 29.546 1.00 96.00 410 LYS A O 1
ATOM 3196 N N . ARG A 1 411 ? -3.473 1.076 27.435 1.00 96.62 411 ARG A N 1
ATOM 3197 C CA . ARG A 1 411 ? -3.677 2.490 27.767 1.00 96.62 411 ARG A CA 1
ATOM 3198 C C . ARG A 1 411 ? -4.524 3.188 26.713 1.00 96.62 411 ARG A C 1
ATOM 3200 O O . ARG A 1 411 ? -4.311 2.986 25.520 1.00 96.62 411 ARG A O 1
ATOM 3207 N N . ILE A 1 412 ? -5.427 4.061 27.152 1.00 97.00 412 ILE A N 1
ATOM 3208 C CA . ILE A 1 412 ? -6.130 5.009 26.282 1.00 97.00 412 ILE A CA 1
ATOM 3209 C C . ILE A 1 412 ? -5.432 6.362 26.392 1.00 97.00 412 ILE A C 1
ATOM 3211 O O . ILE A 1 412 ? -5.371 6.951 27.470 1.00 97.00 412 ILE A O 1
ATOM 3215 N N . VAL A 1 413 ? -4.890 6.849 25.278 1.00 95.19 413 VAL A N 1
ATOM 3216 C CA . VAL A 1 413 ? -4.159 8.120 25.239 1.00 95.19 413 VAL A CA 1
ATOM 3217 C C . VAL A 1 413 ? -5.140 9.288 25.168 1.00 95.19 413 VAL A C 1
ATOM 3219 O O . VAL A 1 413 ? -6.010 9.338 24.298 1.00 95.19 413 VAL A O 1
ATOM 3222 N N . ALA A 1 414 ? -4.976 10.256 26.063 1.00 95.75 414 ALA A N 1
ATOM 3223 C CA . ALA A 1 414 ? -5.836 11.421 26.159 1.00 95.75 414 ALA A CA 1
ATOM 3224 C C . ALA A 1 414 ? -5.619 12.427 25.027 1.00 95.75 414 ALA A C 1
ATOM 3226 O O . ALA A 1 414 ? -4.484 12.767 24.668 1.00 95.75 414 ALA A O 1
ATOM 3227 N N . GLY A 1 415 ? -6.722 12.981 24.528 1.00 92.31 415 GLY A N 1
ATOM 3228 C CA . GLY A 1 415 ? -6.744 14.059 23.543 1.00 92.31 415 GLY A CA 1
ATOM 3229 C C . GLY A 1 415 ? -7.294 15.356 24.136 1.00 92.31 415 GLY A C 1
ATOM 3230 O O . GLY A 1 415 ? -7.875 15.358 25.211 1.00 92.31 415 GLY A O 1
ATOM 3231 N N . HIS A 1 416 ? -7.120 16.476 23.432 1.00 92.12 416 HIS A N 1
ATOM 3232 C CA . HIS A 1 416 ? -7.628 17.790 23.867 1.00 92.12 416 HIS A CA 1
ATOM 3233 C C . HIS A 1 416 ? -8.424 18.533 22.781 1.00 92.12 416 HIS A C 1
ATOM 3235 O O . HIS A 1 416 ? -8.876 19.654 22.994 1.00 92.12 416 HIS A O 1
ATOM 3241 N N . ARG A 1 417 ? -8.582 17.941 21.587 1.00 87.12 417 ARG A N 1
ATOM 3242 C CA . ARG A 1 417 ? -9.097 18.644 20.395 1.00 87.12 417 ARG A CA 1
ATOM 3243 C C . ARG A 1 417 ? -10.521 19.180 20.558 1.00 87.12 417 ARG A C 1
ATOM 3245 O O . ARG A 1 417 ? -10.852 20.187 19.949 1.00 87.12 417 ARG A O 1
ATOM 3252 N N . THR A 1 418 ? -11.354 18.503 21.341 1.00 84.56 418 THR A N 1
ATOM 3253 C CA . THR A 1 418 ? -12.771 18.846 21.543 1.00 84.56 418 THR A CA 1
ATOM 3254 C C . THR A 1 418 ? -13.048 19.429 22.927 1.00 84.56 418 THR A C 1
ATOM 3256 O O . THR A 1 418 ? -14.204 19.620 23.283 1.00 84.56 418 THR A O 1
ATOM 3259 N N . VAL A 1 419 ? -12.003 19.712 23.710 1.00 88.75 419 VAL A N 1
ATOM 3260 C CA . VAL A 1 419 ? -12.114 20.117 25.114 1.00 88.75 419 VAL A CA 1
ATOM 3261 C C . VAL A 1 419 ? -11.713 21.579 25.248 1.00 88.75 419 VAL A C 1
ATOM 3263 O O . VAL A 1 419 ? -10.612 21.985 24.859 1.00 88.75 419 VAL A O 1
ATOM 3266 N N . ARG A 1 420 ? -12.604 22.390 25.822 1.00 91.00 420 ARG A N 1
ATOM 3267 C CA . ARG A 1 420 ? -12.321 23.801 26.098 1.00 91.00 420 ARG A CA 1
ATOM 3268 C C . ARG A 1 420 ? -11.139 23.916 27.069 1.00 91.00 420 ARG A C 1
ATOM 3270 O O . ARG A 1 420 ? -11.036 23.171 28.040 1.00 91.00 420 ARG A O 1
ATOM 3277 N N . GLY A 1 421 ? -10.225 24.846 26.792 1.00 89.81 421 GLY A N 1
ATOM 3278 C CA . GLY A 1 421 ? -9.029 25.052 27.617 1.00 89.81 421 GLY A CA 1
ATOM 3279 C C . GLY A 1 421 ? -7.887 24.061 27.362 1.00 89.81 421 GLY A C 1
ATOM 3280 O O . GLY A 1 421 ? -6.924 24.067 28.114 1.00 89.81 421 GLY A O 1
ATOM 3281 N N . ARG A 1 422 ? -7.961 23.234 26.303 1.00 90.62 422 ARG A N 1
ATOM 3282 C CA . ARG A 1 422 ? -6.898 22.293 25.884 1.00 90.62 422 ARG A CA 1
ATOM 3283 C C . ARG A 1 422 ? -6.500 21.252 26.942 1.00 90.62 422 ARG A C 1
ATOM 3285 O O . ARG A 1 422 ? -5.442 20.633 26.828 1.00 90.62 422 ARG A O 1
ATOM 3292 N N . ASN A 1 423 ? -7.355 21.011 27.932 1.00 95.00 423 ASN A N 1
ATOM 3293 C CA . ASN A 1 423 ? -7.146 19.941 28.899 1.00 95.00 423 ASN A CA 1
ATOM 3294 C C . ASN A 1 423 ? -7.150 18.591 28.175 1.00 95.00 423 ASN A C 1
ATOM 3296 O O . ASN A 1 423 ? -8.052 18.305 27.385 1.00 95.00 423 ASN A O 1
ATOM 3300 N N . ARG A 1 424 ? -6.129 17.767 28.425 1.00 96.81 424 ARG A N 1
ATOM 3301 C CA . ARG A 1 424 ? -6.075 16.404 27.890 1.00 96.81 424 ARG A CA 1
ATOM 3302 C C . ARG A 1 424 ? -6.988 15.509 28.719 1.00 96.81 424 ARG A C 1
ATOM 3304 O O . ARG A 1 424 ? -6.800 15.403 29.929 1.00 96.81 424 ARG A O 1
ATOM 3311 N N . CYS A 1 425 ? -7.936 14.843 28.075 1.00 97.44 425 CYS A N 1
ATOM 3312 C CA . CYS A 1 425 ? -8.783 13.846 28.717 1.00 97.44 425 CYS A CA 1
ATOM 3313 C C . CYS A 1 425 ? -9.107 12.674 27.782 1.00 97.44 425 CYS A C 1
ATOM 3315 O O . CYS A 1 425 ? -8.916 12.739 26.561 1.00 97.44 425 CYS A O 1
ATOM 3317 N N . VAL A 1 426 ? -9.601 11.593 28.377 1.00 97.50 426 VAL A N 1
ATOM 3318 C CA . VAL A 1 426 ? -10.281 10.506 27.674 1.00 97.50 426 VAL A CA 1
ATOM 3319 C C . VAL A 1 426 ? -11.779 10.655 27.911 1.00 97.50 426 VAL A C 1
ATOM 3321 O O . VAL A 1 426 ? -12.226 10.699 29.057 1.00 97.50 426 VAL A O 1
ATOM 3324 N N . SER A 1 427 ? -12.542 10.731 26.822 1.00 97.31 427 SER A N 1
ATOM 3325 C CA . SER A 1 427 ? -14.003 10.802 26.861 1.00 97.31 427 SER A CA 1
ATOM 3326 C C . SER A 1 427 ? -14.630 9.413 26.785 1.00 97.31 427 SER A C 1
ATOM 3328 O O . SER A 1 427 ? -14.193 8.566 25.998 1.00 97.31 427 SER A O 1
ATOM 3330 N N . PHE A 1 428 ? -15.697 9.224 27.550 1.00 97.94 428 PHE A N 1
ATOM 3331 C CA . PHE A 1 428 ? -16.571 8.060 27.533 1.00 97.94 428 PHE A CA 1
ATOM 3332 C C . PHE A 1 428 ? -18.036 8.503 27.423 1.00 97.94 428 PHE A C 1
ATOM 3334 O O . PHE A 1 428 ? -18.357 9.656 27.693 1.00 97.94 428 PHE A O 1
ATOM 3341 N N . SER A 1 429 ? -18.931 7.588 27.064 1.00 97.00 429 SER A N 1
ATOM 3342 C CA . SER A 1 429 ? -20.379 7.810 27.031 1.00 97.00 429 SER A CA 1
ATOM 3343 C C . SER A 1 429 ? -21.094 6.877 28.006 1.00 97.00 429 SER A C 1
ATOM 3345 O O . SER A 1 429 ? -20.816 5.677 28.020 1.00 97.00 429 SER A O 1
ATOM 3347 N N . ALA A 1 430 ? -22.032 7.408 28.792 1.00 96.44 430 ALA A N 1
ATOM 3348 C CA . ALA A 1 430 ? -22.933 6.606 29.625 1.00 96.44 430 ALA A CA 1
ATOM 3349 C C . ALA A 1 430 ? -24.154 6.063 28.858 1.00 96.44 430 ALA A C 1
ATOM 3351 O O . ALA A 1 430 ? -25.008 5.405 29.445 1.00 96.44 430 ALA A O 1
ATOM 3352 N N . VAL A 1 431 ? -24.248 6.303 27.547 1.00 94.56 431 VAL A N 1
ATOM 3353 C CA . VAL A 1 431 ? -25.306 5.722 26.715 1.00 94.56 431 VAL A CA 1
ATOM 3354 C C . VAL A 1 431 ? -25.052 4.216 26.547 1.00 94.56 431 VAL A C 1
ATOM 3356 O O . VAL A 1 431 ? -23.917 3.826 26.240 1.00 94.56 431 VAL A O 1
ATOM 3359 N N . PRO A 1 432 ? -26.088 3.361 26.683 1.00 94.06 432 PRO A N 1
ATOM 3360 C CA . PRO A 1 432 ? -25.964 1.930 26.429 1.00 94.06 432 PRO A CA 1
ATOM 3361 C C . PRO A 1 432 ? -25.336 1.633 25.065 1.00 94.06 432 PRO A C 1
ATOM 3363 O O . PRO A 1 432 ? -25.754 2.201 24.053 1.00 94.06 432 PRO A O 1
ATOM 3366 N N . LEU A 1 433 ? -24.358 0.719 25.018 1.00 92.88 433 LEU A N 1
ATOM 3367 C CA . LEU A 1 433 ? -23.549 0.451 23.818 1.00 92.88 433 LEU A CA 1
ATOM 3368 C C . LEU A 1 433 ? -24.406 0.184 22.569 1.00 92.88 433 LEU A C 1
ATOM 3370 O O . LEU A 1 433 ? -24.124 0.725 21.504 1.00 92.88 433 LEU A O 1
ATOM 3374 N N . ARG A 1 434 ? -25.483 -0.605 22.692 1.00 90.31 434 ARG A N 1
ATOM 3375 C CA . ARG A 1 434 ? -26.391 -0.887 21.565 1.00 90.31 434 ARG A CA 1
ATOM 3376 C C . ARG A 1 434 ? -27.087 0.373 21.049 1.00 90.31 434 ARG A C 1
ATOM 3378 O O . ARG A 1 434 ? -27.140 0.573 19.841 1.00 90.31 434 ARG A O 1
ATOM 3385 N N . ARG A 1 435 ? -27.569 1.238 21.946 1.00 91.38 435 ARG A N 1
ATOM 3386 C CA . ARG A 1 435 ? -28.203 2.516 21.587 1.00 91.38 435 ARG A CA 1
ATOM 3387 C C . ARG A 1 435 ? -27.199 3.477 20.950 1.00 91.38 435 ARG A C 1
ATOM 3389 O O . ARG A 1 435 ? -27.539 4.150 19.981 1.00 91.38 435 ARG A O 1
ATOM 3396 N N . LEU A 1 436 ? -25.963 3.499 21.454 1.00 91.94 436 LEU A N 1
ATOM 3397 C CA . LEU A 1 436 ? -24.872 4.301 20.901 1.00 91.94 436 LEU A CA 1
ATOM 3398 C C . LEU A 1 436 ? -24.542 3.877 19.458 1.00 91.94 436 LEU A C 1
ATOM 3400 O O . LEU A 1 436 ? -24.498 4.720 18.565 1.00 91.94 436 LEU A O 1
ATOM 3404 N N . LEU A 1 437 ? -24.377 2.570 19.216 1.00 90.00 437 LEU A N 1
ATOM 3405 C CA . LEU A 1 437 ? -24.072 2.029 17.886 1.00 90.00 437 LEU A CA 1
ATOM 3406 C C . LEU A 1 437 ? -25.255 2.134 16.911 1.00 90.00 437 LEU A C 1
ATOM 3408 O O . LEU A 1 437 ? -25.038 2.433 15.741 1.00 90.00 437 LEU A O 1
ATOM 3412 N N . ALA A 1 438 ? -26.496 1.960 17.377 1.00 88.94 438 ALA A N 1
ATOM 3413 C CA . ALA A 1 438 ? -27.694 2.158 16.555 1.00 88.94 438 ALA A CA 1
ATOM 3414 C C . ALA A 1 438 ? -27.885 3.631 16.143 1.00 88.94 438 ALA A C 1
ATOM 3416 O O . ALA A 1 438 ? -28.387 3.922 15.061 1.00 88.94 438 ALA A O 1
ATOM 3417 N N . GLY A 1 439 ? -27.456 4.570 16.993 1.00 86.44 439 GLY A N 1
ATOM 3418 C CA . GLY A 1 439 ? -27.487 6.009 16.726 1.00 86.44 439 GLY A CA 1
ATOM 3419 C C . GLY A 1 439 ? -26.327 6.531 15.874 1.00 86.44 439 GLY A C 1
ATOM 3420 O O . GLY A 1 439 ? -26.220 7.744 15.694 1.00 86.44 439 GLY A O 1
ATOM 3421 N N . ARG A 1 440 ? -25.454 5.649 15.372 1.00 86.75 440 ARG A N 1
ATOM 3422 C CA . ARG A 1 440 ? -24.266 5.998 14.588 1.00 86.75 440 ARG A CA 1
ATOM 3423 C C . ARG A 1 440 ? -24.628 6.807 13.337 1.00 86.75 440 ARG A C 1
ATOM 3425 O O . ARG A 1 440 ? -25.439 6.383 12.515 1.00 86.75 440 ARG A O 1
ATOM 3432 N N . ARG A 1 441 ? -23.968 7.950 13.134 1.00 82.25 441 ARG A N 1
ATOM 3433 C CA . ARG A 1 441 ? -24.140 8.833 11.969 1.00 82.25 441 ARG A CA 1
ATOM 3434 C C . ARG A 1 441 ? -22.798 9.254 11.382 1.00 82.25 441 ARG A C 1
ATOM 3436 O O . ARG A 1 441 ? -21.818 9.505 12.087 1.00 82.25 441 ARG A O 1
ATOM 3443 N N . PHE A 1 442 ? -22.745 9.355 10.055 1.00 76.25 442 PHE A N 1
ATOM 3444 C CA . PHE A 1 442 ? -21.558 9.864 9.378 1.00 76.25 442 PHE A CA 1
ATOM 3445 C C . PHE A 1 442 ? -21.488 11.385 9.529 1.00 76.25 442 PHE A C 1
ATOM 3447 O O . PHE A 1 442 ? -22.385 12.120 9.115 1.00 76.25 442 PHE A O 1
ATOM 3454 N N . GLN A 1 443 ? -20.404 11.870 10.125 1.00 75.00 443 GLN A N 1
ATOM 3455 C CA . GLN A 1 443 ? -20.160 13.284 10.362 1.00 75.00 443 GLN A CA 1
ATOM 3456 C C . GLN A 1 443 ? -19.345 13.841 9.196 1.00 75.00 443 GLN A C 1
ATOM 3458 O O . GLN A 1 443 ? -18.118 13.903 9.264 1.00 75.00 443 GLN A O 1
ATOM 3463 N N . SER A 1 444 ? -20.032 14.258 8.128 1.00 69.94 444 SER A N 1
ATOM 3464 C CA . SER A 1 444 ? -19.412 14.729 6.875 1.00 69.94 444 SER A CA 1
ATOM 3465 C C . SER A 1 444 ? -18.329 15.792 7.093 1.00 69.94 444 SER A C 1
ATOM 3467 O O . SER A 1 444 ? -17.213 15.631 6.612 1.00 69.94 444 SER A O 1
ATOM 3469 N N . HIS A 1 445 ? -18.609 16.813 7.908 1.00 73.94 445 HIS A N 1
ATOM 3470 C CA . HIS A 1 445 ? -17.657 17.876 8.271 1.00 73.94 445 HIS A CA 1
ATOM 3471 C C . HIS A 1 445 ? -16.394 17.397 9.019 1.00 73.94 445 HIS A C 1
ATOM 3473 O O . HIS A 1 445 ? -15.410 18.126 9.074 1.00 73.94 445 HIS A O 1
ATOM 3479 N N . LEU A 1 446 ? -16.403 16.190 9.598 1.00 73.19 446 LEU A N 1
ATOM 3480 C CA . LEU A 1 446 ? -15.240 15.568 10.247 1.00 73.19 446 LEU A CA 1
ATOM 3481 C C . LEU A 1 446 ? -14.650 14.415 9.423 1.00 73.19 446 LEU A C 1
ATOM 3483 O O . LEU A 1 446 ? -13.664 13.817 9.852 1.00 73.19 446 LEU A O 1
ATOM 3487 N N . GLY A 1 447 ? -15.274 14.060 8.296 1.00 70.00 447 GLY A N 1
ATOM 3488 C CA . GLY A 1 447 ? -14.884 12.924 7.463 1.00 70.00 447 GLY A CA 1
ATOM 3489 C C . GLY A 1 447 ? -14.880 11.580 8.199 1.00 70.00 447 GLY A C 1
ATOM 3490 O O . GLY A 1 447 ? -14.077 10.716 7.862 1.00 70.00 447 GLY A O 1
ATOM 3491 N N . ARG A 1 448 ? -15.709 11.395 9.236 1.00 75.94 448 ARG A N 1
ATOM 3492 C CA . ARG A 1 448 ? -15.703 10.177 10.071 1.00 75.94 448 ARG A CA 1
ATOM 3493 C C . ARG A 1 448 ? -17.070 9.871 10.670 1.00 75.94 448 ARG A C 1
ATOM 3495 O O . ARG A 1 448 ? -17.908 10.760 10.781 1.00 75.94 448 ARG A O 1
ATOM 3502 N N . TRP A 1 449 ? -17.278 8.637 11.118 1.00 79.56 449 TRP A N 1
ATOM 3503 C CA . TRP A 1 449 ? -18.433 8.280 11.943 1.00 79.56 449 TRP A CA 1
ATOM 3504 C C . TRP A 1 449 ? -18.240 8.747 13.393 1.00 79.56 449 TRP A C 1
ATOM 3506 O O . TRP A 1 449 ? -17.110 8.837 13.876 1.00 79.56 449 TRP A O 1
ATOM 3516 N N . ASP A 1 450 ? -19.332 9.079 14.078 1.00 83.00 450 ASP A N 1
ATOM 3517 C CA . ASP A 1 450 ? -19.317 9.451 15.501 1.00 83.00 450 ASP A CA 1
ATOM 3518 C C . ASP A 1 450 ? -19.010 8.259 16.422 1.00 83.00 450 ASP A C 1
ATOM 3520 O O . ASP A 1 450 ? -18.140 8.377 17.296 1.00 83.00 450 ASP A O 1
ATOM 3524 N N . TRP A 1 451 ? -19.657 7.119 16.159 1.00 89.75 451 TRP A N 1
ATOM 3525 C CA . TRP A 1 451 ? -19.558 5.876 16.924 1.00 89.75 451 TRP A CA 1
ATOM 3526 C C . TRP A 1 451 ? -19.161 4.718 16.019 1.00 89.75 451 TRP A C 1
ATOM 3528 O O . TRP A 1 451 ? -19.962 4.190 15.259 1.00 89.75 451 TRP A O 1
ATOM 3538 N N . GLU A 1 452 ? -17.903 4.311 16.073 1.00 90.06 452 GLU A N 1
ATOM 3539 C CA . GLU A 1 452 ? -17.444 3.124 15.353 1.00 90.06 452 GLU A CA 1
ATOM 3540 C C . GLU A 1 452 ? -17.734 1.857 16.183 1.00 90.06 452 GLU A C 1
ATOM 3542 O O . GLU A 1 452 ? -17.656 1.911 17.415 1.00 90.06 452 GLU A O 1
ATOM 3547 N N . PRO A 1 453 ? -18.031 0.702 15.553 1.00 91.50 453 PRO A N 1
ATOM 3548 C CA . PRO A 1 453 ? -18.349 -0.557 16.237 1.00 91.50 453 PRO A CA 1
ATOM 3549 C C . PRO A 1 453 ? -17.090 -1.256 16.776 1.00 91.50 453 PRO A C 1
ATOM 3551 O O . PRO A 1 453 ? -16.957 -2.475 16.708 1.00 91.50 453 PRO A O 1
ATOM 3554 N N . TYR A 1 454 ? -16.149 -0.469 17.289 1.00 93.88 454 TYR A N 1
ATOM 3555 C CA . TYR A 1 454 ? -14.890 -0.911 17.863 1.00 93.88 454 TYR A CA 1
ATOM 3556 C C . TYR A 1 454 ? -14.577 -0.045 19.076 1.00 93.88 454 TYR A C 1
ATOM 3558 O O . TYR A 1 454 ? -14.740 1.176 19.038 1.00 93.88 454 TYR A O 1
ATOM 3566 N N . GLY A 1 455 ? -14.116 -0.665 20.154 1.00 96.56 455 GLY A N 1
ATOM 3567 C CA . GLY A 1 455 ? -13.784 0.068 21.361 1.00 96.56 455 GLY A CA 1
ATOM 3568 C C . GLY A 1 455 ? -13.765 -0.805 22.594 1.00 96.56 455 GLY A C 1
ATOM 3569 O O . GLY A 1 455 ? -13.563 -2.019 22.531 1.00 96.56 455 GLY A O 1
ATOM 3570 N N . LEU A 1 456 ? -13.978 -0.156 23.729 1.00 97.81 456 LEU A N 1
ATOM 3571 C CA . LEU A 1 456 ? -14.093 -0.815 25.016 1.00 97.81 456 LEU A CA 1
ATOM 3572 C C . LEU A 1 456 ? -15.152 -0.140 25.884 1.00 97.81 456 LEU A C 1
ATOM 3574 O O . LEU A 1 456 ? -15.455 1.043 25.728 1.00 97.81 456 LEU A O 1
ATOM 3578 N N . ILE A 1 457 ? -15.707 -0.914 26.800 1.00 97.62 457 ILE A N 1
ATOM 3579 C CA . ILE A 1 457 ? -16.551 -0.441 27.886 1.00 97.62 457 ILE A CA 1
ATOM 3580 C C . ILE A 1 457 ? -15.827 -0.699 29.203 1.00 97.62 457 ILE A C 1
ATOM 3582 O O . ILE A 1 457 ? -15.165 -1.728 29.367 1.00 97.62 457 ILE A O 1
ATOM 3586 N N . VAL A 1 458 ? -15.955 0.235 30.139 1.00 98.00 458 VAL A N 1
ATOM 3587 C CA . VAL A 1 458 ? -15.399 0.102 31.488 1.00 98.00 458 VAL A CA 1
ATOM 3588 C C . VAL A 1 458 ? -16.500 0.322 32.509 1.00 98.00 458 VAL A C 1
ATOM 3590 O O . VAL A 1 458 ? -17.344 1.197 32.312 1.00 98.00 458 VAL A O 1
ATOM 3593 N N . ARG A 1 459 ? -16.507 -0.446 33.600 1.00 97.62 459 ARG A N 1
ATOM 3594 C CA . ARG A 1 459 ? -17.442 -0.212 34.702 1.00 97.62 459 ARG A CA 1
ATOM 3595 C C . ARG A 1 459 ? -17.332 1.225 35.213 1.00 97.62 459 ARG A C 1
ATOM 3597 O O . ARG A 1 459 ? -16.234 1.731 35.462 1.00 97.62 459 ARG A O 1
ATOM 3604 N N . ARG A 1 460 ? -18.483 1.872 35.395 1.00 97.62 460 ARG A N 1
ATOM 3605 C CA . ARG A 1 460 ? -18.594 3.275 35.805 1.00 97.62 460 ARG A CA 1
ATOM 3606 C C . ARG A 1 460 ? -17.914 3.525 37.148 1.00 97.62 460 ARG A C 1
ATOM 3608 O O . ARG A 1 460 ? -17.166 4.488 37.270 1.00 97.62 460 ARG A O 1
ATOM 3615 N N . ASP A 1 461 ? -18.112 2.641 38.125 1.00 97.81 461 ASP A N 1
ATOM 3616 C CA . ASP A 1 461 ? -17.497 2.754 39.452 1.00 97.81 461 ASP A CA 1
ATOM 3617 C C . ASP A 1 461 ? -15.963 2.650 39.395 1.00 97.81 461 ASP A C 1
ATOM 3619 O O . ASP A 1 461 ? -15.263 3.372 40.105 1.00 97.81 461 ASP A O 1
ATOM 3623 N N . ALA A 1 462 ? -15.429 1.808 38.505 1.00 98.00 462 ALA A N 1
ATOM 3624 C CA . ALA A 1 462 ? -13.990 1.659 38.319 1.00 98.00 462 ALA A CA 1
ATOM 3625 C C . ALA A 1 462 ? -13.356 2.916 37.705 1.00 98.00 462 ALA A C 1
ATOM 3627 O O . ALA A 1 462 ? -12.326 3.380 38.189 1.00 98.00 462 ALA A O 1
ATOM 3628 N N . LEU A 1 463 ? -13.999 3.519 36.700 1.00 97.94 463 LEU A N 1
ATOM 3629 C CA . LEU A 1 463 ? -13.554 4.799 36.143 1.00 97.94 463 LEU A CA 1
ATOM 3630 C C . LEU A 1 463 ? -13.737 5.962 37.123 1.00 97.94 463 LEU A C 1
ATOM 3632 O O . LEU A 1 463 ? -12.883 6.844 37.180 1.00 97.94 463 LEU A O 1
ATOM 3636 N N . HIS A 1 464 ? -14.798 5.960 37.931 1.00 97.81 464 HIS A N 1
ATOM 3637 C CA . HIS A 1 464 ? -15.008 6.974 38.964 1.00 97.81 464 HIS A CA 1
ATOM 3638 C C . HIS A 1 464 ? -13.854 6.995 39.980 1.00 97.81 464 HIS A C 1
ATOM 3640 O O . HIS A 1 464 ? -13.382 8.068 40.350 1.00 97.81 464 HIS A O 1
ATOM 3646 N N . ARG A 1 465 ? -13.313 5.824 40.360 1.00 97.94 465 ARG A N 1
ATOM 3647 C CA . ARG A 1 465 ? -12.099 5.726 41.199 1.00 97.94 465 ARG A CA 1
ATOM 3648 C C . ARG A 1 465 ? -10.848 6.323 40.540 1.00 97.94 465 ARG A C 1
ATOM 3650 O O . ARG A 1 465 ? -9.963 6.782 41.251 1.00 97.94 465 ARG A O 1
ATOM 3657 N N . LEU A 1 466 ? -10.793 6.374 39.206 1.00 97.25 466 LEU A N 1
ATOM 3658 C CA . LEU A 1 466 ? -9.750 7.073 38.439 1.00 97.25 466 LEU A CA 1
ATOM 3659 C C . LEU A 1 466 ? -10.055 8.567 38.219 1.00 97.25 466 LEU A C 1
ATOM 3661 O O . LEU A 1 466 ? -9.386 9.230 37.430 1.00 97.25 466 LEU A O 1
ATOM 3665 N N . GLY A 1 467 ? -11.072 9.109 38.892 1.00 97.94 467 GLY A N 1
ATOM 3666 C CA . GLY A 1 467 ? -11.459 10.511 38.776 1.00 97.94 467 GLY A CA 1
ATOM 3667 C C . GLY A 1 467 ? -12.352 10.814 37.575 1.00 97.94 467 GLY A C 1
ATOM 3668 O O . GLY A 1 467 ? -12.440 11.977 37.176 1.00 97.94 467 GLY A O 1
ATOM 3669 N N . ALA A 1 468 ? -13.016 9.809 36.990 1.00 98.06 468 ALA A N 1
ATOM 3670 C CA . ALA A 1 468 ? -14.018 10.062 35.964 1.00 98.06 468 ALA A CA 1
ATOM 3671 C C . ALA A 1 468 ? -15.176 10.887 36.523 1.00 98.06 468 ALA A C 1
ATOM 3673 O O . ALA A 1 468 ? -15.739 10.550 37.566 1.00 98.06 468 ALA A O 1
ATOM 3674 N N . ARG A 1 469 ? -15.571 11.934 35.799 1.00 98.19 469 ARG A N 1
ATOM 3675 C CA . ARG A 1 469 ? -16.742 12.747 36.143 1.00 98.19 469 ARG A CA 1
ATOM 3676 C C . ARG A 1 469 ? -17.616 12.976 34.925 1.00 98.19 469 ARG A C 1
ATOM 3678 O O . ARG A 1 469 ? -17.117 13.042 33.796 1.00 98.19 469 ARG A O 1
ATOM 3685 N N . GLN A 1 470 ? -18.913 13.109 35.172 1.00 98.00 470 GLN A N 1
ATOM 3686 C CA . GLN A 1 470 ? -19.872 13.495 34.151 1.00 98.00 470 GLN A CA 1
ATOM 3687 C C . GLN A 1 470 ? -19.583 14.918 33.669 1.00 98.00 470 GLN A C 1
ATOM 3689 O O . GLN A 1 470 ? -19.188 15.795 34.440 1.00 98.00 470 GLN A O 1
ATOM 3694 N N . VAL A 1 471 ? -19.773 15.131 32.373 1.00 97.81 471 VAL A N 1
ATOM 3695 C CA . VAL A 1 471 ? -19.644 16.440 31.750 1.00 97.81 471 VAL A CA 1
ATOM 3696 C C . VAL A 1 471 ? -20.776 17.370 32.197 1.00 97.81 471 VAL A C 1
ATOM 3698 O O . VAL A 1 471 ? -21.946 16.992 32.221 1.00 97.81 471 VAL A O 1
ATOM 3701 N N . ILE A 1 472 ? -20.413 18.610 32.515 1.00 97.94 472 ILE A N 1
ATOM 3702 C CA . ILE A 1 472 ? -21.316 19.700 32.874 1.00 97.94 472 ILE A CA 1
ATOM 3703 C C . ILE A 1 472 ? -21.683 20.443 31.593 1.00 97.94 472 ILE A C 1
ATOM 3705 O O . ILE A 1 472 ? -20.850 21.127 30.989 1.00 97.94 472 ILE A O 1
ATOM 3709 N N . TYR A 1 473 ? -22.935 20.301 31.173 1.00 96.81 473 TYR A N 1
ATOM 3710 C CA . TYR A 1 473 ? -23.458 21.001 30.008 1.00 96.81 473 TYR A CA 1
ATOM 3711 C C . TYR A 1 473 ? -24.018 22.359 30.417 1.00 96.81 473 TYR A C 1
ATOM 3713 O O . TYR A 1 473 ? -24.841 22.435 31.324 1.00 96.81 473 TYR A O 1
ATOM 3721 N N . GLY A 1 474 ? -23.607 23.423 29.733 1.00 96.62 474 GLY A N 1
ATOM 3722 C CA . GLY A 1 474 ? -24.105 24.760 30.036 1.00 96.62 474 GLY A CA 1
ATOM 3723 C C . GLY A 1 474 ? -23.724 25.803 28.999 1.00 96.62 474 GLY A C 1
ATOM 3724 O O . GLY A 1 474 ? -23.139 25.504 27.954 1.00 96.62 474 GLY A O 1
ATOM 3725 N N . ASP A 1 475 ? -24.084 27.041 29.293 1.00 96.00 475 ASP A N 1
ATOM 3726 C CA . ASP A 1 475 ? -23.738 28.216 28.505 1.00 96.00 475 ASP A CA 1
ATOM 3727 C C . ASP A 1 475 ? -22.444 28.885 29.015 1.00 96.00 475 ASP A C 1
ATOM 3729 O O . ASP A 1 475 ? -21.713 28.355 29.857 1.00 96.00 475 ASP A O 1
ATOM 3733 N N . GLU A 1 476 ? -22.129 30.064 28.481 1.00 95.75 476 GLU A N 1
ATOM 3734 C CA . GLU A 1 476 ? -20.942 30.816 28.891 1.00 95.75 476 GLU A CA 1
ATOM 3735 C C . GLU A 1 476 ? -21.023 31.290 30.349 1.00 95.75 476 GLU A C 1
ATOM 3737 O O . GLU A 1 476 ? -20.002 31.326 31.034 1.00 95.75 476 GLU A O 1
ATOM 3742 N N . SER A 1 477 ? -22.226 31.622 30.828 1.00 97.25 477 SER A N 1
ATOM 3743 C CA . SER A 1 477 ? -22.461 32.003 32.225 1.00 97.25 477 SER A CA 1
ATOM 3744 C C . SER A 1 477 ? -22.103 30.849 33.159 1.00 97.25 477 SER A C 1
ATOM 3746 O O . SER A 1 477 ? -21.306 31.010 34.086 1.00 97.25 477 SER A O 1
ATOM 3748 N N . THR A 1 478 ? -22.591 29.652 32.825 1.00 97.94 478 THR A N 1
ATOM 3749 C CA . THR A 1 478 ? -22.271 28.409 33.526 1.00 97.94 478 THR A CA 1
ATOM 3750 C C . THR A 1 478 ? -20.758 28.213 33.590 1.00 97.94 478 THR A C 1
ATOM 3752 O O . THR A 1 478 ? -20.210 28.035 34.672 1.00 97.94 478 THR A O 1
ATOM 3755 N N . PHE A 1 479 ? -20.051 28.330 32.459 1.00 97.12 479 PHE A N 1
ATOM 3756 C CA . PHE A 1 479 ? -18.596 28.145 32.415 1.00 97.12 479 PHE A CA 1
ATOM 3757 C C . PHE A 1 479 ? -17.819 29.120 33.311 1.00 97.12 479 PHE A C 1
ATOM 3759 O O . PHE A 1 479 ? -16.863 28.708 33.970 1.00 97.12 479 PHE A O 1
ATOM 3766 N N . ARG A 1 480 ? -18.202 30.403 33.341 1.00 97.12 480 ARG A N 1
ATOM 3767 C CA . ARG A 1 480 ? -17.520 31.420 34.163 1.00 97.12 480 ARG A CA 1
ATOM 3768 C C . ARG A 1 480 ? -17.670 31.146 35.655 1.00 97.12 480 ARG A C 1
ATOM 3770 O O . ARG A 1 480 ? -16.702 31.326 36.391 1.00 97.12 480 ARG A O 1
ATOM 3777 N N . ASN A 1 481 ? -18.846 30.669 36.056 1.00 98.00 481 ASN A N 1
ATOM 3778 C CA . ASN A 1 481 ? -19.169 30.357 37.445 1.00 98.00 481 ASN A CA 1
ATOM 3779 C C . ASN A 1 481 ? -18.621 28.994 37.899 1.00 98.00 481 ASN A C 1
ATOM 3781 O O . ASN A 1 481 ? -18.614 28.715 39.095 1.00 98.00 481 ASN A O 1
ATOM 3785 N N . LEU A 1 482 ? -18.134 28.148 36.978 1.00 97.94 482 LEU A N 1
ATOM 3786 C CA . LEU A 1 482 ? -17.506 26.881 37.345 1.00 97.94 482 LEU A CA 1
ATOM 3787 C C . LEU A 1 482 ? -16.144 27.103 38.026 1.00 97.94 482 L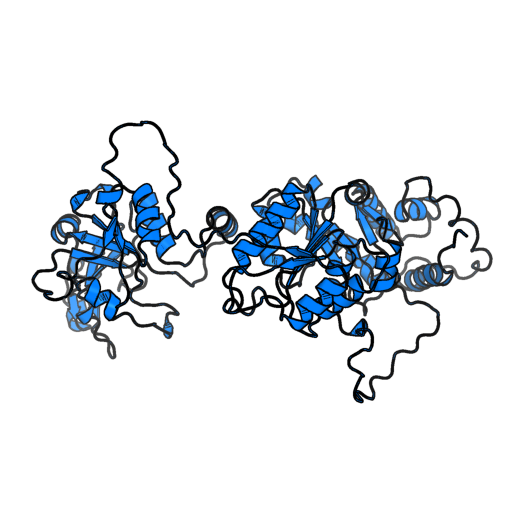EU A C 1
ATOM 3789 O O . LEU A 1 482 ? -15.276 27.789 37.454 1.00 97.94 482 LEU A O 1
ATOM 3793 N N . PRO A 1 483 ? -15.907 26.444 39.178 1.00 97.69 483 PRO A N 1
ATOM 3794 C CA . PRO A 1 483 ? -14.586 26.355 39.784 1.00 97.69 483 PRO A CA 1
ATOM 3795 C C . PRO A 1 483 ? -13.541 25.804 38.796 1.00 97.69 483 PRO A C 1
ATOM 3797 O O . PRO A 1 483 ? -13.889 24.961 37.955 1.00 97.69 483 PRO A O 1
ATOM 3800 N N . PRO A 1 484 ? -12.267 26.244 38.853 1.00 96.19 484 PRO A N 1
ATOM 3801 C CA . PRO A 1 484 ? -11.222 25.829 37.913 1.00 96.19 484 PRO A CA 1
ATOM 3802 C C . PRO A 1 484 ? -11.105 24.311 37.705 1.00 96.19 484 PRO A C 1
ATOM 3804 O O . PRO A 1 484 ? -10.928 23.863 36.574 1.00 96.19 484 PRO A O 1
ATOM 3807 N N . GLU A 1 485 ? -11.273 23.521 38.760 1.00 96.69 485 GLU A N 1
ATOM 3808 C CA . GLU A 1 485 ? -11.216 22.058 38.762 1.00 96.69 485 GLU A CA 1
ATOM 3809 C C . GLU A 1 485 ? -12.394 21.386 38.040 1.00 96.69 485 GLU A C 1
ATOM 3811 O O . GLU A 1 485 ? -12.284 20.240 37.603 1.00 96.69 485 GLU A O 1
ATOM 3816 N N . GLN A 1 486 ? -13.513 22.094 37.867 1.00 97.31 486 GLN A N 1
ATOM 3817 C CA . GLN A 1 486 ? -14.691 21.601 37.148 1.00 97.31 486 GLN A CA 1
ATOM 3818 C C . GLN A 1 486 ? -14.683 21.994 35.665 1.00 97.31 486 GLN A C 1
ATOM 3820 O O . GLN A 1 486 ? -15.314 21.334 34.839 1.00 97.31 486 GLN A O 1
ATOM 3825 N N . ARG A 1 487 ? -13.922 23.030 35.288 1.00 97.00 487 ARG A N 1
ATOM 3826 C CA . ARG A 1 487 ? -13.847 23.532 33.903 1.00 97.00 487 ARG A CA 1
ATOM 3827 C C . ARG A 1 487 ? -13.423 22.487 32.859 1.00 97.00 487 ARG A C 1
ATOM 3829 O O . ARG A 1 487 ? -13.978 22.537 31.761 1.00 97.00 487 ARG A O 1
ATOM 3836 N N . PRO A 1 488 ? -12.515 21.524 33.128 1.00 96.94 488 PRO A N 1
ATOM 3837 C CA . PRO A 1 488 ? -12.204 20.452 32.173 1.00 96.94 488 PRO A CA 1
ATOM 3838 C C . PRO A 1 488 ? -13.405 19.560 31.815 1.00 96.94 488 PRO A C 1
ATOM 3840 O O . PRO A 1 488 ? -13.440 18.947 30.742 1.00 96.94 488 PRO A O 1
ATOM 3843 N N . PHE A 1 489 ? -14.398 19.503 32.702 1.00 97.56 489 PHE A N 1
ATOM 3844 C CA . PHE A 1 489 ? -15.626 18.736 32.531 1.00 97.56 489 PHE A CA 1
ATOM 3845 C C . PHE A 1 489 ? -16.741 19.558 31.885 1.00 97.56 489 PHE A C 1
ATOM 3847 O O . PHE A 1 489 ? -17.817 19.028 31.665 1.00 97.56 489 PHE A O 1
ATOM 3854 N N . PHE A 1 490 ? -16.514 20.823 31.528 1.00 97.50 490 PHE A N 1
ATOM 3855 C CA . PHE A 1 490 ? -17.515 21.627 30.833 1.00 97.50 490 PHE A CA 1
ATOM 3856 C C . PHE A 1 490 ? -17.638 21.246 29.348 1.00 97.50 490 PHE A C 1
ATOM 3858 O O . PHE A 1 490 ? -16.632 21.049 28.652 1.00 97.50 490 PHE A O 1
ATOM 3865 N N . GLN A 1 491 ? -18.871 21.223 28.842 1.00 96.25 491 GLN A N 1
ATOM 3866 C CA . GLN A 1 491 ? -19.192 21.134 27.419 1.00 96.25 491 GLN A CA 1
ATOM 3867 C C . GLN A 1 491 ? -20.281 22.163 27.074 1.00 96.25 491 GLN A C 1
ATOM 3869 O O . GLN A 1 491 ? -21.339 22.166 27.701 1.00 96.25 491 GLN A O 1
ATOM 3874 N N . PRO A 1 492 ? -20.072 23.033 26.071 1.00 94.56 492 PRO A N 1
ATOM 3875 C CA . PRO A 1 492 ? -21.079 24.021 25.709 1.00 94.56 492 PRO A CA 1
ATOM 3876 C C . PRO A 1 492 ? -22.344 23.357 25.147 1.00 94.56 492 PRO A C 1
ATOM 3878 O O . PRO A 1 492 ? -22.262 22.403 24.365 1.00 94.56 492 PRO A O 1
ATOM 3881 N N . LEU A 1 493 ? -23.512 23.911 25.484 1.00 92.94 493 LEU A N 1
ATOM 3882 C CA . LEU A 1 493 ? -24.771 23.600 24.804 1.00 92.94 493 LEU A CA 1
ATOM 3883 C C . LEU A 1 493 ? -24.628 23.997 23.324 1.00 92.94 493 LEU A C 1
ATOM 3885 O O . LEU A 1 493 ? -24.477 25.170 22.981 1.00 92.94 493 LEU A O 1
ATOM 3889 N N . GLY A 1 494 ? -24.569 23.011 22.427 1.00 83.94 494 GLY A N 1
ATOM 3890 C CA . GLY A 1 494 ? -24.372 23.260 21.000 1.00 83.94 494 GLY A CA 1
ATOM 3891 C C . GLY A 1 494 ? -25.592 23.953 20.392 1.00 83.94 494 GLY A C 1
ATOM 3892 O O . GLY A 1 494 ? -26.7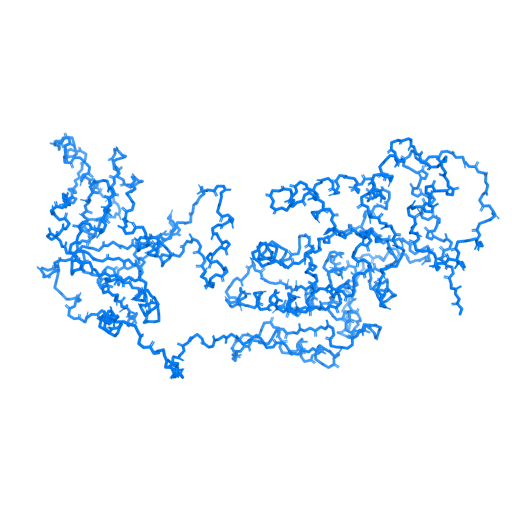12 23.540 20.657 1.00 83.94 494 GLY A O 1
ATOM 3893 N N . ARG A 1 495 ? -25.391 24.953 19.518 1.00 82.56 495 ARG A N 1
ATOM 3894 C CA . ARG A 1 495 ? -26.507 25.680 18.867 1.00 82.56 495 ARG A CA 1
ATOM 3895 C C . ARG A 1 495 ? -27.432 24.764 18.054 1.00 82.56 495 ARG A C 1
ATOM 3897 O O . ARG A 1 495 ? -28.641 24.916 18.109 1.00 82.56 495 ARG A O 1
ATOM 3904 N N . ASN A 1 496 ? -26.849 23.798 17.338 1.00 82.50 496 ASN A N 1
ATOM 3905 C CA . ASN A 1 496 ? -27.565 22.915 16.404 1.00 82.50 496 ASN A CA 1
ATOM 3906 C C . ASN A 1 496 ? -27.426 21.421 16.755 1.00 82.50 496 ASN A C 1
ATOM 3908 O O . ASN A 1 496 ? -27.832 20.561 15.976 1.00 82.50 496 ASN A O 1
ATOM 3912 N N . ARG A 1 497 ? -26.779 21.085 17.880 1.00 81.19 497 ARG A N 1
ATOM 3913 C CA . ARG A 1 497 ? -26.520 19.695 18.288 1.00 81.19 497 ARG A CA 1
ATOM 3914 C C . ARG A 1 497 ? -26.751 19.513 19.775 1.00 81.19 497 ARG A C 1
ATOM 3916 O O . ARG A 1 497 ? -26.116 20.177 20.591 1.00 81.19 497 ARG A O 1
ATOM 3923 N N . GLN A 1 498 ? -27.595 18.543 20.103 1.00 86.88 498 GLN A N 1
ATOM 3924 C CA . GLN A 1 498 ? -27.875 18.123 21.470 1.00 86.88 498 GLN A CA 1
ATOM 3925 C C . GLN A 1 498 ? -26.784 17.160 21.966 1.00 86.88 498 GLN A C 1
ATOM 3927 O O . GLN A 1 498 ? -26.992 15.954 22.051 1.00 86.88 498 GLN A O 1
ATOM 3932 N N . TRP A 1 499 ? -25.603 17.694 22.301 1.00 87.56 499 TRP A N 1
ATOM 3933 C CA . TRP A 1 499 ? -24.482 16.907 22.850 1.00 87.56 499 TRP A CA 1
ATOM 3934 C C . TRP A 1 499 ? -24.818 16.197 24.172 1.00 87.56 499 TRP A C 1
ATOM 3936 O O . TRP A 1 499 ? -24.159 15.229 24.537 1.00 87.56 499 TRP A O 1
ATOM 3946 N N . GLN A 1 500 ? -25.857 16.653 24.878 1.00 93.44 500 GLN A N 1
ATOM 3947 C CA . GLN A 1 500 ? -26.366 16.031 26.105 1.00 93.44 500 GLN A CA 1
ATOM 3948 C C . GLN A 1 500 ? -26.830 14.586 25.888 1.00 93.44 500 GLN A C 1
ATOM 3950 O O . GLN A 1 500 ? -26.740 13.772 26.805 1.00 93.44 500 GLN A O 1
ATOM 3955 N N . ALA A 1 501 ? -27.270 14.246 24.672 1.00 91.81 501 ALA A N 1
ATOM 3956 C CA . ALA A 1 501 ? -27.686 12.890 24.336 1.00 91.81 501 ALA A CA 1
ATOM 3957 C C . ALA A 1 501 ? -26.538 11.871 24.439 1.00 91.81 501 ALA A C 1
ATOM 3959 O O . ALA A 1 501 ? -26.807 10.687 24.609 1.00 91.81 501 ALA A O 1
ATOM 3960 N N . GLU A 1 502 ? -25.275 12.312 24.363 1.00 93.25 502 GLU A N 1
ATOM 3961 C CA . GLU A 1 502 ? -24.102 11.439 24.491 1.00 93.25 502 GLU A CA 1
ATOM 3962 C C . GLU A 1 502 ? -23.784 11.073 25.947 1.00 93.25 502 GLU A C 1
ATOM 3964 O O . GLU A 1 502 ? -23.007 10.146 26.170 1.00 93.25 502 GLU A O 1
ATOM 3969 N N . GLN A 1 503 ? -24.364 11.785 26.925 1.00 95.88 503 GLN A N 1
ATOM 3970 C CA . GLN A 1 503 ? -24.100 11.613 28.358 1.00 95.88 503 GLN A CA 1
ATOM 3971 C C . GLN A 1 503 ? -22.595 11.435 28.635 1.00 95.88 503 GLN A C 1
ATOM 3973 O O . GLN A 1 503 ? -22.162 10.393 29.133 1.00 95.88 503 GLN A O 1
ATOM 3978 N N . GLU A 1 504 ? -21.786 12.411 28.207 1.00 97.06 504 GLU A N 1
ATOM 3979 C CA . GLU A 1 504 ? -20.324 12.301 28.195 1.00 97.06 504 GLU A CA 1
ATOM 3980 C C . GLU A 1 504 ? -19.753 12.269 29.625 1.00 97.06 504 GLU A C 1
ATOM 3982 O O . GLU A 1 504 ? -20.185 13.001 30.516 1.00 97.06 504 GLU A O 1
ATOM 3987 N N . TRP A 1 505 ? -18.741 11.430 29.830 1.00 98.25 505 TRP A N 1
ATOM 3988 C CA . TRP A 1 505 ? -17.883 11.377 31.011 1.00 98.25 505 TRP A CA 1
ATOM 3989 C C . TRP A 1 505 ? -16.435 11.601 30.589 1.00 98.25 505 TRP A C 1
ATOM 3991 O O . TRP A 1 505 ? -16.035 11.183 29.504 1.00 98.25 505 TRP A O 1
ATOM 4001 N N . ARG A 1 506 ? -15.623 12.228 31.439 1.00 98.25 506 ARG A N 1
ATOM 4002 C CA . ARG A 1 506 ? -14.199 12.466 31.157 1.00 98.25 506 ARG A CA 1
ATOM 4003 C C . ARG A 1 506 ? -13.323 11.959 32.287 1.00 98.25 506 ARG A C 1
ATOM 4005 O O . ARG A 1 506 ? -13.684 12.105 33.448 1.00 98.25 506 ARG A O 1
ATOM 4012 N N . VAL A 1 507 ? -12.155 11.434 31.932 1.00 98.38 507 VAL A N 1
ATOM 4013 C CA . VAL A 1 507 ? -11.019 11.205 32.840 1.00 98.38 507 VAL A CA 1
ATOM 4014 C C . VAL A 1 507 ? -9.885 12.123 32.407 1.00 98.38 507 VAL A C 1
ATOM 4016 O O . VAL A 1 507 ? -9.565 12.168 31.220 1.00 98.38 507 VAL A O 1
ATOM 4019 N N . LEU A 1 508 ? -9.299 12.881 33.333 1.00 98.00 508 LEU A N 1
ATOM 4020 C CA . LEU A 1 508 ? -8.166 13.755 33.019 1.00 98.00 508 LEU A CA 1
ATOM 4021 C C . LEU A 1 508 ? -6.892 12.933 32.825 1.00 98.00 508 LEU A C 1
ATOM 4023 O O . LEU A 1 508 ? -6.587 12.058 33.627 1.00 98.00 508 LEU A O 1
ATOM 4027 N N . GLY A 1 509 ? -6.136 13.247 31.773 1.00 97.38 509 GLY A N 1
ATOM 4028 C CA . GLY A 1 509 ? -4.954 12.477 31.396 1.00 97.38 509 GLY A CA 1
ATOM 4029 C C . GLY A 1 509 ? -5.280 11.122 30.763 1.00 97.38 509 GLY A C 1
ATOM 4030 O O . GLY A 1 509 ? -6.434 10.805 30.468 1.00 97.38 509 GLY A O 1
ATOM 4031 N N . ASP A 1 510 ? -4.225 10.363 30.469 1.00 97.94 510 ASP A N 1
ATOM 4032 C CA . ASP A 1 510 ? -4.334 9.030 29.874 1.00 97.94 510 ASP A CA 1
ATOM 4033 C C . ASP A 1 510 ? -4.978 8.049 30.872 1.00 97.94 510 ASP A C 1
ATOM 4035 O O . ASP A 1 510 ? -4.754 8.140 32.077 1.00 97.94 510 ASP A O 1
ATOM 4039 N N . VAL A 1 511 ? -5.723 7.062 30.371 1.00 98.31 511 VAL A N 1
ATOM 4040 C CA . VAL A 1 511 ? -6.297 5.992 31.203 1.00 98.31 511 VAL A CA 1
ATOM 4041 C C . VAL A 1 511 ? -5.425 4.751 31.080 1.00 98.31 511 VAL A C 1
ATOM 4043 O O . VAL A 1 5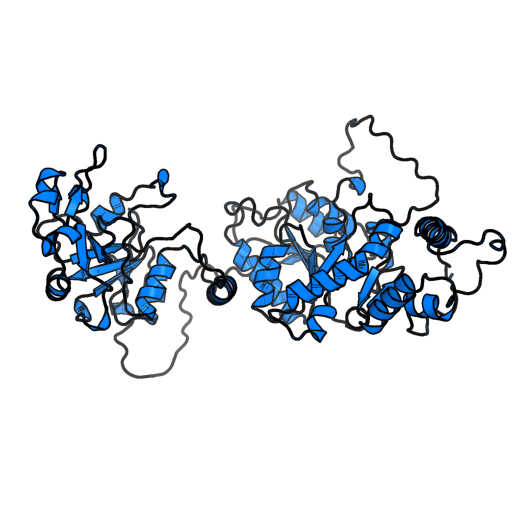11 ? -5.401 4.119 30.023 1.00 98.31 511 VAL A O 1
ATOM 4046 N N . ASP A 1 512 ? -4.710 4.396 32.147 1.00 97.94 512 ASP A N 1
ATOM 4047 C CA . ASP A 1 512 ? -3.974 3.132 32.232 1.00 97.94 512 ASP A CA 1
ATOM 4048 C C . ASP A 1 512 ? -4.948 1.980 32.508 1.00 97.94 512 ASP A C 1
ATOM 4050 O O . ASP A 1 512 ? -5.572 1.916 33.561 1.00 97.94 512 ASP A O 1
ATOM 4054 N N . LEU A 1 513 ? -5.084 1.051 31.565 1.00 97.38 513 LEU A N 1
ATOM 4055 C CA . LEU A 1 513 ? -5.991 -0.088 31.701 1.00 97.38 513 LEU A CA 1
ATOM 4056 C C . LEU A 1 513 ? -5.450 -1.159 32.657 1.00 97.38 513 LEU A C 1
ATOM 4058 O O . LEU A 1 513 ? -6.199 -2.048 33.052 1.00 97.38 513 LEU A O 1
ATOM 4062 N N . ARG A 1 514 ? -4.168 -1.097 33.038 1.00 96.62 514 ARG A N 1
ATOM 4063 C CA . ARG A 1 514 ? -3.558 -2.025 34.007 1.00 96.62 514 ARG A CA 1
ATOM 4064 C C . ARG A 1 514 ? -3.965 -1.722 35.446 1.00 96.62 514 ARG A C 1
ATOM 4066 O O . ARG A 1 514 ? -3.863 -2.610 36.283 1.00 96.62 514 ARG A O 1
ATOM 4073 N N . SER A 1 515 ? -4.399 -0.493 35.736 1.00 96.94 515 SER A N 1
ATOM 4074 C CA . SER A 1 515 ? -4.855 -0.092 37.075 1.00 96.94 515 SER A CA 1
ATOM 4075 C C . SER A 1 515 ? -6.316 -0.465 37.349 1.00 96.94 515 SER A C 1
ATOM 4077 O O . SER A 1 515 ? -6.790 -0.336 38.477 1.00 96.94 515 SER A O 1
ATOM 4079 N N . LEU A 1 516 ? -7.037 -0.927 36.326 1.00 97.25 516 LEU A N 1
ATOM 4080 C CA . LEU A 1 516 ? -8.430 -1.338 36.421 1.00 97.25 516 LEU A CA 1
ATOM 4081 C C . LEU A 1 516 ? -8.534 -2.853 36.673 1.00 97.25 516 LEU A C 1
ATOM 4083 O O . LEU A 1 516 ? -7.756 -3.622 36.101 1.00 97.25 516 LEU A O 1
ATOM 4087 N N . PRO A 1 517 ? -9.520 -3.310 37.469 1.00 96.00 517 PRO A N 1
ATOM 4088 C CA . PRO A 1 517 ? -9.825 -4.732 37.595 1.00 96.00 517 PRO A CA 1
ATOM 4089 C C . PRO A 1 517 ? -10.109 -5.374 36.230 1.00 96.00 517 PRO A C 1
ATOM 4091 O O . PRO A 1 517 ? -10.747 -4.768 35.366 1.00 96.00 517 PRO A O 1
ATOM 4094 N N . ALA A 1 518 ? -9.654 -6.611 36.023 1.00 91.56 518 ALA A N 1
ATOM 4095 C CA . ALA A 1 518 ? -9.796 -7.289 34.732 1.00 91.56 518 ALA A CA 1
ATOM 4096 C C . ALA A 1 518 ? -11.267 -7.516 34.330 1.00 91.56 518 ALA A C 1
ATOM 4098 O O . ALA A 1 518 ? -11.592 -7.484 33.145 1.00 91.56 518 ALA A O 1
ATOM 4099 N N . ASP A 1 519 ? -12.156 -7.702 35.306 1.00 93.81 519 ASP A N 1
ATOM 4100 C CA . ASP A 1 519 ? -13.604 -7.849 35.128 1.00 93.81 519 ASP A CA 1
ATOM 4101 C C . ASP A 1 519 ? -14.324 -6.511 34.882 1.00 93.81 519 ASP A C 1
ATOM 4103 O O . ASP A 1 519 ? -15.470 -6.494 34.422 1.00 93.81 519 ASP A O 1
ATOM 4107 N N . ALA A 1 520 ? -13.650 -5.387 35.140 1.00 96.88 520 ALA A N 1
ATOM 4108 C CA . ALA A 1 520 ? -14.176 -4.049 34.919 1.00 96.88 520 ALA A CA 1
ATOM 4109 C C . ALA A 1 520 ? -14.010 -3.559 33.475 1.00 96.88 520 ALA A C 1
ATOM 4111 O O . ALA A 1 520 ? -14.519 -2.485 33.167 1.00 96.88 520 ALA A O 1
ATOM 4112 N N . ILE A 1 521 ? -13.328 -4.304 32.597 1.00 97.44 521 ILE A N 1
ATOM 4113 C CA . ILE A 1 521 ? -13.093 -3.935 31.194 1.00 97.44 521 ILE A CA 1
ATOM 4114 C C . ILE A 1 521 ? -13.688 -4.999 30.279 1.00 97.44 521 ILE A C 1
ATOM 4116 O O . ILE A 1 521 ? -13.480 -6.195 30.474 1.00 97.44 521 ILE A O 1
ATOM 4120 N N . ARG A 1 522 ? -14.379 -4.566 29.224 1.00 97.25 522 ARG A N 1
ATOM 4121 C CA . ARG A 1 522 ? -14.745 -5.435 28.100 1.00 97.25 522 ARG A CA 1
ATOM 4122 C C . ARG A 1 522 ? -14.458 -4.719 26.792 1.00 97.25 522 ARG A C 1
ATOM 4124 O O . ARG A 1 522 ? -14.747 -3.535 26.652 1.00 97.25 522 ARG A O 1
ATOM 4131 N N . LEU A 1 523 ? -13.897 -5.431 25.830 1.00 96.75 523 LEU A N 1
ATOM 4132 C CA . LEU A 1 523 ? -13.662 -4.929 24.480 1.00 96.75 523 LEU A CA 1
ATOM 4133 C C . LEU A 1 523 ? -14.880 -5.234 23.610 1.00 96.75 523 LEU A C 1
ATOM 4135 O O . LEU A 1 523 ? -15.602 -6.192 23.880 1.00 96.75 523 LEU A O 1
ATOM 4139 N N . PHE A 1 524 ? -15.105 -4.464 22.550 1.00 95.19 524 PHE A N 1
ATOM 4140 C CA . PHE A 1 524 ? -16.113 -4.794 21.546 1.00 95.19 524 PHE A CA 1
ATOM 4141 C C . PHE A 1 524 ? -15.615 -4.531 20.125 1.00 95.19 524 PHE A C 1
ATOM 4143 O O . PHE A 1 524 ? -14.829 -3.612 19.886 1.00 95.19 524 PHE A O 1
ATOM 4150 N N . VAL A 1 525 ? -16.080 -5.356 19.188 1.00 87.88 525 VAL A N 1
ATOM 4151 C CA . VAL A 1 525 ? -15.751 -5.299 17.755 1.00 87.88 525 VAL A CA 1
ATOM 4152 C C . VAL A 1 525 ? -16.978 -5.614 16.888 1.00 87.88 525 VAL A C 1
ATOM 4154 O O . VAL A 1 525 ? -18.011 -6.070 17.388 1.00 87.88 525 VAL A O 1
ATOM 4157 N N . ARG A 1 526 ? -16.873 -5.393 15.573 1.00 82.25 526 ARG A N 1
ATOM 4158 C CA . ARG A 1 526 ? -17.987 -5.550 14.627 1.00 82.25 526 ARG A CA 1
ATOM 4159 C C . ARG A 1 526 ? -18.344 -7.003 14.345 1.00 82.25 526 ARG A C 1
ATOM 4161 O O . ARG A 1 526 ? -19.505 -7.289 14.106 1.00 82.25 526 ARG A O 1
ATOM 4168 N N . THR A 1 527 ? -17.378 -7.916 14.305 1.00 73.00 527 THR A N 1
ATOM 4169 C CA . THR A 1 527 ? -17.624 -9.293 13.857 1.00 73.00 527 THR A CA 1
ATOM 4170 C C . THR A 1 527 ? -17.121 -10.330 14.849 1.00 73.00 527 THR A C 1
ATOM 4172 O O . THR A 1 527 ? -16.156 -10.132 15.589 1.00 73.00 527 THR A O 1
ATOM 4175 N N . ARG A 1 528 ? -17.742 -11.513 14.813 1.00 78.38 528 ARG A N 1
ATOM 4176 C CA . ARG A 1 528 ? -17.297 -12.667 15.602 1.00 78.38 528 ARG A CA 1
ATOM 4177 C C . ARG A 1 528 ? -15.840 -13.034 15.305 1.00 78.38 528 ARG A C 1
ATOM 4179 O O . ARG A 1 528 ? -15.102 -13.366 16.225 1.00 78.38 528 ARG A O 1
ATOM 4186 N N . ALA A 1 529 ? -15.419 -12.977 14.042 1.00 62.47 529 ALA A N 1
ATOM 4187 C CA . ALA A 1 529 ? -14.053 -13.321 13.649 1.00 62.47 529 ALA A CA 1
ATOM 4188 C C . ALA A 1 529 ? -13.016 -12.374 14.276 1.00 62.47 529 ALA A C 1
ATOM 4190 O O . ALA A 1 529 ? -12.007 -12.837 14.809 1.00 62.47 529 ALA A O 1
ATOM 4191 N N . GLU A 1 530 ? -13.290 -11.067 14.279 1.00 75.25 530 GLU A N 1
ATOM 4192 C CA . GLU A 1 530 ? -12.442 -10.070 14.943 1.00 75.25 530 GLU A CA 1
ATOM 4193 C C . GLU A 1 530 ? -12.384 -10.302 16.454 1.00 75.25 530 GLU A C 1
ATOM 4195 O O . GLU A 1 530 ? -11.305 -10.221 17.038 1.00 75.25 530 GLU A O 1
ATOM 4200 N N . ALA A 1 531 ? -13.513 -10.656 17.085 1.00 77.25 531 ALA A N 1
ATOM 4201 C CA . ALA A 1 531 ? -13.556 -10.880 18.529 1.00 77.25 531 ALA A CA 1
ATOM 4202 C C . ALA A 1 531 ? -12.668 -12.058 18.924 1.00 77.25 531 ALA A C 1
ATOM 4204 O O . ALA A 1 531 ? -11.881 -11.971 19.863 1.00 77.25 531 ALA A O 1
ATOM 4205 N N . TRP A 1 532 ? -12.738 -13.136 18.144 1.00 70.50 532 TRP A N 1
ATOM 4206 C CA . TRP A 1 532 ? -11.874 -14.302 18.290 1.00 70.50 532 TRP A CA 1
ATOM 4207 C C . TRP A 1 532 ? -10.397 -13.979 18.073 1.00 70.50 532 TRP A C 1
ATOM 4209 O O . TRP A 1 532 ? -9.548 -14.480 18.808 1.00 70.50 532 TRP A O 1
ATOM 4219 N N . ALA A 1 533 ? -10.069 -13.162 17.072 1.00 71.31 533 ALA A N 1
ATOM 4220 C CA . ALA A 1 533 ? -8.691 -12.758 16.820 1.00 71.31 533 ALA A CA 1
ATOM 4221 C C . ALA A 1 533 ? -8.127 -11.937 17.990 1.00 71.31 533 ALA A C 1
ATOM 4223 O O . ALA A 1 533 ? -7.036 -12.235 18.478 1.00 71.31 533 ALA A O 1
ATOM 4224 N N . LEU A 1 534 ? -8.893 -10.959 18.477 1.00 78.88 534 LEU A N 1
ATOM 4225 C CA . LEU A 1 534 ? -8.484 -10.075 19.564 1.00 78.88 534 LEU A CA 1
ATOM 4226 C C . LEU A 1 534 ? -8.406 -10.811 20.911 1.00 78.88 534 LEU A C 1
ATOM 4228 O O . LEU A 1 534 ? -7.427 -10.643 21.633 1.00 78.88 534 LEU A O 1
ATOM 4232 N N . ALA A 1 535 ? -9.354 -11.709 21.207 1.00 84.44 535 ALA A N 1
ATOM 4233 C CA . ALA A 1 535 ? -9.391 -12.521 22.431 1.00 84.44 535 ALA A CA 1
ATOM 4234 C C . ALA A 1 535 ? -8.168 -13.440 22.612 1.00 84.44 535 ALA A C 1
ATOM 4236 O O . ALA A 1 535 ? -7.883 -13.890 23.716 1.00 84.44 535 ALA A O 1
ATOM 4237 N N . ARG A 1 536 ? -7.414 -13.726 21.542 1.00 78.44 536 ARG A N 1
ATOM 4238 C CA . ARG A 1 536 ? -6.154 -14.489 21.630 1.00 78.44 536 ARG A CA 1
ATOM 4239 C C . ARG A 1 536 ? -4.975 -13.650 22.122 1.00 78.44 536 ARG A C 1
ATOM 4241 O O . ARG A 1 536 ? -3.954 -14.222 22.498 1.00 78.44 536 ARG A O 1
ATOM 4248 N N . MET A 1 537 ? -5.102 -12.327 22.065 1.00 79.12 537 MET A N 1
ATOM 4249 C CA . MET A 1 537 ? -4.039 -11.368 22.367 1.00 79.12 537 MET A CA 1
ATOM 4250 C C . MET A 1 537 ? -4.222 -10.685 23.726 1.00 79.12 537 MET A C 1
ATOM 4252 O O . MET A 1 537 ? -3.265 -10.127 24.256 1.00 79.12 537 MET A O 1
ATOM 4256 N N . VAL A 1 538 ? -5.433 -10.705 24.283 1.00 87.81 538 VAL A N 1
ATOM 4257 C CA . VAL A 1 538 ? -5.800 -9.948 25.487 1.00 87.81 538 VAL A CA 1
ATOM 4258 C C . VAL A 1 538 ? -6.468 -10.833 26.530 1.00 87.81 538 VAL A C 1
ATOM 4260 O O . VAL A 1 538 ? -7.054 -11.859 26.205 1.00 87.81 538 VAL A O 1
ATOM 4263 N N . ALA A 1 539 ? -6.385 -10.414 27.792 1.00 90.69 539 ALA A N 1
ATOM 4264 C CA . ALA A 1 539 ? -7.018 -11.105 28.916 1.00 90.69 539 ALA A CA 1
ATOM 4265 C C . ALA A 1 539 ? -8.460 -10.634 29.189 1.00 90.69 539 ALA A C 1
ATOM 4267 O O . ALA A 1 539 ? -9.163 -11.246 29.988 1.00 90.69 539 ALA A O 1
ATOM 4268 N N . TRP A 1 540 ? -8.900 -9.544 28.553 1.00 94.25 540 TRP A N 1
ATOM 4269 C CA . TRP A 1 540 ? -10.236 -8.986 28.756 1.00 94.25 540 TRP A CA 1
ATOM 4270 C C . TRP A 1 540 ? -11.280 -9.676 27.871 1.00 94.25 540 TRP A C 1
ATOM 4272 O O . TRP A 1 540 ? -10.966 -10.007 26.724 1.00 94.25 540 TRP A O 1
ATOM 4282 N N . PRO A 1 541 ? -12.532 -9.833 28.343 1.00 94.94 541 PRO A N 1
ATOM 4283 C CA . PRO A 1 541 ? -13.638 -10.285 27.508 1.00 94.94 541 PRO A CA 1
ATOM 4284 C C . PRO A 1 541 ? -13.789 -9.423 26.250 1.00 94.94 541 PRO A C 1
ATOM 4286 O O . PRO A 1 541 ? -13.757 -8.194 26.323 1.00 94.94 541 PRO A O 1
ATOM 4289 N N . VAL A 1 542 ? -13.989 -10.066 25.102 1.00 92.31 542 VAL A N 1
ATOM 4290 C CA . VAL A 1 542 ? -14.197 -9.435 23.800 1.00 92.31 542 VAL A CA 1
ATOM 4291 C C . VAL A 1 542 ? -15.594 -9.753 23.289 1.00 92.31 542 VAL A C 1
ATOM 4293 O O . VAL A 1 542 ? -15.963 -10.903 23.063 1.00 92.31 542 VAL A O 1
ATOM 4296 N N . LEU A 1 543 ? -16.382 -8.712 23.082 1.00 93.38 543 LEU A N 1
ATOM 4297 C CA . LEU A 1 543 ? -17.747 -8.811 22.604 1.00 93.38 543 LEU A CA 1
ATOM 4298 C C . LEU A 1 543 ? -17.804 -8.558 21.095 1.00 93.38 543 LEU A C 1
ATOM 4300 O O . LEU A 1 543 ? -17.035 -7.749 20.578 1.00 93.38 543 LEU A O 1
ATOM 4304 N N . TRP A 1 544 ? -18.730 -9.194 20.377 1.00 84.56 544 TRP A N 1
ATOM 4305 C CA . TRP A 1 544 ? -19.055 -8.777 19.008 1.00 84.56 544 TRP A CA 1
ATOM 4306 C C . TRP A 1 544 ? -20.499 -8.312 18.871 1.00 84.56 544 TRP A C 1
ATOM 4308 O O . TRP A 1 544 ? -21.428 -8.877 19.461 1.00 84.56 544 TRP A O 1
ATOM 4318 N N . TYR A 1 545 ? -20.665 -7.275 18.061 1.00 79.56 545 TYR A N 1
ATOM 4319 C CA . TYR A 1 545 ? -21.956 -6.774 17.620 1.00 79.56 545 TYR A CA 1
ATOM 4320 C C . TYR A 1 545 ? -22.417 -7.520 16.357 1.00 79.56 545 TYR A C 1
ATOM 4322 O O . TYR A 1 545 ? -21.614 -8.120 15.653 1.00 79.56 545 TYR A O 1
ATOM 4330 N N . VAL A 1 546 ? -23.717 -7.544 16.087 1.00 71.00 546 VAL A N 1
ATOM 4331 C CA . VAL A 1 546 ? -24.271 -7.964 14.793 1.00 71.00 546 VAL A CA 1
ATOM 4332 C C . VAL A 1 546 ? -25.252 -6.860 14.436 1.00 71.00 546 VAL A C 1
ATOM 4334 O O . VAL A 1 546 ? -26.155 -6.613 15.238 1.00 71.00 546 VAL A O 1
ATOM 4337 N N . ASP A 1 547 ? -25.017 -6.169 13.317 1.00 64.06 547 ASP A N 1
ATOM 4338 C CA . ASP A 1 547 ? -25.967 -5.185 12.785 1.00 64.06 547 ASP A CA 1
ATOM 4339 C C . ASP A 1 547 ? -27.322 -5.907 12.636 1.00 64.06 547 ASP A C 1
ATOM 4341 O O . ASP A 1 547 ? -27.359 -7.018 12.097 1.00 64.06 547 ASP A O 1
ATOM 4345 N N . ALA A 1 548 ? -28.382 -5.343 13.222 1.00 49.78 548 ALA A N 1
ATOM 4346 C CA . ALA A 1 548 ? -29.735 -5.891 13.121 1.00 49.78 548 ALA A CA 1
ATOM 4347 C C . ALA A 1 548 ? -30.310 -5.677 11.719 1.00 49.78 548 ALA A C 1
ATOM 4349 O O . ALA A 1 548 ? -30.018 -4.606 11.135 1.00 49.78 548 ALA A O 1
#

Sequence (548 aa):
MANSLPLAAWTTLWEAGCRIGWWDVAQGADRWPGAIGQRAGSGGGILQRLLRLFPDTCTPSGRIQVEQIVASGYDLYPEFPRPWGRAISRLLGIRWFLVHADQTRTDAPLVAVVSSNLGRDHGRLPQWPVVLESALRQVHSEGGGLLLAKGTTLHDPAWAMAQFAPTPTVHLYAADAASQIGDWLRQLPDLLHQHRRMHSVNWPTAEATRNLLAISPPIASTAGAHPHATGNRRRRNKDSVPDRADIPSRDLATVALADRLLVVHARPGGRIARAVDLRLCEASFPVGSVYLYVPGGTDSAAVPTSVFDHWYRHGAVGWYVPVPPWRAPRLARCRLRNEAVRPAVHQIAARIPEAWSEEADRWDWLTHCTRGSLGAAHRDATALLANHWLAGRALERHPLLALHSICEQKRIVAGHRTVRGRNRCVSFSAVPLRRLLAGRRFQSHLGRWDWEPYGLIVRRDALHRLGARQVIYGDESTFRNLPPEQRPFFQPLGRNRQWQAEQEWRVLGDVDLRSLPADAIRLFVRTRAEAWALARMVAWPVLWYVDA

pLDDT: mean 77.83, std 20.17, range [26.09, 98.38]

Nearest PDB structures (foldseek):
  1j5t-assembly1_A  TM=2.406E-01  e=9.736E-01  Thermotoga maritima

Mean predicted aligned error: 14.52 Å

Radius of gyration: 31.8 Å; Cα contacts (8 Å, |Δi|>4): 838; chains: 1; bounding box: 72×63×88 Å

Foldseek 3Di:
DQDDDPVLLVVLVVVLCVPLVQDDDPDDPPPDDPDPRPPPPDPDADLVVCCVVCVPRGDPVRSVLSVVLVVLQWHKDQFQLDQLSVLLCVLLPRWIKTAGPVVNPDPAFAEEEAADPAPPCCPQCVCVLLLLLVSQVVSVVSNHEYEAEPPGNCRVVNVLQCLQPVHHYAYEAEDFLPDRQSVVSVCVSVVLVVQLVVCVVRDDSSSSNNRYMYMGHHSDPPPDPPPPDPDDPDDDDPPDQDDSPPATSRLLSSLSRGLAYEYQADDVVDNNLSSLSSSLVRVSRDQQSYEYEADPDDDHGSYPPVSVVVSVVSRHHYDYSCPPPLDPDPPPDPPPDDDDDDPPLVVQEAADDPVLPDDLVPQQKWWDQFFFDPDDDDPPVSVVCSVCSVVVHDDPRDSLVVLVVCQVQLKAFFFQPQFPPSFTKGKTFSPRLVVQVVPWDQDVVRRTIPHDQWGKMFGNVQVVVLVKDWADEEDPVVLVPDDPVNRRSYDYCDPPDRPVVRRMIIHGGMDRNVSGDLARMEIEHADSSSQSVVSVRHPHRYYHYYDD